Protein AF-0000000078897261 (afdb_homodimer)

Foldseek 3Di:
DDDLPADDPQLLLLVLLCCLQWVLVLQLLLLLLCVQAVVHDLLVLCVVCVVQVVVCDPPQQDPVNVCQCPPPDDDHHDSVSDTLSSSLVCCVGRSPDFAQPQVSDLQDQHDPVRLDLNNLSSNSVVVCCVPPVDHDGSGDDPVRSVVSLVSSVSNSVSSDSDDPVNSVCSVPDDPHPVVVVVVVVVVVVVVVVVVVVVVPPDPPCPDPDDCPPPCPPCVVVVVVVVVVVD/DDDLPADDPQLLLLVLLCCLQWVLVLQLLLLLLCVQAVPHDLLVLCVVCVVQVVVCEPPQQDPVNVCQCPPPDDDHHDSVSDTLSSSLVCCVGRSPDFAQPQVSDLQDQHDPVRLDLNNLSSNSVVVCCVPPVDHDGSGDDPVRSVVSLVSSVSNSVSSDSDDPVNSVCSVPDDPHPVVVVVVVVVVVVVVVVVVVVVVPPDPPCPDPDDPPPPCPPCVVVVVVVVVVVD

Secondary structure (DSSP, 8-state):
---TTS--HHHHHHHHHHIIIIIIHHHHHHHHHHGGGTTS-HHHHHHHTHHHHHHHBTTTB-HHHHHHHS-SSSSPP-GGG--HHHHHHHHHHHS-PPPPTTTT-SSSPPPTT---HHHHHHHHHHHHIIIIIT---S---HHHHHHHHHHHHHHHHHH-SS-HHHHHHHHH---SHHHHHHHHHHHHHHHHHHHHHHHHS------S---------HHHHHHHHHHHH-/---TTS--HHHHHHHHHHIIIIIIHHHHHHHHHHGGGTTS-HHHHHHHTHHHHHHHBTTTB-HHHHHHHS-SSSSPP-GGG--HHHHHHHHHHHS-PPPPTTTT-SSSPPPTT---HHHHHHHHHHHHIIIIIT---S---HHHHHHHHHHHHHHHHHH-SS-HHHHHHHHH---SHHHHHHHHHHHHHHHHHHHHHHHTS------S-S-------THHHHHHHHHHH-

Organism: Nematostella vectensis (NCBI:txid45351)

pLDDT: mean 81.05, std 24.64, range [26.47, 98.81]

Structure (mmCIF, N/CA/C/O backbone):
data_AF-0000000078897261-model_v1
#
loop_
_entity.id
_entity.type
_entity.pdbx_description
1 polymer 'DZIP3-like HEPN domain-containing protein'
#
loop_
_atom_site.group_PDB
_atom_site.id
_atom_site.type_symbol
_atom_site.label_atom_id
_atom_site.label_alt_id
_atom_site.label_comp_id
_atom_site.label_asym_id
_atom_site.label_entity_id
_atom_site.label_seq_id
_atom_site.pdbx_PDB_ins_code
_atom_site.Cartn_x
_atom_site.Cartn_y
_atom_site.Cartn_z
_atom_site.occupancy
_atom_site.B_iso_or_equiv
_atom_site.auth_seq_id
_atom_site.auth_comp_id
_atom_site.auth_asym_id
_atom_site.auth_atom_id
_atom_site.pdbx_PDB_model_num
ATOM 1 N N . MET A 1 1 ? -11.852 23.531 7.062 1 45.19 1 MET A N 1
ATOM 2 C CA . MET A 1 1 ? -11.469 22.656 5.953 1 45.19 1 MET A CA 1
ATOM 3 C C . MET A 1 1 ? -11.422 21.203 6.398 1 45.19 1 MET A C 1
ATOM 5 O O . MET A 1 1 ? -11.109 20.906 7.555 1 45.19 1 MET A O 1
ATOM 9 N N . ALA A 1 2 ? -11.977 20.344 5.75 1 60.28 2 ALA A N 1
ATOM 10 C CA . ALA A 1 2 ? -12.109 18.953 6.195 1 60.28 2 ALA A CA 1
ATOM 11 C C . ALA A 1 2 ? -10.742 18.312 6.426 1 60.28 2 ALA A C 1
ATOM 13 O O . ALA A 1 2 ? -9.789 18.594 5.691 1 60.28 2 ALA A O 1
ATOM 14 N N . SER A 1 3 ? -10.602 17.672 7.535 1 78.88 3 SER A N 1
ATOM 15 C CA . SER A 1 3 ? -9.367 17 7.91 1 78.88 3 SER A CA 1
ATOM 16 C C . SER A 1 3 ? -8.922 16.016 6.832 1 78.88 3 SER A C 1
ATOM 18 O O . SER A 1 3 ? -9.75 15.367 6.191 1 78.88 3 SER A O 1
ATOM 20 N N . ALA A 1 4 ? -7.641 16.062 6.496 1 80.44 4 ALA A N 1
ATOM 21 C CA . ALA A 1 4 ? -7.051 15.117 5.547 1 80.44 4 ALA A CA 1
ATOM 22 C C . ALA A 1 4 ? -7.34 13.672 5.945 1 80.44 4 ALA A C 1
ATOM 24 O O . ALA A 1 4 ? -7.305 12.773 5.105 1 80.44 4 ALA A O 1
ATOM 25 N N . LEU A 1 5 ? -7.723 13.555 7.203 1 89.31 5 LEU A N 1
ATOM 26 C CA . LEU A 1 5 ? -7.91 12.203 7.727 1 89.31 5 LEU A CA 1
ATOM 27 C C . LEU A 1 5 ? -9.383 11.805 7.695 1 89.31 5 LEU A C 1
ATOM 29 O O . LEU A 1 5 ? -9.727 10.641 7.926 1 89.31 5 LEU A O 1
ATOM 33 N N . SER A 1 6 ? -10.203 12.766 7.285 1 81.06 6 SER A N 1
ATOM 34 C CA . SER A 1 6 ? -11.641 12.531 7.32 1 81.06 6 SER A CA 1
ATOM 35 C C . SER A 1 6 ? -12.078 11.617 6.176 1 81.06 6 SER A C 1
ATOM 37 O O . SER A 1 6 ? -11.398 11.531 5.152 1 81.06 6 SER A O 1
ATOM 39 N N . GLY A 1 7 ? -13.227 11.055 6.406 1 81.25 7 GLY A N 1
ATOM 40 C CA . GLY A 1 7 ? -13.766 10.148 5.398 1 81.25 7 GLY A CA 1
ATOM 41 C C . GLY A 1 7 ? -14.352 10.875 4.203 1 81.25 7 GLY A C 1
ATOM 42 O O . GLY A 1 7 ? -14.82 12.008 4.324 1 81.25 7 GLY A O 1
ATOM 43 N N . SER A 1 8 ? -14.227 10.156 3.096 1 83.38 8 SER A N 1
ATOM 44 C CA . SER A 1 8 ? -14.828 10.609 1.844 1 83.38 8 SER A CA 1
ATOM 45 C C . SER A 1 8 ? -15.18 9.43 0.943 1 83.38 8 SER A C 1
ATOM 47 O O . SER A 1 8 ? -14.766 8.297 1.206 1 83.38 8 SER A O 1
ATOM 49 N N . GLU A 1 9 ? -15.984 9.758 -0.058 1 86.12 9 GLU A N 1
ATOM 50 C CA . GLU A 1 9 ? -16.297 8.727 -1.04 1 86.12 9 GLU A CA 1
ATOM 51 C C . GLU A 1 9 ? -15.039 8.195 -1.71 1 86.12 9 GLU A C 1
ATOM 53 O O . GLU A 1 9 ? -14.938 7.004 -1.998 1 86.12 9 GLU A O 1
ATOM 58 N N . LYS A 1 10 ? -14.125 9.047 -1.917 1 92.56 10 LYS A N 1
ATOM 59 C CA . LYS A 1 10 ? -12.875 8.672 -2.564 1 92.56 10 LYS A CA 1
ATOM 60 C C . LYS A 1 10 ? -12.055 7.734 -1.679 1 92.56 10 LYS A C 1
ATOM 62 O O . LYS A 1 10 ? -11.367 6.84 -2.178 1 92.56 10 LYS A O 1
ATOM 67 N N . LYS A 1 11 ? -12.141 7.906 -0.434 1 91.94 11 LYS A N 1
ATOM 68 C CA . LYS A 1 11 ? -11.445 7.035 0.505 1 91.94 11 LYS A CA 1
ATOM 69 C C . LYS A 1 11 ? -12.125 5.672 0.602 1 91.94 11 LYS A C 1
ATOM 71 O O . LYS A 1 11 ? -11.461 4.652 0.782 1 91.94 11 LYS A O 1
ATOM 76 N N . ASP A 1 12 ? -13.375 5.707 0.475 1 88.94 12 ASP A N 1
ATOM 77 C CA . ASP A 1 12 ? -14.109 4.445 0.417 1 88.94 12 ASP A CA 1
ATOM 78 C C . ASP A 1 12 ? -13.719 3.641 -0.819 1 88.94 12 ASP A C 1
ATOM 80 O O . ASP A 1 12 ? -13.617 2.414 -0.759 1 88.94 12 ASP A O 1
ATOM 84 N N . ASN A 1 13 ? -13.617 4.375 -1.891 1 93.12 13 ASN A N 1
ATOM 85 C CA . ASN A 1 13 ? -13.164 3.727 -3.115 1 93.12 13 ASN A CA 1
ATOM 86 C C . ASN A 1 13 ? -11.82 3.035 -2.92 1 93.12 13 ASN A C 1
ATOM 88 O O . ASN A 1 13 ? -11.633 1.896 -3.352 1 93.12 13 ASN A O 1
ATOM 92 N N . PHE A 1 14 ? -11.016 3.691 -2.221 1 95.56 14 PHE A N 1
ATOM 93 C CA . PHE A 1 14 ? -9.688 3.135 -1.982 1 95.56 14 PHE A CA 1
ATOM 94 C C . PHE A 1 14 ? -9.773 1.89 -1.107 1 95.56 14 PHE A C 1
ATOM 96 O O . PHE A 1 14 ? -9.102 0.89 -1.373 1 95.56 14 PHE A O 1
ATOM 103 N N . GLN A 1 15 ? -10.539 1.981 -0.177 1 92.62 15 GLN A N 1
ATOM 104 C CA . GLN A 1 15 ? -10.664 0.853 0.739 1 92.62 15 GLN A CA 1
ATOM 105 C C . GLN A 1 15 ? -11.219 -0.375 0.026 1 92.62 15 GLN A C 1
ATOM 107 O O . GLN A 1 15 ? -10.742 -1.491 0.231 1 92.62 15 GLN A O 1
ATOM 112 N N . LYS A 1 16 ? -12.141 -0.151 -0.713 1 93.25 16 LYS A N 1
ATOM 113 C CA . LYS A 1 16 ? -12.727 -1.259 -1.462 1 93.25 16 LYS A CA 1
ATOM 114 C C . LYS A 1 16 ? -11.711 -1.862 -2.432 1 93.25 16 LYS A C 1
ATOM 116 O O . LYS A 1 16 ? -11.602 -3.086 -2.537 1 93.25 16 LYS A O 1
ATOM 121 N N . LEU A 1 17 ? -11.031 -0.973 -3.061 1 96.81 17 LEU A N 1
ATOM 122 C CA . LEU A 1 17 ? -10.023 -1.45 -4.008 1 96.81 17 LEU A CA 1
ATOM 123 C C . LEU A 1 17 ? -8.914 -2.203 -3.285 1 96.81 17 LEU A C 1
ATOM 125 O O . LEU A 1 17 ? -8.375 -3.176 -3.816 1 96.81 17 LEU A O 1
ATOM 129 N N . SER A 1 18 ? -8.617 -1.719 -2.137 1 96.62 18 SER A N 1
ATOM 130 C CA . SER A 1 18 ? -7.578 -2.379 -1.356 1 96.62 18 SER A CA 1
ATOM 131 C C . SER A 1 18 ? -7.973 -3.809 -1.003 1 96.62 18 SER A C 1
ATOM 133 O O . SER A 1 18 ? -7.172 -4.734 -1.143 1 96.62 18 SER A O 1
ATOM 135 N N . ARG A 1 19 ? -9.109 -3.975 -0.617 1 95.94 19 ARG A N 1
ATOM 136 C CA . ARG A 1 19 ? -9.578 -5.312 -0.281 1 95.94 19 ARG A CA 1
ATOM 137 C C . ARG A 1 19 ? -9.664 -6.195 -1.523 1 95.94 19 ARG A C 1
ATOM 139 O O . ARG A 1 19 ? -9.281 -7.367 -1.486 1 95.94 19 ARG A O 1
ATOM 146 N N . LEU A 1 20 ? -10.156 -5.586 -2.525 1 97.81 20 LEU A N 1
ATOM 147 C CA . LEU A 1 20 ? -10.289 -6.34 -3.766 1 97.81 20 LEU A CA 1
ATOM 148 C C . LEU A 1 20 ? -8.93 -6.785 -4.285 1 97.81 20 LEU A C 1
ATOM 150 O O . LEU A 1 20 ? -8.742 -7.953 -4.625 1 97.81 20 LEU A O 1
ATOM 154 N N . LEU A 1 21 ? -8.047 -5.867 -4.309 1 98.44 21 LEU A N 1
ATOM 155 C CA . LEU A 1 21 ? -6.75 -6.113 -4.926 1 98.44 21 LEU A CA 1
ATOM 156 C C . LEU A 1 21 ? -5.859 -6.941 -4.008 1 98.44 21 LEU A C 1
ATOM 158 O O . LEU A 1 21 ? -5.309 -7.965 -4.422 1 98.44 21 LEU A O 1
ATOM 162 N N . ILE A 1 22 ? -5.738 -6.512 -2.803 1 98.19 22 ILE A N 1
ATOM 163 C CA . ILE A 1 22 ? -4.762 -7.148 -1.926 1 98.19 22 ILE A CA 1
ATOM 164 C C . ILE A 1 22 ? -5.324 -8.469 -1.406 1 98.19 22 ILE A C 1
ATOM 166 O O . ILE A 1 22 ? -4.711 -9.531 -1.589 1 98.19 22 ILE A O 1
ATOM 170 N N . ASP A 1 23 ? -6.465 -8.422 -0.798 1 97.56 23 ASP A N 1
ATOM 171 C CA . ASP A 1 23 ? -7.02 -9.664 -0.263 1 97.56 23 ASP A CA 1
ATOM 172 C C . ASP A 1 23 ? -7.488 -10.586 -1.386 1 97.56 23 ASP A C 1
ATOM 174 O O . ASP A 1 23 ? -7.156 -11.773 -1.402 1 97.56 23 ASP A O 1
ATOM 178 N N . GLY A 1 24 ? -8.266 -10.016 -2.266 1 97.88 24 GLY A N 1
ATOM 179 C CA . GLY A 1 24 ? -8.766 -10.82 -3.373 1 97.88 24 GLY A CA 1
ATOM 180 C C . GLY A 1 24 ? -7.684 -11.242 -4.344 1 97.88 24 GLY A C 1
ATOM 181 O O . GLY A 1 24 ? -7.641 -12.406 -4.762 1 97.88 24 GLY A O 1
ATOM 182 N N . GLY A 1 25 ? -6.848 -10.289 -4.695 1 98.31 25 GLY A N 1
ATOM 183 C CA . GLY A 1 25 ? -5.781 -10.578 -5.641 1 98.31 25 GLY A CA 1
ATOM 184 C C . GLY A 1 25 ? -4.816 -11.641 -5.145 1 98.31 25 GLY A C 1
ATOM 185 O O . GLY A 1 25 ? -4.434 -12.539 -5.898 1 98.31 25 GLY A O 1
ATOM 186 N N . THR A 1 26 ? -4.445 -11.539 -3.936 1 98.06 26 THR A N 1
ATOM 187 C CA . THR A 1 26 ? -3.531 -12.531 -3.367 1 98.06 26 THR A CA 1
ATOM 188 C C . THR A 1 26 ? -4.176 -13.906 -3.338 1 98.06 26 THR A C 1
ATOM 190 O O . THR A 1 26 ? -3.537 -14.906 -3.686 1 98.06 26 THR A O 1
ATOM 193 N N . LYS A 1 27 ? -5.41 -13.961 -2.92 1 97.75 27 LYS A N 1
ATOM 194 C CA . LYS A 1 27 ? -6.121 -15.234 -2.867 1 97.75 27 LYS A CA 1
ATOM 195 C C . LYS A 1 27 ? -6.246 -15.859 -4.258 1 97.75 27 LYS A C 1
ATOM 197 O O . LYS A 1 27 ? -6.039 -17.062 -4.426 1 97.75 27 LYS A O 1
ATOM 202 N N . SER A 1 28 ? -6.559 -15.047 -5.199 1 98.31 28 SER A N 1
ATOM 203 C CA . SER A 1 28 ? -6.734 -15.539 -6.562 1 98.31 28 SER A CA 1
ATOM 204 C C . SER A 1 28 ? -5.41 -16 -7.156 1 98.31 28 SER A C 1
ATOM 206 O O . SER A 1 28 ? -5.355 -17.031 -7.844 1 98.31 28 SER A O 1
ATOM 208 N N . LEU A 1 29 ? -4.395 -15.273 -6.887 1 98.62 29 LEU A N 1
ATOM 209 C CA . LEU A 1 29 ? -3.078 -15.664 -7.379 1 98.62 29 LEU A CA 1
ATOM 210 C C . LEU A 1 29 ? -2.605 -16.953 -6.711 1 98.62 29 LEU A C 1
ATOM 212 O O . LEU A 1 29 ? -1.979 -17.797 -7.352 1 98.62 29 LEU A O 1
ATOM 216 N N . ARG A 1 30 ? -2.883 -17.047 -5.453 1 98.06 30 ARG A N 1
ATOM 217 C CA . ARG A 1 30 ? -2.541 -18.281 -4.746 1 98.06 30 ARG A CA 1
ATOM 218 C C . ARG A 1 30 ? -3.279 -19.484 -5.34 1 98.06 30 ARG A C 1
ATOM 220 O O . ARG A 1 30 ? -2.701 -20.562 -5.5 1 98.06 30 ARG A O 1
ATOM 227 N N . ASN A 1 31 ? -4.539 -19.234 -5.613 1 97.12 31 ASN A N 1
ATOM 228 C CA . ASN A 1 31 ? -5.336 -20.281 -6.25 1 97.12 31 ASN A CA 1
ATOM 229 C C . ASN A 1 31 ? -4.746 -20.703 -7.594 1 97.12 31 ASN A C 1
ATOM 231 O O . ASN A 1 31 ? -4.602 -21.891 -7.871 1 97.12 31 ASN A O 1
ATOM 235 N N . TYR A 1 32 ? -4.418 -19.797 -8.375 1 98.44 32 TYR A N 1
ATOM 236 C CA . TYR A 1 32 ? -3.84 -20.078 -9.688 1 98.44 32 TYR A CA 1
ATOM 237 C C . TYR A 1 32 ? -2.492 -20.766 -9.547 1 98.44 32 TYR A C 1
ATOM 239 O O . TYR A 1 32 ? -2.207 -21.734 -10.266 1 98.44 32 TYR A O 1
ATOM 247 N N . PHE A 1 33 ? -1.709 -20.312 -8.641 1 98.56 33 PHE A N 1
ATOM 248 C CA . PHE A 1 33 ? -0.39 -20.891 -8.391 1 98.56 33 PHE A CA 1
ATOM 249 C C . PHE A 1 33 ? -0.504 -22.344 -7.945 1 98.56 33 PHE A C 1
ATOM 251 O O . PHE A 1 33 ? 0.323 -23.172 -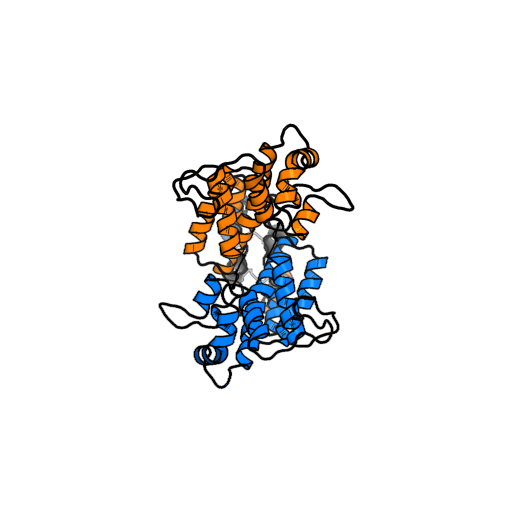8.312 1 98.56 33 PHE A O 1
ATOM 258 N N . SER A 1 34 ? -1.523 -22.609 -7.223 1 97.81 34 SER A N 1
ATOM 259 C CA . SER A 1 34 ? -1.687 -23.969 -6.68 1 97.81 34 SER A CA 1
ATOM 260 C C . SER A 1 34 ? -1.892 -24.984 -7.793 1 97.81 34 SER A C 1
ATOM 262 O O . SER A 1 34 ? -1.651 -26.172 -7.602 1 97.81 34 SER A O 1
ATOM 264 N N . LEU A 1 35 ? -2.285 -24.531 -8.945 1 97 35 LEU A N 1
ATOM 265 C CA . LEU A 1 35 ? -2.531 -25.422 -10.07 1 97 35 LEU A CA 1
ATOM 266 C C . LEU A 1 35 ? -1.227 -26.047 -10.57 1 97 35 LEU A C 1
ATOM 268 O O . LEU A 1 35 ? -1.239 -27.078 -11.242 1 97 35 LEU A O 1
ATOM 272 N N . PHE A 1 36 ? -0.189 -25.5 -10.242 1 96.75 36 PHE A N 1
ATOM 273 C CA . PHE A 1 36 ? 1.083 -25.922 -10.812 1 96.75 36 PHE A CA 1
ATOM 274 C C . PHE A 1 36 ? 1.767 -26.938 -9.922 1 96.75 36 PHE A C 1
ATOM 276 O O . PHE A 1 36 ? 2.758 -27.562 -10.312 1 96.75 36 PHE A O 1
ATOM 283 N N . TYR A 1 37 ? 1.22 -27.141 -8.734 1 95.62 37 TYR A N 1
ATOM 284 C CA . TYR A 1 37 ? 1.797 -28.156 -7.867 1 95.62 37 TYR A CA 1
ATOM 285 C C . TYR A 1 37 ? 0.708 -29.031 -7.254 1 95.62 37 TYR A C 1
ATOM 287 O O . TYR A 1 37 ? 0.799 -29.422 -6.09 1 95.62 37 TYR A O 1
ATOM 295 N N . LEU A 1 38 ? -0.251 -29.359 -8.008 1 90.81 38 LEU A N 1
ATOM 296 C CA . LEU A 1 38 ? -1.4 -30.141 -7.566 1 90.81 38 LEU A CA 1
ATOM 297 C C . LEU A 1 38 ? -0.979 -31.547 -7.18 1 90.81 38 LEU A C 1
ATOM 299 O O . LEU A 1 38 ? -1.606 -32.188 -6.32 1 90.81 38 LEU A O 1
ATOM 303 N N . SER A 1 39 ? 0.011 -32 -7.777 1 91.94 39 SER A N 1
ATOM 304 C CA . SER A 1 39 ? 0.4 -33.406 -7.605 1 91.94 39 SER A CA 1
ATOM 305 C C . SER A 1 39 ? 1.471 -33.531 -6.531 1 91.94 39 SER A C 1
ATOM 307 O O . SER A 1 39 ? 2.02 -34.625 -6.336 1 91.94 39 SER A O 1
ATOM 309 N N . THR A 1 40 ? 1.814 -32.438 -5.938 1 93.12 40 THR A N 1
ATOM 310 C CA . THR A 1 40 ? 2.859 -32.438 -4.918 1 93.12 40 THR A CA 1
ATOM 311 C C . THR A 1 40 ? 2.582 -31.406 -3.842 1 93.12 40 THR A C 1
ATOM 313 O O . THR A 1 40 ? 1.524 -30.766 -3.842 1 93.12 40 THR A O 1
ATOM 316 N N . THR A 1 41 ? 3.557 -31.359 -2.893 1 95.56 41 THR A N 1
ATOM 317 C CA . THR A 1 41 ? 3.477 -30.312 -1.883 1 95.56 41 THR A CA 1
ATOM 318 C C . THR A 1 41 ? 4.23 -29.062 -2.338 1 95.56 41 THR A C 1
ATOM 320 O O . THR A 1 41 ? 5.102 -29.141 -3.207 1 95.56 41 THR A O 1
ATOM 323 N N . LEU A 1 42 ? 3.879 -27.953 -1.764 1 97.38 42 LEU A N 1
ATOM 324 C CA . LEU A 1 42 ? 4.539 -26.703 -2.09 1 97.38 42 LEU A CA 1
ATOM 325 C C . LEU A 1 42 ? 6.043 -26.797 -1.843 1 97.38 42 LEU A C 1
ATOM 327 O O . LEU A 1 42 ? 6.84 -26.359 -2.674 1 97.38 42 LEU A O 1
ATOM 331 N N . THR A 1 43 ? 6.398 -27.391 -0.775 1 95.88 43 THR A N 1
ATOM 332 C CA . THR A 1 43 ? 7.805 -27.516 -0.415 1 95.88 43 THR A CA 1
ATOM 333 C C . THR A 1 43 ? 8.555 -28.328 -1.469 1 95.88 43 THR A C 1
ATOM 335 O O . THR A 1 43 ? 9.656 -27.953 -1.876 1 95.88 43 THR A O 1
ATOM 338 N N . THR A 1 44 ? 7.945 -29.422 -1.842 1 96.94 44 THR A N 1
ATOM 339 C CA . THR A 1 44 ? 8.562 -30.266 -2.857 1 96.94 44 THR A CA 1
ATOM 340 C C . THR A 1 44 ? 8.68 -29.531 -4.184 1 96.94 44 THR A C 1
ATOM 342 O O . THR A 1 44 ? 9.695 -29.625 -4.871 1 96.94 44 THR A O 1
ATOM 345 N N . PHE A 1 45 ? 7.637 -28.828 -4.516 1 97.88 45 PHE A N 1
ATOM 346 C CA . PHE A 1 45 ? 7.617 -28.078 -5.762 1 97.88 45 PHE A CA 1
ATOM 347 C C . PHE A 1 45 ? 8.742 -27.047 -5.781 1 97.88 45 PHE A C 1
ATOM 349 O O . PHE A 1 45 ? 9.453 -26.906 -6.777 1 97.88 45 PHE A O 1
ATOM 356 N N . LEU A 1 46 ? 8.938 -26.328 -4.691 1 97.81 46 LEU A N 1
ATOM 357 C CA . LEU A 1 46 ? 9.992 -25.328 -4.59 1 97.81 46 LEU A CA 1
ATOM 358 C C . LEU A 1 46 ? 11.367 -25.969 -4.695 1 97.81 46 LEU A C 1
ATOM 360 O O . LEU A 1 46 ? 12.258 -25.438 -5.363 1 97.81 46 LEU A O 1
ATOM 364 N N . ASN A 1 47 ? 11.461 -27.109 -4.094 1 96.81 47 ASN A N 1
ATOM 365 C CA . ASN A 1 47 ? 12.742 -27.797 -4.117 1 96.81 47 ASN A CA 1
ATOM 366 C C . ASN A 1 47 ? 13.078 -28.312 -5.516 1 96.81 47 ASN A C 1
ATOM 368 O O . ASN A 1 47 ? 14.25 -28.359 -5.902 1 96.81 47 ASN A O 1
ATOM 372 N N . LEU A 1 48 ? 12.102 -28.672 -6.215 1 97.19 48 LEU A N 1
ATOM 373 C CA . LEU A 1 48 ? 12.305 -29.109 -7.59 1 97.19 48 LEU A CA 1
ATOM 374 C C . LEU A 1 48 ? 12.883 -27.984 -8.438 1 97.19 48 LEU A C 1
ATOM 376 O O . LEU A 1 48 ? 13.539 -28.234 -9.453 1 97.19 48 LEU A O 1
ATOM 380 N N . HIS A 1 49 ? 12.641 -26.75 -8.062 1 97.75 49 HIS A N 1
ATOM 381 C CA . HIS A 1 49 ? 13.094 -25.594 -8.828 1 97.75 49 HIS A CA 1
ATOM 382 C C . HIS A 1 49 ? 14.156 -24.812 -8.055 1 97.75 49 HIS A C 1
ATOM 384 O O . HIS A 1 49 ? 14.328 -23.609 -8.281 1 97.75 49 HIS A O 1
ATOM 390 N N . ILE A 1 50 ? 14.844 -25.453 -7.176 1 97.56 50 ILE A N 1
ATOM 391 C CA . ILE A 1 50 ? 15.766 -24.797 -6.258 1 97.56 50 ILE A CA 1
ATOM 392 C C . ILE A 1 50 ? 16.906 -24.141 -7.043 1 97.56 50 ILE A C 1
ATOM 394 O O . ILE A 1 50 ? 17.391 -23.078 -6.664 1 97.56 50 ILE A O 1
ATOM 398 N N . SER A 1 51 ? 17.312 -24.766 -8.094 1 97.75 51 SER A N 1
ATOM 399 C CA . SER A 1 51 ? 18.391 -24.203 -8.891 1 97.75 51 SER A CA 1
ATOM 400 C C . SER A 1 51 ? 18 -22.875 -9.516 1 97.75 51 SER A C 1
ATOM 402 O O . SER A 1 51 ? 18.75 -21.906 -9.43 1 97.75 51 SER A O 1
ATOM 404 N N . THR A 1 52 ? 16.844 -22.844 -10.125 1 97.69 52 THR A N 1
ATOM 405 C CA . THR A 1 52 ? 16.328 -21.609 -10.711 1 97.69 52 THR A CA 1
ATOM 406 C C . THR A 1 52 ? 16.172 -20.531 -9.641 1 97.69 52 THR A C 1
ATOM 408 O O . THR A 1 52 ? 16.578 -19.391 -9.836 1 97.69 52 THR A O 1
ATOM 411 N N . LEU A 1 53 ? 15.641 -20.875 -8.539 1 97.94 53 LEU A N 1
ATOM 412 C CA . LEU A 1 53 ? 15.359 -19.938 -7.469 1 97.94 53 LEU A CA 1
ATOM 413 C C . LEU A 1 53 ? 16.656 -19.391 -6.875 1 97.94 53 LEU A C 1
ATOM 415 O O . LEU A 1 53 ? 16.734 -18.203 -6.551 1 97.94 53 LEU A O 1
ATOM 419 N N . THR A 1 54 ? 17.609 -20.234 -6.746 1 97.31 54 THR A N 1
ATOM 420 C CA . THR A 1 54 ? 18.906 -19.781 -6.25 1 97.31 54 THR A CA 1
ATOM 421 C C . THR A 1 54 ? 19.531 -18.781 -7.207 1 97.31 54 THR A C 1
ATOM 423 O O . THR A 1 54 ? 20.203 -17.844 -6.77 1 97.31 54 THR A O 1
ATOM 426 N N . GLY A 1 55 ? 19.281 -18.984 -8.445 1 96.56 55 GLY A N 1
ATOM 427 C CA . GLY A 1 55 ? 19.781 -18.047 -9.43 1 96.56 55 GLY A CA 1
ATOM 428 C C . GLY A 1 55 ? 19.141 -16.672 -9.312 1 96.56 55 GLY A C 1
ATOM 429 O O . GLY A 1 55 ? 19.734 -15.664 -9.688 1 96.56 55 GLY A O 1
ATOM 430 N N . LEU A 1 56 ? 17.953 -16.656 -8.781 1 96.69 56 LEU A N 1
ATOM 431 C CA . LEU A 1 56 ? 17.203 -15.414 -8.656 1 96.69 56 LEU A CA 1
ATOM 432 C C . LEU A 1 56 ? 17.516 -14.727 -7.332 1 96.69 56 LEU A C 1
ATOM 434 O O . LEU A 1 56 ? 17.203 -13.547 -7.152 1 96.69 56 LEU A O 1
ATOM 438 N N . LYS A 1 57 ? 18.125 -15.438 -6.453 1 94.88 57 LYS A N 1
ATOM 439 C CA . LYS A 1 57 ? 18.422 -14.93 -5.113 1 94.88 57 LYS A CA 1
ATOM 440 C C . LYS A 1 57 ? 19.344 -13.719 -5.172 1 94.88 57 LYS A C 1
ATOM 442 O O . LYS A 1 57 ? 20.406 -13.766 -5.809 1 94.88 57 LYS A O 1
ATOM 447 N N . GLY A 1 58 ? 18.938 -12.672 -4.594 1 89.44 58 GLY A N 1
ATOM 448 C CA . GLY A 1 58 ? 19.766 -11.477 -4.531 1 89.44 58 GLY A CA 1
ATOM 449 C C . GLY A 1 58 ? 19.641 -10.594 -5.754 1 89.44 58 GLY A C 1
ATOM 450 O O . GLY A 1 58 ? 20.141 -9.469 -5.773 1 89.44 58 GLY A O 1
ATOM 451 N N . LYS A 1 59 ? 18.969 -10.992 -6.746 1 87.81 59 LYS A N 1
ATOM 452 C CA . LYS A 1 59 ? 18.75 -10.219 -7.965 1 87.81 59 LYS A CA 1
ATOM 453 C C . LYS A 1 59 ? 17.281 -9.812 -8.094 1 87.81 59 LYS A C 1
ATOM 455 O O . LYS A 1 59 ? 16.969 -8.617 -8.078 1 87.81 59 LYS A O 1
ATOM 460 N N . VAL A 1 60 ? 16.469 -10.805 -8.156 1 89.69 60 VAL A N 1
ATOM 461 C CA . VAL A 1 60 ? 15.039 -10.602 -8.289 1 89.69 60 VAL A CA 1
ATOM 462 C C . VAL A 1 60 ? 14.352 -10.859 -6.945 1 89.69 60 VAL A C 1
ATOM 464 O O . VAL A 1 60 ? 13.547 -10.047 -6.484 1 89.69 60 VAL A O 1
ATOM 467 N N . LEU A 1 61 ? 14.789 -11.953 -6.312 1 93.88 61 LEU A N 1
ATOM 468 C CA . LEU A 1 61 ? 14.266 -12.305 -4.992 1 93.88 61 LEU A CA 1
ATOM 469 C C . LEU A 1 61 ? 15.062 -11.602 -3.895 1 93.88 61 LEU A C 1
ATOM 471 O O . LEU A 1 61 ? 16.25 -11.891 -3.707 1 93.88 61 LEU A O 1
ATOM 475 N N . LYS A 1 62 ? 14.445 -10.789 -3.174 1 90.31 62 LYS A N 1
ATOM 476 C CA . LYS A 1 62 ? 15.086 -10.125 -2.041 1 90.31 62 LYS A CA 1
ATOM 477 C C . LYS A 1 62 ? 15.297 -11.102 -0.883 1 90.31 62 LYS A C 1
ATOM 479 O O . LYS A 1 62 ? 14.641 -12.141 -0.816 1 90.31 62 LYS A O 1
ATOM 484 N N . PRO A 1 63 ? 16.172 -10.719 -0.023 1 90.94 63 PRO A N 1
ATOM 485 C CA . PRO A 1 63 ? 16.5 -11.625 1.078 1 90.94 63 PRO A CA 1
ATOM 486 C C . PRO A 1 63 ? 15.273 -12.008 1.906 1 90.94 63 PRO A C 1
ATOM 488 O O . PRO A 1 63 ? 15.117 -13.172 2.291 1 90.94 63 PRO A O 1
ATOM 491 N N . HIS A 1 64 ? 14.477 -11.055 2.148 1 89.75 64 HIS A N 1
ATOM 492 C CA . HIS A 1 64 ? 13.305 -11.359 2.967 1 89.75 64 HIS A CA 1
ATOM 493 C C . HIS A 1 64 ? 12.359 -12.312 2.242 1 89.75 64 HIS A C 1
ATOM 495 O O . HIS A 1 64 ? 11.719 -13.156 2.871 1 89.75 64 HIS A O 1
ATOM 501 N N . GLN A 1 65 ? 12.305 -12.289 0.98 1 94.25 65 GLN A N 1
ATOM 502 C CA . GLN A 1 65 ? 11.477 -13.188 0.189 1 94.25 65 GLN A CA 1
ATOM 503 C C . GLN A 1 65 ? 12.055 -14.602 0.186 1 94.25 65 GLN A C 1
ATOM 505 O O . GLN A 1 65 ? 11.305 -15.586 0.229 1 94.25 65 GLN A O 1
ATOM 510 N N . TRP A 1 66 ? 13.344 -14.633 0.097 1 95.75 66 TRP A N 1
ATOM 511 C CA . TRP A 1 66 ? 13.992 -15.938 0.181 1 95.75 66 TRP A CA 1
ATOM 512 C C . TRP A 1 66 ? 13.672 -16.625 1.505 1 95.75 66 TRP A C 1
ATOM 514 O O . TRP A 1 66 ? 13.383 -17.828 1.537 1 95.75 66 TRP A O 1
ATOM 524 N N . ASP A 1 67 ? 13.695 -15.859 2.543 1 95.38 67 ASP A N 1
ATOM 525 C CA . ASP A 1 67 ? 13.422 -16.391 3.871 1 95.38 67 ASP A CA 1
ATOM 526 C C . ASP A 1 67 ? 11.977 -16.875 3.98 1 95.38 67 ASP A C 1
ATOM 528 O O . ASP A 1 67 ? 11.688 -17.812 4.727 1 95.38 67 ASP A O 1
ATOM 532 N N . ILE A 1 68 ? 11.156 -16.281 3.252 1 96.12 68 ILE A N 1
ATOM 533 C CA . ILE A 1 68 ? 9.758 -16.719 3.232 1 96.12 68 ILE A CA 1
ATOM 534 C C . ILE A 1 68 ? 9.641 -18.062 2.527 1 96.12 68 ILE A C 1
ATOM 536 O O . ILE A 1 68 ? 8.93 -18.953 2.996 1 96.12 68 ILE A O 1
ATOM 540 N N . LEU A 1 69 ? 10.352 -1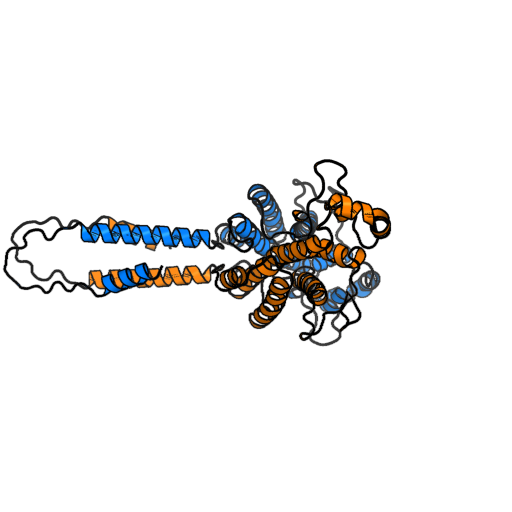8.203 1.489 1 97.06 69 LEU A N 1
ATOM 541 C CA . LEU A 1 69 ? 10.281 -19.422 0.689 1 97.06 69 LEU A CA 1
ATOM 542 C C . LEU A 1 69 ? 10.977 -20.578 1.4 1 97.06 69 LEU A C 1
ATOM 544 O O . LEU A 1 69 ? 10.516 -21.719 1.328 1 97.06 69 LEU A O 1
ATOM 548 N N . PHE A 1 70 ? 12.094 -20.203 1.999 1 96.19 70 PHE A N 1
ATOM 549 C CA . PHE A 1 70 ? 12.914 -21.203 2.654 1 96.19 70 PHE A CA 1
ATOM 550 C C . PHE A 1 70 ? 13.258 -20.781 4.078 1 96.19 70 PHE A C 1
ATOM 552 O O . PHE A 1 70 ? 14.406 -20.438 4.367 1 96.19 70 PHE A O 1
ATOM 559 N N . PRO A 1 71 ? 12.297 -21 4.922 1 94.94 71 PRO A N 1
ATOM 560 C CA . PRO A 1 71 ? 12.539 -20.594 6.309 1 94.94 71 PRO A CA 1
ATOM 561 C C . PRO A 1 71 ? 13.625 -21.422 6.988 1 94.94 71 PRO A C 1
ATOM 563 O O . PRO A 1 71 ? 13.672 -22.641 6.805 1 94.94 71 PRO A O 1
ATOM 566 N N . GLN A 1 72 ? 14.469 -20.703 7.699 1 92.06 72 GLN A N 1
ATOM 567 C CA . GLN A 1 72 ? 15.555 -21.375 8.398 1 92.06 72 GLN A CA 1
ATOM 568 C C . GLN A 1 72 ? 15.047 -22.078 9.656 1 92.06 72 GLN A C 1
ATOM 570 O O . GLN A 1 72 ? 15.594 -23.094 10.07 1 92.06 72 GLN A O 1
ATOM 575 N N . SER A 1 73 ? 14.094 -21.438 10.281 1 90.44 73 SER A N 1
ATOM 576 C CA . SER A 1 73 ? 13.477 -22 11.484 1 90.44 73 SER A CA 1
ATOM 577 C C . SER A 1 73 ? 11.961 -21.906 11.414 1 90.44 73 SER A C 1
ATOM 579 O O . SER A 1 73 ? 11.406 -21.141 10.633 1 90.44 73 SER A O 1
ATOM 581 N N . GLY A 1 74 ? 11.336 -22.891 12.086 1 88.06 74 GLY A N 1
ATOM 582 C CA . GLY A 1 74 ? 9.883 -22.844 12.117 1 88.06 74 GLY A CA 1
ATOM 583 C C . GLY A 1 74 ? 9.234 -23.734 11.078 1 88.06 74 GLY A C 1
ATOM 584 O O . GLY A 1 74 ? 9.906 -24.578 10.469 1 88.06 74 GLY A O 1
ATOM 585 N N . PRO A 1 75 ? 7.945 -23.578 10.93 1 91.56 75 PRO A N 1
ATOM 586 C CA . PRO A 1 75 ? 7.223 -24.391 9.945 1 91.56 75 PRO A CA 1
ATOM 587 C C . PRO A 1 75 ? 7.559 -24.016 8.508 1 91.56 75 PRO A C 1
ATOM 589 O O . PRO A 1 75 ? 8.016 -22.906 8.242 1 91.56 75 PRO A O 1
ATOM 592 N N . PRO A 1 76 ? 7.312 -25 7.656 1 93.44 76 PRO A N 1
ATOM 593 C CA . PRO A 1 76 ? 7.539 -24.703 6.242 1 93.44 76 PRO A CA 1
ATOM 594 C C . PRO A 1 76 ? 6.625 -23.594 5.723 1 93.44 76 PRO A C 1
ATOM 596 O O . PRO A 1 76 ? 5.586 -23.312 6.328 1 93.44 76 PRO A O 1
ATOM 599 N N . THR A 1 77 ? 7.059 -23.047 4.648 1 95.31 77 THR A N 1
ATOM 600 C CA . THR A 1 77 ? 6.324 -21.953 4.039 1 95.31 77 THR A CA 1
ATOM 601 C C . THR A 1 77 ? 4.953 -22.406 3.551 1 95.31 77 THR A C 1
ATOM 603 O O . THR A 1 77 ? 4.758 -23.594 3.287 1 95.31 77 THR A O 1
ATOM 606 N N . THR A 1 78 ? 4.012 -21.516 3.6 1 95.31 78 THR A N 1
ATOM 607 C CA . THR A 1 78 ? 2.699 -21.734 2.998 1 95.31 78 THR A CA 1
ATOM 608 C C . THR A 1 78 ? 2.363 -20.609 2.021 1 95.31 78 THR A C 1
ATOM 610 O O . THR A 1 78 ? 2.926 -19.516 2.104 1 95.31 78 THR A O 1
ATOM 613 N N . ALA A 1 79 ? 1.499 -20.938 1.101 1 95.12 79 ALA A N 1
ATOM 614 C CA . ALA A 1 79 ? 1.133 -19.938 0.092 1 95.12 79 ALA A CA 1
ATOM 615 C C . ALA A 1 79 ? 0.537 -18.688 0.74 1 95.12 79 ALA A C 1
ATOM 617 O O . ALA A 1 79 ? 0.584 -17.609 0.163 1 95.12 79 ALA A O 1
ATOM 618 N N . GLU A 1 80 ? 0.029 -18.812 1.913 1 94.12 80 GLU A N 1
ATOM 619 C CA . GLU A 1 80 ? -0.581 -17.703 2.629 1 94.12 80 GLU A CA 1
ATOM 620 C C . GLU A 1 80 ? 0.468 -16.672 3.039 1 94.12 80 GLU A C 1
ATOM 622 O O . GLU A 1 80 ? 0.13 -15.539 3.381 1 94.12 80 GLU A O 1
ATOM 627 N N . ASP A 1 81 ? 1.706 -17.031 2.92 1 94.38 81 ASP A N 1
ATOM 628 C CA . ASP A 1 81 ? 2.801 -16.125 3.285 1 94.38 81 ASP A CA 1
ATOM 629 C C . ASP A 1 81 ? 3.215 -15.258 2.102 1 94.38 81 ASP A C 1
ATOM 631 O O . ASP A 1 81 ? 4.023 -14.344 2.254 1 94.38 81 ASP A O 1
ATOM 635 N N . TYR A 1 82 ? 2.652 -15.523 0.984 1 97.56 82 TYR A N 1
ATOM 636 C CA . TYR A 1 82 ? 3.127 -14.883 -0.234 1 97.56 82 TYR A CA 1
ATOM 637 C C . TYR A 1 82 ? 2.27 -13.664 -0.577 1 97.56 82 TYR A C 1
ATOM 639 O O . TYR A 1 82 ? 1.042 -13.711 -0.46 1 97.56 82 TYR A O 1
ATOM 647 N N . ASP A 1 83 ? 2.932 -12.617 -0.951 1 97.12 83 ASP A N 1
ATOM 648 C CA . ASP A 1 83 ? 2.217 -11.453 -1.469 1 97.12 83 ASP A CA 1
ATOM 649 C C . ASP A 1 83 ? 2.143 -11.492 -2.994 1 97.12 83 ASP A C 1
ATOM 651 O O . ASP A 1 83 ? 2.619 -12.438 -3.621 1 97.12 83 ASP A O 1
ATOM 655 N N . ILE A 1 84 ? 1.555 -10.508 -3.539 1 97.94 84 ILE A N 1
ATOM 656 C CA . ILE A 1 84 ? 1.32 -10.461 -4.977 1 97.94 84 ILE A CA 1
ATOM 657 C C . ILE A 1 84 ? 2.656 -10.461 -5.719 1 97.94 84 ILE A C 1
ATOM 659 O O . ILE A 1 84 ? 2.82 -11.172 -6.711 1 97.94 84 ILE A O 1
ATOM 663 N N . THR A 1 85 ? 3.572 -9.766 -5.219 1 96.19 85 THR A N 1
ATOM 664 C CA . THR A 1 85 ? 4.863 -9.641 -5.887 1 96.19 85 THR A CA 1
ATOM 665 C C . THR A 1 85 ? 5.598 -10.977 -5.895 1 96.19 85 THR A C 1
ATOM 667 O O . THR A 1 85 ? 6.121 -11.398 -6.926 1 96.19 85 THR A O 1
ATOM 670 N N . LEU A 1 86 ? 5.621 -11.625 -4.797 1 97.56 86 LEU A N 1
ATOM 671 C CA . LEU A 1 86 ? 6.285 -12.922 -4.703 1 97.56 86 LEU A CA 1
ATOM 672 C C . LEU A 1 86 ? 5.57 -13.961 -5.559 1 97.56 86 LEU A C 1
ATOM 674 O O . LEU A 1 86 ? 6.215 -14.742 -6.262 1 97.56 86 LEU A O 1
ATOM 678 N N . LEU A 1 87 ? 4.27 -13.953 -5.512 1 98.44 87 LEU A N 1
ATOM 679 C CA . LEU A 1 87 ? 3.486 -14.906 -6.293 1 98.44 87 LEU A CA 1
ATOM 680 C C . LEU A 1 87 ? 3.734 -14.719 -7.785 1 98.44 87 LEU A C 1
ATOM 682 O O . LEU A 1 87 ? 3.924 -15.688 -8.516 1 98.44 87 LEU A O 1
ATOM 686 N N . THR A 1 88 ? 3.758 -13.5 -8.227 1 97.94 88 THR A N 1
ATOM 687 C CA . THR A 1 88 ? 3.984 -13.227 -9.641 1 97.94 88 THR A CA 1
ATOM 688 C C . THR A 1 88 ? 5.406 -13.617 -10.047 1 97.94 88 THR A C 1
ATOM 690 O O . THR A 1 88 ? 5.633 -14.086 -11.156 1 97.94 88 THR A O 1
ATOM 693 N N . CYS A 1 89 ? 6.289 -13.445 -9.188 1 97.5 89 CYS A N 1
ATOM 694 C CA . CYS A 1 89 ? 7.664 -13.852 -9.43 1 97.5 89 CYS A CA 1
ATOM 695 C C . CYS A 1 89 ? 7.762 -15.359 -9.625 1 97.5 89 CYS A C 1
ATOM 697 O O . CYS A 1 89 ? 8.422 -15.836 -10.547 1 97.5 89 CYS A O 1
ATOM 699 N N . LEU A 1 90 ? 7.117 -16.078 -8.789 1 98.31 90 LEU A N 1
ATOM 700 C CA . LEU A 1 90 ? 7.148 -17.547 -8.875 1 98.31 90 LEU A CA 1
ATOM 701 C C . LEU A 1 90 ? 6.449 -18.031 -10.141 1 98.31 90 LEU A C 1
ATOM 703 O O . LEU A 1 90 ? 6.969 -18.891 -10.852 1 98.31 90 LEU A O 1
ATOM 707 N N . LEU A 1 91 ? 5.352 -17.453 -10.461 1 98.56 91 LEU A N 1
ATOM 708 C CA . LEU A 1 91 ? 4.617 -17.828 -11.664 1 98.56 91 LEU A CA 1
ATOM 709 C C . LEU A 1 91 ? 5.453 -17.547 -12.914 1 98.56 91 LEU A C 1
ATOM 711 O O . LEU A 1 91 ? 5.48 -18.359 -13.836 1 98.56 91 LEU A O 1
ATOM 715 N N . ARG A 1 92 ? 6.117 -16.484 -12.883 1 97.88 92 ARG A N 1
ATOM 716 C CA . ARG A 1 92 ? 6.941 -16.062 -14.008 1 97.88 92 ARG A CA 1
ATOM 717 C C . ARG A 1 92 ? 8.141 -16.984 -14.188 1 97.88 92 ARG A C 1
ATOM 719 O O . ARG A 1 92 ? 8.555 -17.266 -15.312 1 97.88 92 ARG A O 1
ATOM 726 N N . ASN A 1 93 ? 8.633 -17.547 -13.109 1 98 93 ASN A N 1
ATOM 727 C CA . ASN A 1 93 ? 9.984 -18.078 -13.219 1 98 93 ASN A CA 1
ATOM 728 C C . ASN A 1 93 ? 10 -19.594 -13.055 1 98 93 ASN A C 1
ATOM 730 O O . ASN A 1 93 ? 10.945 -20.266 -13.492 1 98 93 ASN A O 1
ATOM 734 N N . ILE A 1 94 ? 8.984 -20.125 -12.461 1 97.88 94 ILE A N 1
ATOM 735 C CA . ILE A 1 94 ? 9.164 -21.547 -12.18 1 97.88 94 ILE A CA 1
ATOM 736 C C . ILE A 1 94 ? 7.922 -22.328 -12.617 1 97.88 94 ILE A C 1
ATOM 738 O O . ILE A 1 94 ? 7.863 -23.547 -12.484 1 97.88 94 ILE A O 1
ATOM 742 N N . CYS A 1 95 ? 6.945 -21.672 -13.203 1 97.94 95 CYS A N 1
ATOM 743 C CA . CYS A 1 95 ? 5.707 -22.359 -13.555 1 97.94 95 CYS A CA 1
ATOM 744 C C . CYS A 1 95 ? 5.633 -22.609 -15.062 1 97.94 95 CYS A C 1
ATOM 746 O O . CYS A 1 95 ? 4.594 -23.016 -15.578 1 97.94 95 CYS A O 1
ATOM 748 N N . GLY A 1 96 ? 6.664 -22.266 -15.766 1 96.62 96 GLY A N 1
ATOM 749 C CA . GLY A 1 96 ? 6.742 -22.578 -17.188 1 96.62 96 GLY A CA 1
ATOM 750 C C . GLY A 1 96 ? 5.82 -21.719 -18.031 1 96.62 96 GLY A C 1
ATOM 751 O O . GLY A 1 96 ? 5.414 -22.125 -19.125 1 96.62 96 GLY A O 1
ATOM 752 N N . LEU A 1 97 ? 5.492 -20.594 -17.5 1 97.75 97 LEU A N 1
ATOM 753 C CA . LEU A 1 97 ? 4.586 -19.688 -18.219 1 97.75 97 LEU A CA 1
ATOM 754 C C . LEU A 1 97 ? 5.359 -18.75 -19.125 1 97.75 97 LEU A C 1
ATOM 756 O O . LEU A 1 97 ? 6.434 -18.266 -18.75 1 97.75 97 LEU A O 1
ATOM 760 N N . ALA A 1 98 ? 4.781 -18.547 -20.297 1 97.75 98 ALA A N 1
ATOM 761 C CA . ALA A 1 98 ? 5.277 -17.5 -21.188 1 97.75 98 ALA A CA 1
ATOM 762 C C . ALA A 1 98 ? 4.582 -16.156 -20.906 1 97.75 98 ALA A C 1
ATOM 764 O O . ALA A 1 98 ? 3.463 -16.141 -20.391 1 97.75 98 ALA A O 1
ATOM 765 N N . PRO A 1 99 ? 5.258 -15.078 -21.234 1 97.94 99 PRO A N 1
ATOM 766 C CA . PRO A 1 99 ? 4.57 -13.797 -21.094 1 97.94 99 PRO A CA 1
ATOM 767 C C . PRO A 1 99 ? 3.34 -13.688 -21.984 1 97.94 99 PRO A C 1
ATOM 769 O O . PRO A 1 99 ? 3.186 -14.469 -22.938 1 97.94 99 PRO A O 1
ATOM 772 N N . PRO A 1 100 ? 2.518 -12.75 -21.625 1 97.75 100 PRO A N 1
ATOM 773 C CA . PRO A 1 100 ? 1.366 -12.547 -22.516 1 97.75 100 PRO A CA 1
ATOM 774 C C . PRO A 1 100 ? 1.771 -12.344 -23.969 1 97.75 100 PRO A C 1
ATOM 776 O O . PRO A 1 100 ? 2.635 -11.508 -24.266 1 97.75 100 PRO A O 1
ATOM 779 N N . ALA A 1 101 ? 1.092 -13 -24.812 1 96.88 101 ALA A N 1
ATOM 780 C CA . ALA A 1 101 ? 1.411 -12.93 -26.234 1 96.88 101 ALA A CA 1
ATOM 781 C C . ALA A 1 101 ? 1.171 -11.523 -26.781 1 96.88 101 ALA A C 1
ATOM 783 O O . ALA A 1 101 ? 1.882 -11.07 -27.672 1 96.88 101 ALA A O 1
ATOM 784 N N . SER A 1 102 ? 0.251 -10.828 -26.203 1 97.25 102 SER A N 1
ATOM 785 C CA . SER A 1 102 ? -0.147 -9.516 -26.688 1 97.25 102 SER A CA 1
ATOM 786 C C . SER A 1 102 ? 0.967 -8.492 -26.5 1 97.25 102 SER A C 1
ATOM 788 O O . SER A 1 102 ? 1.068 -7.52 -27.25 1 97.25 102 SER A O 1
ATOM 790 N N . THR A 1 103 ? 1.809 -8.688 -25.516 1 97.62 103 THR A N 1
ATOM 791 C CA . THR A 1 103 ? 2.848 -7.711 -25.219 1 97.62 103 THR A CA 1
ATOM 792 C C . THR A 1 103 ? 4.234 -8.336 -25.328 1 97.62 103 THR A C 1
ATOM 794 O O . THR A 1 103 ? 5.238 -7.629 -25.406 1 97.62 103 THR A O 1
ATOM 797 N N . ALA A 1 104 ? 4.305 -9.586 -25.359 1 97.44 104 ALA A N 1
ATOM 798 C CA . ALA A 1 104 ? 5.555 -10.344 -25.375 1 97.44 104 ALA A CA 1
ATOM 799 C C . ALA A 1 104 ? 6.457 -9.938 -24.219 1 97.44 104 ALA A C 1
ATOM 801 O O . ALA A 1 104 ? 7.684 -9.906 -24.359 1 97.44 104 ALA A O 1
ATOM 802 N N . SER A 1 105 ? 5.785 -9.492 -23.141 1 97.69 105 SER A N 1
ATOM 803 C CA . SER A 1 105 ? 6.551 -9 -22 1 97.69 105 SER A CA 1
ATOM 804 C C . SER A 1 105 ? 5.789 -9.188 -20.703 1 97.69 105 SER A C 1
ATOM 806 O O . SER A 1 105 ? 4.566 -9.023 -20.656 1 97.69 105 SER A O 1
ATOM 808 N N . TRP A 1 106 ? 6.543 -9.516 -19.594 1 96.75 106 TRP A N 1
ATOM 809 C CA . TRP A 1 106 ? 5.973 -9.586 -18.266 1 96.75 106 TRP A CA 1
ATOM 810 C C . TRP A 1 106 ? 5.863 -8.203 -17.641 1 96.75 106 TRP A C 1
ATOM 812 O O . TRP A 1 106 ? 5.258 -8.031 -16.578 1 96.75 106 TRP A O 1
ATOM 822 N N . ASP A 1 107 ? 6.379 -7.16 -18.297 1 94.44 107 ASP A N 1
ATOM 823 C CA . ASP A 1 107 ? 6.547 -5.859 -17.641 1 94.44 107 ASP A CA 1
ATOM 824 C C . ASP A 1 107 ? 5.664 -4.801 -18.312 1 94.44 107 ASP A C 1
ATOM 826 O O . ASP A 1 107 ? 5.707 -3.629 -17.938 1 94.44 107 ASP A O 1
ATOM 830 N N . LYS A 1 108 ? 4.863 -5.281 -19.266 1 96 108 LYS A N 1
ATOM 831 C CA . LYS A 1 108 ? 3.953 -4.375 -19.953 1 96 108 LYS A CA 1
ATOM 832 C C . LYS A 1 108 ? 2.498 -4.727 -19.656 1 96 108 LYS A C 1
ATOM 834 O O . LYS A 1 108 ? 2.129 -5.902 -19.641 1 96 108 LYS A O 1
ATOM 839 N N . LEU A 1 109 ? 1.757 -3.693 -19.391 1 96.56 109 LEU A N 1
ATOM 840 C CA . LEU A 1 109 ? 0.334 -3.9 -19.141 1 96.56 109 LEU A CA 1
ATOM 841 C C . LEU A 1 109 ? -0.357 -4.441 -20.391 1 96.56 109 LEU A C 1
ATOM 843 O O . LEU A 1 109 ? -0.322 -3.811 -21.453 1 96.56 109 LEU A O 1
ATOM 847 N N . PRO A 1 110 ? -0.998 -5.602 -20.234 1 97.5 110 PRO A N 1
ATOM 848 C CA . PRO A 1 110 ? -1.702 -6.156 -21.391 1 97.5 110 PRO A CA 1
ATOM 849 C C . PRO A 1 110 ? -2.932 -5.34 -21.781 1 97.5 110 PRO A C 1
ATOM 851 O O . PRO A 1 110 ? -3.566 -4.723 -20.922 1 97.5 110 PRO A O 1
ATOM 854 N N . PRO A 1 111 ? -3.16 -5.359 -23.078 1 96.88 111 PRO A N 1
ATOM 855 C CA . PRO A 1 111 ? -4.379 -4.672 -23.516 1 96.88 111 PRO A CA 1
ATOM 856 C C . PRO A 1 111 ? -5.648 -5.324 -22.969 1 96.88 111 PRO A C 1
ATOM 858 O O . PRO A 1 111 ? -5.617 -6.48 -22.547 1 96.88 111 PRO A O 1
ATOM 861 N N . ALA A 1 112 ? -6.738 -4.566 -23.125 1 93.5 112 ALA A N 1
ATOM 862 C CA . ALA A 1 112 ? -8 -4.977 -22.516 1 93.5 112 ALA A CA 1
ATOM 863 C C . ALA A 1 112 ? -8.531 -6.258 -23.156 1 93.5 112 ALA A C 1
ATOM 865 O O . ALA A 1 112 ? -9.195 -7.059 -22.484 1 93.5 112 ALA A O 1
ATOM 866 N N . TYR A 1 113 ? -8.18 -6.496 -24.312 1 95.38 113 TYR A N 1
ATOM 867 C CA . TYR A 1 113 ? -8.75 -7.637 -25.016 1 95.38 113 TYR A CA 1
ATOM 868 C C . TYR A 1 113 ? -8.047 -8.93 -24.625 1 95.38 113 TYR A C 1
ATOM 870 O O . TYR A 1 113 ? -8.57 -10.023 -24.875 1 95.38 113 TYR A O 1
ATOM 878 N N . ASP A 1 114 ? -6.875 -8.906 -24.172 1 97.5 114 ASP A N 1
ATOM 879 C CA . ASP A 1 114 ? -6.16 -10.094 -23.719 1 97.5 114 ASP A CA 1
ATOM 880 C C . ASP A 1 114 ? -6.66 -10.547 -22.344 1 97.5 114 ASP A C 1
ATOM 882 O O . ASP A 1 114 ? -6.258 -10 -21.312 1 97.5 114 ASP A O 1
ATOM 886 N N . GLN A 1 115 ? -7.406 -11.641 -22.359 1 95.94 115 GLN A N 1
ATOM 887 C CA . GLN A 1 115 ? -8.039 -12.094 -21.125 1 95.94 115 GLN A CA 1
ATOM 888 C C . GLN A 1 115 ? -7.469 -13.438 -20.672 1 95.94 115 GLN A C 1
ATOM 890 O O . GLN A 1 115 ? -8.117 -14.172 -19.922 1 95.94 115 GLN A O 1
ATOM 895 N N . THR A 1 116 ? -6.285 -13.68 -21.125 1 97.38 116 THR A N 1
ATOM 896 C CA . THR A 1 116 ? -5.629 -14.914 -20.703 1 97.38 116 THR A CA 1
ATOM 897 C C . THR A 1 116 ? -5.234 -14.836 -19.234 1 97.38 116 THR A C 1
ATOM 899 O O . THR A 1 116 ? -5.125 -13.75 -18.672 1 97.38 116 THR A O 1
ATOM 902 N N . GLU A 1 117 ? -5.008 -15.969 -18.641 1 97.88 117 GLU A N 1
ATOM 903 C CA . GLU A 1 117 ? -4.645 -16.016 -17.219 1 97.88 117 GLU A CA 1
ATOM 904 C C . GLU A 1 117 ? -3.318 -15.305 -16.969 1 97.88 117 GLU A C 1
ATOM 906 O O . GLU A 1 117 ? -3.164 -14.602 -15.969 1 97.88 117 GLU A O 1
ATOM 911 N N . VAL A 1 118 ? -2.441 -15.516 -17.906 1 98.38 118 VAL A N 1
ATOM 912 C CA . VAL A 1 118 ? -1.135 -14.883 -17.734 1 98.38 118 VAL A CA 1
ATOM 913 C C . VAL A 1 118 ? -1.278 -13.367 -17.828 1 98.38 118 VAL A C 1
ATOM 915 O O . VAL A 1 118 ? -0.622 -12.633 -17.078 1 98.38 118 VAL A O 1
ATOM 918 N N . ALA A 1 119 ? -2.088 -12.914 -18.703 1 98.62 119 ALA A N 1
ATOM 919 C CA . ALA A 1 119 ? -2.357 -11.484 -18.781 1 98.62 119 ALA A CA 1
ATOM 920 C C . ALA A 1 119 ? -2.934 -10.953 -17.469 1 98.62 119 ALA A C 1
ATOM 922 O O . ALA A 1 119 ? -2.607 -9.844 -17.047 1 98.62 119 ALA A O 1
ATOM 923 N N . GLN A 1 120 ? -3.771 -11.75 -16.844 1 98.75 120 GLN A N 1
ATOM 924 C CA . GLN A 1 120 ? -4.379 -11.344 -15.578 1 98.75 120 GLN A CA 1
ATOM 925 C C . GLN A 1 120 ? -3.334 -11.273 -14.469 1 98.75 120 GLN A C 1
ATOM 927 O O . GLN A 1 120 ? -3.385 -10.375 -13.617 1 98.75 120 GLN A O 1
ATOM 932 N N . VAL A 1 121 ? -2.42 -12.164 -14.461 1 98.81 121 VAL A N 1
ATOM 933 C CA . VAL A 1 121 ? -1.328 -12.148 -13.492 1 98.81 121 VAL A CA 1
ATOM 934 C C . VAL A 1 121 ? -0.546 -10.844 -13.617 1 98.81 121 VAL A C 1
ATOM 936 O O . VAL A 1 121 ? -0.273 -10.18 -12.617 1 98.81 121 VAL A O 1
ATOM 939 N N . VAL A 1 122 ? -0.28 -10.469 -14.852 1 98.56 122 VAL A N 1
ATOM 940 C CA . VAL A 1 122 ? 0.478 -9.25 -15.109 1 98.56 122 VAL A CA 1
ATOM 941 C C . VAL A 1 122 ? -0.341 -8.031 -14.688 1 98.56 122 VAL A C 1
ATOM 943 O O . VAL A 1 122 ? 0.198 -7.082 -14.109 1 98.56 122 VAL A O 1
ATOM 946 N N . ARG A 1 123 ? -1.586 -8.062 -14.898 1 98.19 123 ARG A N 1
ATOM 947 C CA . ARG A 1 123 ? -2.463 -6.953 -14.539 1 98.19 123 ARG A CA 1
ATOM 948 C C . ARG A 1 123 ? -2.49 -6.742 -13.031 1 98.19 123 ARG A C 1
ATOM 950 O O . ARG A 1 123 ? -2.418 -5.605 -12.555 1 98.19 123 ARG A O 1
ATOM 957 N N . LEU A 1 124 ? -2.578 -7.816 -12.328 1 98.38 124 LEU A N 1
ATOM 958 C CA . LEU A 1 124 ? -2.645 -7.703 -10.875 1 98.38 124 LEU A CA 1
ATOM 959 C C . LEU A 1 124 ? -1.355 -7.109 -10.32 1 98.38 124 LEU A C 1
ATOM 961 O O . LEU A 1 124 ? -1.393 -6.281 -9.406 1 98.38 124 LEU A O 1
ATOM 965 N N . ARG A 1 125 ? -0.302 -7.543 -10.812 1 97.44 125 ARG A N 1
ATOM 966 C CA . ARG A 1 125 ? 0.973 -6.973 -10.391 1 97.44 125 ARG A CA 1
ATOM 967 C C . ARG A 1 125 ? 1.055 -5.492 -10.734 1 97.44 125 ARG A C 1
ATOM 969 O O . ARG A 1 125 ? 1.525 -4.684 -9.93 1 97.44 125 ARG A O 1
ATOM 976 N N . HIS A 1 126 ? 0.622 -5.191 -11.945 1 96.62 126 HIS A N 1
ATOM 977 C CA . HIS A 1 126 ? 0.635 -3.807 -12.398 1 96.62 126 HIS A CA 1
ATOM 978 C C . HIS A 1 126 ? -0.212 -2.92 -11.492 1 96.62 126 HIS A C 1
ATOM 980 O O . HIS A 1 126 ? 0.234 -1.851 -11.07 1 96.62 126 HIS A O 1
ATOM 986 N N . TYR A 1 127 ? -1.338 -3.348 -11.172 1 97 127 TYR A N 1
ATOM 987 C CA . TYR A 1 127 ? -2.246 -2.535 -10.375 1 97 127 TYR A CA 1
ATOM 988 C C . TYR A 1 127 ? -1.768 -2.443 -8.93 1 97 127 TYR A C 1
ATOM 990 O O . TYR A 1 127 ? -1.956 -1.418 -8.266 1 97 127 TYR A O 1
ATOM 998 N N . ARG A 1 128 ? -1.208 -3.498 -8.43 1 97 128 ARG A N 1
ATOM 999 C CA . ARG A 1 128 ? -0.58 -3.424 -7.113 1 97 128 ARG A CA 1
ATOM 1000 C C . ARG A 1 128 ? 0.488 -2.336 -7.078 1 97 128 ARG A C 1
ATOM 1002 O O . ARG A 1 128 ? 0.538 -1.539 -6.141 1 97 128 ARG A O 1
ATOM 1009 N N . ASN A 1 129 ? 1.285 -2.287 -8.117 1 93.06 129 ASN A N 1
ATOM 1010 C CA . ASN A 1 129 ? 2.336 -1.277 -8.18 1 93.06 129 ASN A CA 1
ATOM 1011 C C . ASN A 1 129 ? 1.756 0.126 -8.328 1 93.06 129 ASN A C 1
ATOM 1013 O O . ASN A 1 129 ? 2.213 1.065 -7.672 1 93.06 129 ASN A O 1
ATOM 1017 N N . ASP A 1 130 ? 0.816 0.221 -9.117 1 92.94 130 ASP A N 1
ATOM 1018 C CA . ASP A 1 130 ? 0.206 1.517 -9.398 1 92.94 130 ASP A CA 1
ATOM 1019 C C . ASP A 1 130 ? -0.459 2.092 -8.148 1 92.94 130 ASP A C 1
ATOM 1021 O O . ASP A 1 130 ? -0.398 3.299 -7.91 1 92.94 130 ASP A O 1
ATOM 1025 N N . LEU A 1 131 ? -1.043 1.259 -7.406 1 94.19 131 LEU A N 1
ATOM 1026 C CA . LEU A 1 131 ? -1.869 1.722 -6.297 1 94.19 131 LEU A CA 1
ATOM 1027 C C . LEU A 1 131 ? -1.059 1.789 -5.008 1 94.19 131 LEU A C 1
ATOM 1029 O O . LEU A 1 131 ? -1.397 2.547 -4.098 1 94.19 131 LEU A O 1
ATOM 1033 N N . TYR A 1 132 ? 0.093 1.007 -4.945 1 94.56 132 TYR A N 1
ATOM 1034 C CA . TYR A 1 132 ? 0.683 0.853 -3.621 1 94.56 132 TYR A CA 1
ATOM 1035 C C . TYR A 1 132 ? 2.141 1.297 -3.619 1 94.56 132 TYR A C 1
ATOM 1037 O O . TYR A 1 132 ? 2.688 1.651 -2.57 1 94.56 132 TYR A O 1
ATOM 1045 N N . ALA A 1 133 ? 2.814 1.259 -4.68 1 88.62 133 ALA A N 1
ATOM 1046 C CA . ALA A 1 133 ? 4.262 1.463 -4.668 1 88.62 133 ALA A CA 1
ATOM 1047 C C . ALA A 1 133 ? 4.609 2.908 -4.324 1 88.62 133 ALA A C 1
ATOM 1049 O O . ALA A 1 133 ? 5.547 3.164 -3.566 1 88.62 133 ALA A O 1
ATOM 1050 N N . HIS A 1 134 ? 3.844 3.871 -4.914 1 87.75 134 HIS A N 1
ATOM 1051 C CA . HIS A 1 134 ? 4.117 5.289 -4.703 1 87.75 134 HIS A CA 1
ATOM 1052 C C . HIS A 1 134 ? 2.861 6.035 -4.27 1 87.75 134 HIS A C 1
ATOM 1054 O O . HIS A 1 134 ? 2.545 7.094 -4.816 1 87.75 134 HIS A O 1
ATOM 1060 N N . ILE A 1 135 ? 2.332 5.492 -3.277 1 92.38 135 ILE A N 1
ATOM 1061 C CA . ILE A 1 135 ? 1.034 5.996 -2.84 1 92.38 135 ILE A CA 1
ATOM 1062 C C . ILE A 1 135 ? 1.222 7.297 -2.062 1 92.38 135 ILE A C 1
ATOM 1064 O O . ILE A 1 135 ? 2.084 7.387 -1.187 1 92.38 135 ILE A O 1
ATOM 1068 N N . LYS A 1 136 ? 0.367 8.281 -2.396 1 93.62 136 LYS A N 1
ATOM 1069 C CA . LYS A 1 136 ? 0.479 9.562 -1.71 1 93.62 136 LYS A CA 1
ATOM 1070 C C . LYS A 1 136 ? -0.815 9.914 -0.981 1 93.62 136 LYS A C 1
ATOM 1072 O O . LYS A 1 136 ? -0.85 10.852 -0.179 1 93.62 136 LYS A O 1
ATOM 1077 N N . THR A 1 137 ? -1.818 9.258 -1.299 1 95.56 137 THR A N 1
ATOM 1078 C CA . THR A 1 137 ? -3.111 9.477 -0.656 1 95.56 137 THR A CA 1
ATOM 1079 C C . THR A 1 137 ? -3.939 8.195 -0.667 1 95.56 137 THR A C 1
ATOM 1081 O O . THR A 1 137 ? -3.756 7.336 -1.533 1 95.56 137 THR A O 1
ATOM 1084 N N . THR A 1 138 ? -4.781 8.102 0.284 1 95.75 138 THR A N 1
ATOM 1085 C CA . THR A 1 138 ? -5.691 6.961 0.314 1 95.75 138 THR A CA 1
ATOM 1086 C C . THR A 1 138 ? -7.004 7.301 -0.385 1 95.75 138 THR A C 1
ATOM 1088 O O . THR A 1 138 ? -8.078 6.914 0.08 1 95.75 138 THR A O 1
ATOM 1091 N N . GLU A 1 139 ? -6.953 8.062 -1.385 1 94.81 139 GLU A N 1
ATOM 1092 C CA . GLU A 1 139 ? -8.125 8.453 -2.154 1 94.81 139 GLU A CA 1
ATOM 1093 C C . GLU A 1 139 ? -8.016 7.988 -3.605 1 94.81 139 GLU A C 1
ATOM 1095 O O . GLU A 1 139 ? -6.93 8.008 -4.188 1 94.81 139 GLU A O 1
ATOM 1100 N N . VAL A 1 140 ? -9.148 7.531 -4.055 1 95.69 140 VAL A N 1
ATOM 1101 C CA . VAL A 1 140 ? -9.242 7.18 -5.465 1 95.69 140 VAL A CA 1
ATOM 1102 C C . VAL A 1 140 ? -10.469 7.848 -6.082 1 95.69 140 VAL A C 1
ATOM 1104 O O . VAL A 1 140 ? -11.586 7.695 -5.582 1 95.69 140 VAL A O 1
ATOM 1107 N N . GLU A 1 141 ? -10.172 8.594 -7.172 1 95.12 141 GLU A N 1
ATOM 1108 C CA . GLU A 1 141 ? -11.273 9.234 -7.895 1 95.12 141 GLU A CA 1
ATOM 1109 C C . GLU A 1 141 ? -12.234 8.195 -8.461 1 95.12 141 GLU A C 1
ATOM 1111 O O . GLU A 1 141 ? -11.812 7.121 -8.891 1 95.12 141 GLU A O 1
ATOM 1116 N N . THR A 1 142 ? -13.508 8.547 -8.578 1 92.62 142 THR A N 1
ATOM 1117 C CA . THR A 1 142 ? -14.562 7.621 -8.977 1 92.62 142 THR A CA 1
ATOM 1118 C C . THR A 1 142 ? -14.305 7.074 -10.375 1 92.62 142 THR A C 1
ATOM 1120 O O . THR A 1 142 ? -14.547 5.895 -10.641 1 92.62 142 THR A O 1
ATOM 1123 N N . ALA A 1 143 ? -13.859 7.883 -11.219 1 93.44 143 ALA A N 1
ATOM 1124 C CA . ALA A 1 143 ? -13.578 7.418 -12.578 1 93.44 143 ALA A CA 1
ATOM 1125 C C . ALA A 1 143 ? -12.492 6.348 -12.578 1 93.44 143 ALA A C 1
ATOM 1127 O O . ALA A 1 143 ? -12.633 5.309 -13.227 1 93.44 143 ALA A O 1
ATOM 1128 N N . ASP A 1 144 ? -11.43 6.613 -11.883 1 96.38 144 ASP A N 1
ATOM 1129 C CA . ASP A 1 144 ? -10.344 5.648 -11.766 1 96.38 144 ASP A CA 1
ATOM 1130 C C . ASP A 1 144 ? -10.812 4.379 -11.055 1 96.38 144 ASP A C 1
ATOM 1132 O O . ASP A 1 144 ? -10.438 3.271 -11.438 1 96.38 144 ASP A O 1
ATOM 1136 N N . PHE A 1 145 ? -11.656 4.594 -10.07 1 97.12 145 PHE A N 1
ATOM 1137 C CA . PHE A 1 145 ? -12.188 3.482 -9.289 1 97.12 145 PHE A CA 1
ATOM 1138 C C . PHE A 1 145 ? -12.922 2.492 -10.18 1 97.12 145 PHE A C 1
ATOM 1140 O O . PHE A 1 145 ? -12.711 1.282 -10.086 1 97.12 145 PHE A O 1
ATOM 1147 N N . ASN A 1 146 ? -13.664 2.992 -11.016 1 95.56 146 ASN A N 1
ATOM 1148 C CA . ASN A 1 146 ? -14.461 2.133 -11.883 1 95.56 146 ASN A CA 1
ATOM 1149 C C . ASN A 1 146 ? -13.586 1.33 -12.836 1 95.56 146 ASN A C 1
ATOM 1151 O O . ASN A 1 146 ? -13.852 0.154 -13.094 1 95.56 146 ASN A O 1
ATOM 1155 N N . GLN A 1 147 ? -12.625 1.97 -13.289 1 95.06 147 GLN A N 1
ATOM 1156 C CA . GLN A 1 147 ? -11.711 1.278 -14.188 1 95.06 147 GLN A CA 1
ATOM 1157 C C . GLN A 1 147 ? -10.914 0.204 -13.453 1 95.06 147 GLN A C 1
ATOM 1159 O O . GLN A 1 147 ? -10.836 -0.939 -13.906 1 95.06 147 GLN A O 1
ATOM 1164 N N . TYR A 1 148 ? -10.391 0.558 -12.336 1 97.38 148 TYR A N 1
ATOM 1165 C CA . TYR A 1 148 ? -9.656 -0.407 -11.523 1 97.38 148 TYR A CA 1
ATOM 1166 C C . TYR A 1 148 ? -10.547 -1.581 -11.133 1 97.38 148 TYR A C 1
ATOM 1168 O O . TYR A 1 148 ? -10.141 -2.74 -11.234 1 97.38 148 TYR A O 1
ATOM 1176 N N . TRP A 1 149 ? -11.742 -1.203 -10.742 1 97.31 149 TRP A N 1
ATOM 1177 C CA . TRP A 1 149 ? -12.656 -2.23 -10.258 1 97.31 149 TRP A CA 1
ATOM 1178 C C . TRP A 1 149 ? -12.945 -3.256 -11.352 1 97.31 149 TRP A C 1
ATOM 1180 O O . TRP A 1 149 ? -12.898 -4.465 -11.109 1 97.31 149 TRP A O 1
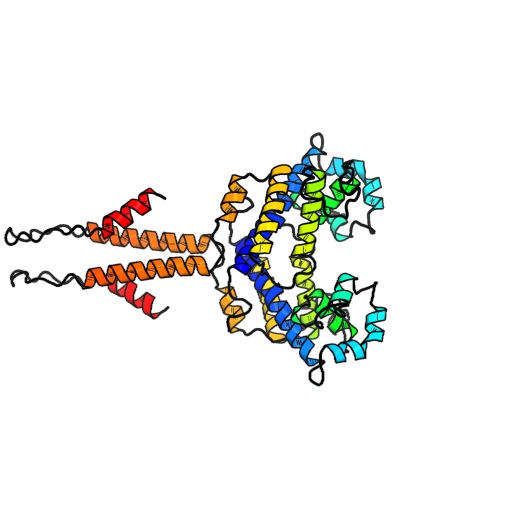ATOM 1190 N N . ALA A 1 150 ? -13.227 -2.77 -12.492 1 95.94 150 ALA A N 1
ATOM 1191 C CA . ALA A 1 150 ? -13.562 -3.652 -13.609 1 95.94 150 ALA A CA 1
ATOM 1192 C C . ALA A 1 150 ? -12.383 -4.562 -13.961 1 95.94 150 ALA A C 1
ATOM 1194 O O . ALA A 1 150 ? -12.555 -5.777 -14.094 1 95.94 150 ALA A O 1
ATOM 1195 N N . ASP A 1 151 ? -11.25 -4.027 -14.055 1 97.25 151 ASP A N 1
ATOM 1196 C CA . ASP A 1 151 ? -10.07 -4.777 -14.469 1 97.25 151 ASP A CA 1
ATOM 1197 C C . ASP A 1 151 ? -9.656 -5.793 -13.406 1 97.25 151 ASP A C 1
ATOM 1199 O O . ASP A 1 151 ? -9.367 -6.949 -13.719 1 97.25 151 ASP A O 1
ATOM 1203 N N . ILE A 1 152 ? -9.664 -5.371 -12.188 1 98.19 152 ILE A N 1
ATOM 1204 C CA . ILE A 1 152 ? -9.211 -6.234 -11.102 1 98.19 152 ILE A CA 1
ATOM 1205 C C . ILE A 1 152 ? -10.234 -7.348 -10.867 1 98.19 152 ILE A C 1
ATOM 1207 O O . ILE A 1 152 ? -9.867 -8.508 -10.688 1 98.19 152 ILE A O 1
ATOM 1211 N N . SER A 1 153 ? -11.484 -6.969 -10.898 1 97.56 153 SER A N 1
ATOM 1212 C CA . SER A 1 153 ? -12.516 -7.988 -10.711 1 97.56 153 SER A CA 1
ATOM 1213 C C . SER A 1 153 ? -12.438 -9.055 -11.797 1 97.56 153 SER A C 1
ATOM 1215 O O . SER A 1 153 ? -12.555 -10.25 -11.516 1 97.56 153 SER A O 1
ATOM 1217 N N . ALA A 1 154 ? -12.242 -8.609 -12.977 1 97.25 154 ALA A N 1
ATOM 1218 C CA . ALA A 1 154 ? -12.133 -9.562 -14.086 1 97.25 154 ALA A CA 1
ATOM 1219 C C . ALA A 1 154 ? -10.945 -10.5 -13.875 1 97.25 154 ALA A C 1
ATOM 1221 O O . ALA A 1 154 ? -11.039 -11.703 -14.148 1 97.25 154 ALA A O 1
ATOM 1222 N N . ALA A 1 155 ? -9.859 -9.969 -13.461 1 98.38 155 ALA A N 1
ATOM 1223 C CA . ALA A 1 155 ? -8.664 -10.766 -13.211 1 98.38 155 ALA A CA 1
ATOM 1224 C C . ALA A 1 155 ? -8.906 -11.797 -12.117 1 98.38 155 ALA A C 1
ATOM 1226 O O . ALA A 1 155 ? -8.523 -12.961 -12.258 1 98.38 155 ALA A O 1
ATOM 1227 N N . LEU A 1 156 ? -9.594 -11.398 -11.07 1 98.38 156 LEU A N 1
ATOM 1228 C CA . LEU A 1 156 ? -9.859 -12.289 -9.945 1 98.38 156 LEU A CA 1
ATOM 1229 C C . LEU A 1 156 ? -10.766 -13.445 -10.367 1 98.38 156 LEU A C 1
ATOM 1231 O O . LEU A 1 156 ? -10.508 -14.602 -10.023 1 98.38 156 LEU A O 1
ATOM 1235 N N . LEU A 1 157 ? -11.734 -13.109 -11.094 1 97.38 157 LEU A N 1
ATOM 1236 C CA . LEU A 1 157 ? -12.695 -14.125 -11.516 1 97.38 157 LEU A CA 1
ATOM 1237 C C . LEU A 1 157 ? -12.047 -15.109 -12.484 1 97.38 157 LEU A C 1
ATOM 1239 O O . LEU A 1 157 ? -12.336 -16.312 -12.445 1 97.38 157 LEU A O 1
ATOM 1243 N N . SER A 1 158 ? -11.18 -14.609 -13.266 1 97.88 158 SER A N 1
ATOM 1244 C CA . SER A 1 158 ? -10.492 -15.445 -14.242 1 97.88 158 SER A CA 1
ATOM 1245 C C . SER A 1 158 ? -9.547 -16.438 -13.562 1 97.88 158 SER A C 1
ATOM 1247 O O . SER A 1 158 ? -9.477 -17.594 -13.945 1 97.88 158 SER A O 1
ATOM 1249 N N . LEU A 1 159 ? -8.828 -16 -12.578 1 98.12 159 LEU A N 1
ATOM 1250 C CA . LEU A 1 159 ? -7.812 -16.812 -11.914 1 98.12 159 LEU A CA 1
ATOM 1251 C C . LEU A 1 159 ? -8.445 -17.734 -10.875 1 98.12 159 LEU A C 1
ATOM 1253 O O . LEU A 1 159 ? -7.832 -18.719 -10.461 1 98.12 159 LEU A O 1
ATOM 1257 N N . GLY A 1 160 ? -9.602 -17.312 -10.398 1 95.88 160 GLY A N 1
ATOM 1258 C CA . GLY A 1 160 ? -10.328 -18.156 -9.461 1 95.88 160 GLY A CA 1
ATOM 1259 C C . GLY A 1 160 ? -10.016 -17.844 -8.008 1 95.88 160 GLY A C 1
ATOM 1260 O O . GLY A 1 160 ? -9.188 -16.969 -7.719 1 95.88 160 GLY A O 1
ATOM 1261 N N . GLY A 1 161 ? -10.797 -18.422 -7.094 1 93.75 161 GLY A N 1
ATOM 1262 C CA . GLY A 1 161 ? -10.625 -18.219 -5.668 1 93.75 161 GLY A CA 1
ATOM 1263 C C . GLY A 1 161 ? -11.594 -17.219 -5.082 1 93.75 161 GLY A C 1
ATOM 1264 O O . GLY A 1 161 ? -11.859 -17.219 -3.879 1 93.75 161 GLY A O 1
ATOM 1265 N N . ILE A 1 162 ? -12.016 -16.359 -5.953 1 96.88 162 ILE A N 1
ATOM 1266 C CA . ILE A 1 162 ? -13 -15.352 -5.562 1 96.88 162 ILE A CA 1
ATOM 1267 C C . ILE A 1 162 ? -14.242 -15.469 -6.445 1 96.88 162 ILE A C 1
ATOM 1269 O O . ILE A 1 162 ? -14.133 -15.57 -7.668 1 96.88 162 ILE A O 1
ATOM 1273 N N . SER A 1 163 ? -15.367 -15.5 -5.781 1 95.94 163 SER A N 1
ATOM 1274 C CA . SER A 1 163 ? -16.609 -15.633 -6.539 1 95.94 163 SER A CA 1
ATOM 1275 C C . SER A 1 163 ? -17.172 -14.266 -6.906 1 95.94 163 SER A C 1
ATOM 1277 O O . SER A 1 163 ? -16.828 -13.258 -6.289 1 95.94 163 SER A O 1
ATOM 1279 N N . GLN A 1 164 ? -18.047 -14.312 -7.926 1 94.94 164 GLN A N 1
ATOM 1280 C CA . GLN A 1 164 ? -18.75 -13.094 -8.312 1 94.94 164 GLN A CA 1
ATOM 1281 C C . GLN A 1 164 ? -19.562 -12.523 -7.152 1 94.94 164 GLN A C 1
ATOM 1283 O O . GLN A 1 164 ? -19.641 -11.305 -6.984 1 94.94 164 GLN A O 1
ATOM 1288 N N . VAL A 1 165 ? -20.078 -13.375 -6.371 1 91.88 165 VAL A N 1
ATOM 1289 C CA . VAL A 1 165 ? -20.891 -12.961 -5.238 1 91.88 165 VAL A CA 1
ATOM 1290 C C . VAL A 1 165 ? -20.047 -12.172 -4.246 1 91.88 165 VAL A C 1
ATOM 1292 O O . VAL A 1 165 ? -20.484 -11.133 -3.738 1 91.88 165 VAL A O 1
ATOM 1295 N N . GLU A 1 166 ? -18.859 -12.641 -4.004 1 93.81 166 GLU A N 1
ATOM 1296 C CA . GLU A 1 166 ? -17.953 -11.945 -3.094 1 93.81 166 GLU A CA 1
ATOM 1297 C C . GLU A 1 166 ? -17.578 -10.562 -3.623 1 93.81 166 GLU A C 1
ATOM 1299 O O . GLU A 1 166 ? -17.5 -9.602 -2.855 1 93.81 166 GLU A O 1
ATOM 1304 N N . VAL A 1 167 ? -17.359 -10.492 -4.91 1 95.31 167 VAL A N 1
ATOM 1305 C CA . VAL A 1 167 ? -17.016 -9.227 -5.547 1 95.31 167 VAL A CA 1
ATOM 1306 C C . VAL A 1 167 ? -18.188 -8.25 -5.445 1 95.31 167 VAL A C 1
ATOM 1308 O O . VAL A 1 167 ? -18 -7.086 -5.078 1 95.31 167 VAL A O 1
ATOM 1311 N N . ASP A 1 168 ? -19.375 -8.75 -5.727 1 89.69 168 ASP A N 1
ATOM 1312 C CA . ASP A 1 168 ? -20.562 -7.914 -5.684 1 89.69 168 ASP A CA 1
ATOM 1313 C C . ASP A 1 168 ? -20.844 -7.426 -4.266 1 89.69 168 ASP A C 1
ATOM 1315 O O . ASP A 1 168 ? -21.234 -6.273 -4.066 1 89.69 168 ASP A O 1
ATOM 1319 N N . ASP A 1 169 ? -20.672 -8.25 -3.355 1 87.25 169 ASP A N 1
ATOM 1320 C CA . ASP A 1 169 ? -20.906 -7.895 -1.959 1 87.25 169 ASP A CA 1
ATOM 1321 C C . ASP A 1 169 ? -19.969 -6.773 -1.514 1 87.25 169 ASP A C 1
ATOM 1323 O O . ASP A 1 169 ? -20.375 -5.863 -0.793 1 87.25 169 ASP A O 1
ATOM 1327 N N . LEU A 1 170 ? -18.781 -6.855 -1.916 1 92 170 LEU A N 1
ATOM 1328 C CA . LEU A 1 170 ? -17.812 -5.82 -1.559 1 92 170 LEU A CA 1
ATOM 1329 C C . LEU A 1 170 ? -18.156 -4.504 -2.25 1 92 170 LEU A C 1
ATOM 1331 O O . LEU A 1 170 ? -18 -3.43 -1.66 1 92 170 LEU A O 1
ATOM 1335 N N . TYR A 1 171 ? -18.578 -4.633 -3.445 1 89.38 171 TYR A N 1
ATOM 1336 C CA . TYR A 1 171 ? -18.891 -3.436 -4.223 1 89.38 171 TYR A CA 1
ATOM 1337 C C . TYR A 1 171 ? -19.969 -2.607 -3.535 1 89.38 171 TYR A C 1
ATOM 1339 O O . TYR A 1 171 ? -19.891 -1.377 -3.5 1 89.38 171 TYR A O 1
ATOM 1347 N N . VAL A 1 172 ? -20.891 -3.223 -2.904 1 81.81 172 VAL A N 1
ATOM 1348 C CA . VAL A 1 172 ? -22.031 -2.512 -2.35 1 81.81 172 VAL A CA 1
ATOM 1349 C C . VAL A 1 172 ? -21.844 -2.309 -0.85 1 81.81 172 VAL A C 1
ATOM 1351 O O . VAL A 1 172 ? -22.688 -1.7 -0.186 1 81.81 172 VAL A O 1
ATOM 1354 N N . ALA A 1 173 ? -20.766 -2.842 -0.365 1 79.25 173 ALA A N 1
ATOM 1355 C CA . ALA A 1 173 ? -20.516 -2.719 1.069 1 79.25 173 ALA A CA 1
ATOM 1356 C C . ALA A 1 173 ? -20.375 -1.255 1.478 1 79.25 173 ALA A C 1
ATOM 1358 O O . ALA A 1 173 ? -19.781 -0.458 0.75 1 79.25 173 ALA A O 1
ATOM 1359 N N . ASP A 1 174 ? -20.938 -0.935 2.533 1 69.44 174 ASP A N 1
ATOM 1360 C CA . ASP A 1 174 ? -20.797 0.417 3.064 1 69.44 174 ASP A CA 1
ATOM 1361 C C . ASP A 1 174 ? -19.578 0.521 3.986 1 69.44 174 ASP A C 1
ATOM 1363 O O . ASP A 1 174 ? -19.625 0.069 5.133 1 69.44 174 ASP A O 1
ATOM 1367 N N . LEU A 1 175 ? -18.531 1.024 3.477 1 67.69 175 LEU A N 1
ATOM 1368 C CA . LEU A 1 175 ? -17.297 1.09 4.242 1 67.69 175 LEU A CA 1
ATOM 1369 C C . LEU A 1 175 ? -17.062 2.492 4.801 1 67.69 175 LEU A C 1
ATOM 1371 O O . LEU A 1 175 ? -16.016 2.777 5.375 1 67.69 175 LEU A O 1
ATOM 1375 N N . GLY A 1 176 ? -17.922 3.436 4.52 1 59.72 176 GLY A N 1
ATOM 1376 C CA . GLY A 1 176 ? -17.672 4.82 4.879 1 59.72 176 GLY A CA 1
ATOM 1377 C C . GLY A 1 176 ? -18.578 5.332 5.98 1 59.72 176 GLY A C 1
ATOM 1378 O O . GLY A 1 176 ? -19.578 4.688 6.32 1 59.72 176 GLY A O 1
ATOM 1379 N N . GLU A 1 177 ? -17.969 6.316 6.668 1 54.66 177 GLU A N 1
ATOM 1380 C CA . GLU A 1 177 ? -18.641 7.137 7.668 1 54.66 177 GLU A CA 1
ATOM 1381 C C . GLU A 1 177 ? -19.922 7.762 7.105 1 54.66 177 GLU A C 1
ATOM 1383 O O . GLU A 1 177 ? -20.922 7.863 7.805 1 54.66 177 GLU A O 1
ATOM 1388 N N . ILE A 1 178 ? -19.75 8.188 5.855 1 48.59 178 ILE A N 1
ATOM 1389 C CA . ILE A 1 178 ? -20.828 9.031 5.352 1 48.59 178 ILE A CA 1
ATOM 1390 C C . ILE A 1 178 ? -22.109 8.203 5.184 1 48.59 178 ILE A C 1
ATOM 1392 O O . ILE A 1 178 ? -23.203 8.664 5.508 1 48.59 178 ILE A O 1
ATOM 1396 N N . SER A 1 179 ? -21.766 7.074 4.684 1 46.84 179 SER A N 1
ATOM 1397 C CA . SER A 1 179 ? -23 6.363 4.367 1 46.84 179 SER A CA 1
ATOM 1398 C C . SER A 1 179 ? -23.781 6.047 5.629 1 46.84 179 SER A C 1
ATOM 1400 O O . SER A 1 179 ? -25 6.23 5.664 1 46.84 179 SER A O 1
ATOM 1402 N N . TYR A 1 180 ? -23.094 5.688 6.512 1 48 180 TYR A N 1
ATOM 1403 C CA . TYR A 1 180 ? -23.844 5.309 7.707 1 48 180 TYR A CA 1
ATOM 1404 C C . TYR A 1 180 ? -24.422 6.539 8.406 1 48 180 TYR A C 1
ATOM 1406 O O . TYR A 1 180 ? -25.531 6.5 8.93 1 48 180 TYR A O 1
ATOM 1414 N N . GLY A 1 181 ? -23.625 7.562 8.258 1 46.28 181 GLY A N 1
ATOM 1415 C CA . GLY A 1 181 ? -24.188 8.797 8.781 1 46.28 181 GLY A CA 1
ATOM 1416 C C . GLY A 1 181 ? -25.469 9.211 8.094 1 46.28 181 GLY A C 1
ATOM 1417 O O . GLY A 1 181 ? -26.438 9.609 8.758 1 46.28 181 GLY A O 1
ATOM 1418 N N . LYS A 1 182 ? -25.391 9.008 6.867 1 47.66 182 LYS A N 1
ATOM 1419 C CA . LYS A 1 182 ? -26.609 9.336 6.129 1 47.66 182 LYS A CA 1
ATOM 1420 C C . LYS A 1 182 ? -27.766 8.422 6.531 1 47.66 182 LYS A C 1
ATOM 1422 O O . LYS A 1 182 ? -28.891 8.875 6.691 1 47.66 182 LYS A O 1
ATOM 1427 N N . LEU A 1 183 ? -27.344 7.242 6.598 1 49.03 183 LEU A N 1
ATOM 1428 C CA . LEU A 1 183 ? -28.375 6.293 6.98 1 49.03 183 LEU A CA 1
ATOM 1429 C C . LEU A 1 183 ? -28.922 6.609 8.375 1 49.03 183 LEU A C 1
ATOM 1431 O O . LEU A 1 183 ? -30.125 6.57 8.602 1 49.03 183 LEU A O 1
ATOM 1435 N N . LEU A 1 184 ? -28 6.941 9.164 1 48.84 184 LEU A N 1
ATOM 1436 C CA . LEU A 1 184 ? -28.406 7.297 10.523 1 48.84 184 LEU A CA 1
ATOM 1437 C C . LEU A 1 184 ? -29.172 8.609 10.531 1 48.84 184 LEU A C 1
ATOM 1439 O O . LEU A 1 184 ? -30.172 8.742 11.258 1 48.84 184 LEU A O 1
ATOM 1443 N N . LYS A 1 185 ? -28.734 9.484 9.727 1 48.97 185 LYS A N 1
ATOM 1444 C CA . LYS A 1 185 ? -29.484 10.734 9.609 1 48.97 185 LYS A CA 1
ATOM 1445 C C . LYS A 1 185 ? -30.859 10.492 9.016 1 48.97 185 LYS A C 1
ATOM 1447 O O . LYS A 1 185 ? -31.859 11.07 9.484 1 48.97 185 LYS A O 1
ATOM 1452 N N . GLU A 1 186 ? -30.828 9.742 7.996 1 51.38 186 GLU A N 1
ATOM 1453 C CA . GLU A 1 186 ? -32.125 9.398 7.387 1 51.38 186 GLU A CA 1
ATOM 1454 C C . GLU A 1 186 ? -33 8.656 8.375 1 51.38 186 GLU A C 1
ATOM 1456 O O . GLU A 1 186 ? -34.219 8.906 8.43 1 51.38 186 GLU A O 1
ATOM 1461 N N . TRP A 1 187 ? -32.344 7.867 9.016 1 50.81 187 TRP A N 1
ATOM 1462 C CA . TRP A 1 187 ? -33.062 7.133 10.047 1 50.81 187 TRP A CA 1
ATOM 1463 C C . TRP A 1 187 ? -33.531 8.07 11.156 1 50.81 187 TRP A C 1
ATOM 1465 O O . TRP A 1 187 ? -34.688 7.961 11.641 1 50.81 187 TRP A O 1
ATOM 1475 N N . TRP A 1 188 ? -32.688 8.914 11.453 1 50.09 188 TRP A N 1
ATOM 1476 C CA . TRP A 1 188 ? -33.031 9.945 12.438 1 50.09 188 TRP A CA 1
ATOM 1477 C C . TRP A 1 188 ? -34.156 10.812 11.945 1 50.09 188 TRP A C 1
ATOM 1479 O O . TRP A 1 188 ? -35.125 11.086 12.688 1 50.09 188 TRP A O 1
ATOM 1489 N N . LYS A 1 189 ? -34.062 11.227 10.805 1 51.81 189 LYS A N 1
ATOM 1490 C CA . LYS A 1 189 ? -35.125 12.016 10.219 1 51.81 189 LYS A CA 1
ATOM 1491 C C . LYS A 1 189 ? -36.438 11.234 10.203 1 51.81 189 LYS A C 1
ATOM 1493 O O . LYS A 1 189 ? -37.5 11.797 10.477 1 51.81 189 LYS A O 1
ATOM 1498 N N . GLN A 1 190 ? -36.25 10.086 9.875 1 51.66 190 GLN A N 1
ATOM 1499 C CA . GLN A 1 190 ? -37.438 9.242 9.875 1 51.66 190 GLN A CA 1
ATOM 1500 C C . GLN A 1 190 ? -38.031 9.102 11.281 1 51.66 190 GLN A C 1
ATOM 1502 O O . GLN A 1 190 ? -39.25 9.117 11.469 1 51.66 190 GLN A O 1
ATOM 1507 N N . ASP A 1 191 ? -37.125 9.055 12.148 1 48.62 191 ASP A N 1
ATOM 1508 C CA . ASP A 1 191 ? -37.562 8.969 13.539 1 48.62 191 ASP A CA 1
ATOM 1509 C C . ASP A 1 191 ? -38.25 10.266 13.984 1 48.62 191 ASP A C 1
ATOM 1511 O O . ASP A 1 191 ? -39.25 10.234 14.688 1 48.62 191 ASP A O 1
ATOM 1515 N N . ILE A 1 192 ? -37.625 11.258 13.57 1 52.56 192 ILE A N 1
ATOM 1516 C CA . ILE A 1 192 ? -38.219 12.555 13.875 1 52.56 192 ILE A CA 1
ATOM 1517 C C . ILE A 1 192 ? -39.594 12.672 13.188 1 52.56 192 ILE A C 1
ATOM 1519 O O . ILE A 1 192 ? -40.562 13.148 13.781 1 52.56 192 ILE A O 1
ATOM 1523 N N . ASP A 1 193 ? -39.594 12.281 12.062 1 52.5 193 ASP A N 1
ATOM 1524 C CA . ASP A 1 193 ? -40.844 12.336 11.312 1 52.5 193 ASP A CA 1
ATOM 1525 C C . ASP A 1 193 ? -41.938 11.477 11.969 1 52.5 193 ASP A C 1
ATOM 1527 O O . ASP A 1 193 ? -43.094 11.875 12.047 1 52.5 193 ASP A O 1
ATOM 1531 N N . ILE A 1 194 ? -41.531 10.438 12.461 1 49.62 194 ILE A N 1
ATOM 1532 C CA . ILE A 1 194 ? -42.438 9.547 13.164 1 49.62 194 ILE A CA 1
ATOM 1533 C C . ILE A 1 194 ? -42.844 10.18 14.492 1 49.62 194 ILE A C 1
ATOM 1535 O O . ILE A 1 194 ? -44.031 10.141 14.875 1 49.62 194 ILE A O 1
ATOM 1539 N N . ALA A 1 195 ? -41.875 10.719 15.055 1 45.72 195 ALA A N 1
ATOM 1540 C CA . ALA A 1 195 ? -42.156 11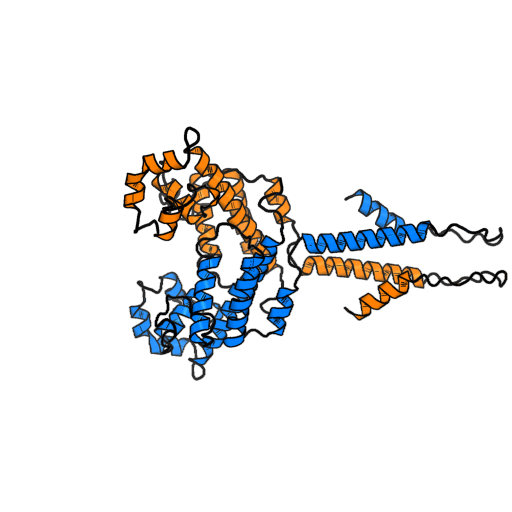.391 16.312 1 45.72 195 ALA A CA 1
ATOM 1541 C C . ALA A 1 195 ? -43.094 12.578 16.109 1 45.72 195 ALA A C 1
ATOM 1543 O O . ALA A 1 195 ? -44.031 12.781 16.891 1 45.72 195 ALA A O 1
ATOM 1544 N N . GLU A 1 196 ? -42.875 13.312 15.148 1 48.84 196 GLU A N 1
ATOM 1545 C CA . GLU A 1 196 ? -43.719 14.453 14.836 1 48.84 196 GLU A CA 1
ATOM 1546 C C . GLU A 1 196 ? -45.125 14.008 14.461 1 48.84 196 GLU A C 1
ATOM 1548 O O . GLU A 1 196 ? -46.125 14.656 14.82 1 48.84 196 GLU A O 1
ATOM 1553 N N . LYS A 1 197 ? -45.156 13 13.852 1 46.16 197 LYS A N 1
ATOM 1554 C CA . LYS A 1 197 ? -46.469 12.445 13.484 1 46.16 197 LYS A CA 1
ATOM 1555 C C . LYS A 1 197 ? -47.188 11.906 14.711 1 46.16 197 LYS A C 1
ATOM 1557 O O . LYS A 1 197 ? -48.438 11.992 14.797 1 46.16 197 LYS A O 1
ATOM 1562 N N . ILE A 1 198 ? -46.438 11.43 15.547 1 43.09 198 ILE A N 1
ATOM 1563 C CA . ILE A 1 198 ? -47.031 10.984 16.812 1 43.09 198 ILE A CA 1
ATOM 1564 C C . ILE A 1 198 ? -47.438 12.195 17.641 1 43.09 198 ILE A C 1
ATOM 1566 O O . ILE A 1 198 ? -48.5 12.172 18.281 1 43.09 198 ILE A O 1
ATOM 1570 N N . GLU A 1 199 ? -46.75 13.242 17.594 1 43.75 199 GLU A N 1
ATOM 1571 C CA . GLU A 1 199 ? -47.125 14.438 18.328 1 43.75 199 GLU A CA 1
ATOM 1572 C C . GLU A 1 199 ? -48.344 15.109 17.703 1 43.75 199 GLU A C 1
ATOM 1574 O O . GLU A 1 199 ? -49.188 15.688 18.406 1 43.75 199 GLU A O 1
ATOM 1579 N N . VAL A 1 200 ? -48.531 15.141 16.406 1 39.09 200 VAL A N 1
ATOM 1580 C CA . VAL A 1 200 ? -49.625 15.867 15.797 1 39.09 200 VAL A CA 1
ATOM 1581 C C . VAL A 1 200 ? -50.938 15.102 16.031 1 39.09 200 VAL A C 1
ATOM 1583 O O . VAL A 1 200 ? -52 15.578 15.664 1 39.09 200 VAL A O 1
ATOM 1586 N N . ARG A 1 201 ? -50.969 13.898 16.344 1 33.69 201 ARG A N 1
ATOM 1587 C CA . ARG A 1 201 ? -52.312 13.414 16.625 1 33.69 201 ARG A CA 1
ATOM 1588 C C . ARG A 1 201 ? -52.812 13.984 17.953 1 33.69 201 ARG A C 1
ATOM 1590 O O . ARG A 1 201 ? -52.344 13.617 19.016 1 33.69 201 ARG A O 1
ATOM 1597 N N . PRO A 1 202 ? -53.344 15.266 17.906 1 31.94 202 PRO A N 1
ATOM 1598 C CA . PRO A 1 202 ? -54.062 15.867 19.031 1 31.94 202 PRO A CA 1
ATOM 1599 C C . PRO A 1 202 ? -54.906 14.852 19.797 1 31.94 202 PRO A C 1
ATOM 1601 O O . PRO A 1 202 ? -55.312 13.836 19.234 1 31.94 202 PRO A O 1
ATOM 1604 N N . ILE A 1 203 ? -55.094 15.016 21.156 1 33.25 203 ILE A N 1
ATOM 1605 C CA . ILE A 1 203 ? -56.062 14.562 22.125 1 33.25 203 ILE A CA 1
ATOM 1606 C C . ILE A 1 203 ? -57.469 14.781 21.594 1 33.25 203 ILE A C 1
ATOM 1608 O O . ILE A 1 203 ? -57.938 15.922 21.469 1 33.25 203 ILE A O 1
ATOM 1612 N N . LEU A 1 204 ? -57.969 14.578 20.516 1 31.12 204 LEU A N 1
ATOM 1613 C CA . LEU A 1 204 ? -59.438 14.648 20.422 1 31.12 204 LEU A CA 1
ATOM 1614 C C . LEU A 1 204 ? -60.094 14.234 21.734 1 31.12 204 LEU A C 1
ATOM 1616 O O . LEU A 1 204 ? -59.531 13.43 22.484 1 31.12 204 LEU A O 1
ATOM 1620 N N . GLU A 1 205 ? -61.219 14.992 22.203 1 32.84 205 GLU A N 1
ATOM 1621 C CA . GLU A 1 205 ? -62.188 15.078 23.281 1 32.84 205 GLU A CA 1
ATOM 1622 C C . GLU A 1 205 ? -62.625 13.695 23.75 1 32.84 205 GLU A C 1
ATOM 1624 O O . GLU A 1 205 ? -63.531 13.086 23.172 1 32.84 205 GLU A O 1
ATOM 1629 N N . LEU A 1 206 ? -61.812 12.719 23.984 1 29.86 206 LEU A N 1
ATOM 1630 C CA . LEU A 1 206 ? -62.406 11.641 24.75 1 29.86 206 LEU A CA 1
ATOM 1631 C C . LEU A 1 206 ? -63.125 12.18 25.984 1 29.86 206 LEU A C 1
ATOM 1633 O O . LEU A 1 206 ? -62.625 13.078 26.656 1 29.86 206 LEU A O 1
ATOM 1637 N N . GLN A 1 207 ? -64.438 12.312 25.969 1 30.66 207 GLN A N 1
ATOM 1638 C CA . GLN A 1 207 ? -65.25 12.648 27.109 1 30.66 207 GLN A CA 1
ATOM 1639 C C . GLN A 1 207 ? -64.625 12.203 28.422 1 30.66 207 GLN A C 1
ATOM 1641 O O . GLN A 1 207 ? -63.812 11.281 28.422 1 30.66 207 GLN A O 1
ATOM 1646 N N . PRO A 1 208 ? -64.812 12.898 29.672 1 30.2 208 PRO A N 1
ATOM 1647 C CA . PRO A 1 208 ? -64.438 12.836 31.078 1 30.2 208 PRO A CA 1
ATOM 1648 C C . PRO A 1 208 ? -64.312 11.398 31.609 1 30.2 208 PRO A C 1
ATOM 1650 O O . PRO A 1 208 ? -64.062 11.188 32.781 1 30.2 208 PRO A O 1
ATOM 1653 N N . SER A 1 209 ? -64.875 10.352 31.016 1 28.67 209 SER A N 1
ATOM 1654 C CA . SER A 1 209 ? -65 9.352 32.062 1 28.67 209 SER A CA 1
ATOM 1655 C C . SER A 1 209 ? -63.625 8.914 32.594 1 28.67 209 SER A C 1
ATOM 1657 O O . SER A 1 209 ? -63.375 8.906 33.781 1 28.67 209 SER A O 1
ATOM 1659 N N . TRP A 1 210 ? -63.031 7.625 32.25 1 27.95 210 TRP A N 1
ATOM 1660 C CA . TRP A 1 210 ? -62.094 6.918 33.125 1 27.95 210 TRP A CA 1
ATOM 1661 C C . TRP A 1 210 ? -60.688 7.473 33 1 27.95 210 TRP A C 1
ATOM 1663 O O . TRP A 1 210 ? -60.312 7.961 31.922 1 27.95 210 TRP A O 1
ATOM 1673 N N . THR A 1 211 ? -59.906 7.98 34 1 27 211 THR A N 1
ATOM 1674 C CA . THR A 1 211 ? -58.594 8.492 34.406 1 27 211 THR A CA 1
ATOM 1675 C C . THR A 1 211 ? -57.469 7.734 33.719 1 27 211 THR A C 1
ATOM 1677 O O . THR A 1 211 ? -56.969 6.73 34.219 1 27 211 THR A O 1
ATOM 1680 N N . LEU A 1 212 ? -57.688 7.238 32.562 1 27.17 212 LEU A N 1
ATOM 1681 C CA . LEU A 1 212 ? -56.562 6.438 32.031 1 27.17 212 LEU A CA 1
ATOM 1682 C C . LEU A 1 212 ? -55.281 7.238 32.031 1 27.17 212 LEU A C 1
ATOM 1684 O O . LEU A 1 212 ? -55.219 8.352 31.516 1 27.17 212 LEU A O 1
ATOM 1688 N N . GLY A 1 213 ? -54.375 7.094 33.031 1 26.47 213 GLY A N 1
ATOM 1689 C CA . GLY A 1 213 ? -53 7.57 33.25 1 26.47 213 GLY A CA 1
ATOM 1690 C C . GLY A 1 213 ? -52.188 7.617 31.969 1 26.47 213 GLY A C 1
ATOM 1691 O O . GLY A 1 213 ? -52.188 6.66 31.188 1 26.47 213 GLY A O 1
ATOM 1692 N N . LEU A 1 214 ? -52.031 8.656 31.281 1 29.84 214 LEU A N 1
ATOM 1693 C CA . LEU A 1 214 ? -51.125 9.133 30.25 1 29.84 214 LEU A CA 1
ATOM 1694 C C . LEU A 1 214 ? -49.719 8.586 30.469 1 29.84 214 LEU A C 1
ATOM 1696 O O . LEU A 1 214 ? -49.031 9.016 31.375 1 29.84 214 LEU A O 1
ATOM 1700 N N . CYS A 1 215 ? -49.562 7.242 30.578 1 27.5 215 CYS A N 1
ATOM 1701 C CA . CYS A 1 215 ? -48.219 6.727 30.688 1 27.5 215 CYS A CA 1
ATOM 1702 C C . CYS A 1 215 ? -47.312 7.27 29.562 1 27.5 215 CYS A C 1
ATOM 1704 O O . CYS A 1 215 ? -47.531 6.953 28.391 1 27.5 215 CYS A O 1
ATOM 1706 N N . TYR A 1 216 ? -46.938 8.562 29.562 1 29.94 216 TYR A N 1
ATOM 1707 C CA . TYR A 1 216 ? -45.781 9.117 28.891 1 29.94 216 TYR A CA 1
ATOM 1708 C C . TYR A 1 216 ? -44.625 8.109 28.875 1 29.94 216 TYR A C 1
ATOM 1710 O O . TYR A 1 216 ? -44.156 7.699 29.922 1 29.94 216 TYR A O 1
ATOM 1718 N N . SER A 1 217 ? -44.75 7.102 28.047 1 32.16 217 SER A N 1
ATOM 1719 C CA . SER A 1 217 ? -43.75 6.062 28.031 1 32.16 217 SER A CA 1
ATOM 1720 C C . SER A 1 217 ? -42.344 6.668 28.047 1 32.16 217 SER A C 1
ATOM 1722 O O . SER A 1 217 ? -42.094 7.723 27.438 1 32.16 217 SER A O 1
ATOM 1724 N N . PRO A 1 218 ? -41.5 6.387 29.156 1 33.47 218 PRO A N 1
ATOM 1725 C CA . PRO A 1 218 ? -40.062 6.676 29.281 1 33.47 218 PRO A CA 1
ATOM 1726 C C . PRO A 1 218 ? -39.312 6.531 27.969 1 33.47 218 PRO A C 1
ATOM 1728 O O . PRO A 1 218 ? -38.188 6.996 27.844 1 33.47 218 PRO A O 1
ATOM 1731 N N . VAL A 1 219 ? -39.875 5.902 27.062 1 34.09 219 VAL A N 1
ATOM 1732 C CA . VAL A 1 219 ? -39.188 5.703 25.797 1 34.09 219 VAL A CA 1
ATOM 1733 C C . VAL A 1 219 ? -38.969 7.047 25.094 1 34.09 219 VAL A C 1
ATOM 1735 O O . VAL A 1 219 ? -37.938 7.285 24.469 1 34.09 219 VAL A O 1
ATOM 1738 N N . TYR A 1 220 ? -39.875 7.965 25.203 1 32.78 220 TYR A N 1
ATOM 1739 C CA . TYR A 1 220 ? -39.719 9.273 24.578 1 32.78 220 TYR A CA 1
ATOM 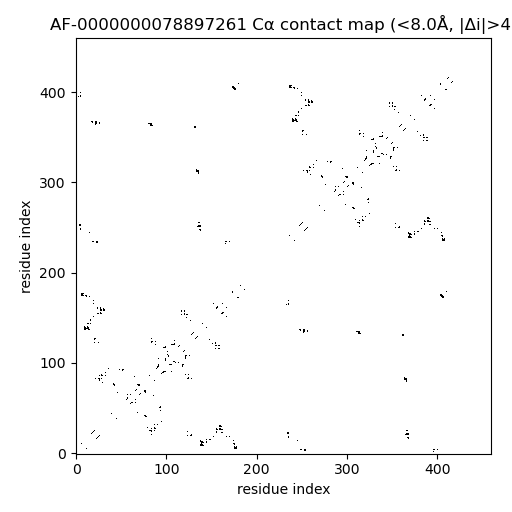1740 C C . TYR A 1 220 ? -38.594 10.062 25.25 1 32.78 220 TYR A C 1
ATOM 1742 O O . TYR A 1 220 ? -37.875 10.812 24.578 1 32.78 220 TYR A O 1
ATOM 1750 N N . ARG A 1 221 ? -38.531 10 26.531 1 32.22 221 ARG A N 1
ATOM 1751 C CA . ARG A 1 221 ? -37.469 10.75 27.203 1 32.22 221 ARG A CA 1
ATOM 1752 C C . ARG A 1 221 ? -36.094 10.242 26.781 1 32.22 221 ARG A C 1
ATOM 1754 O O . ARG A 1 221 ? -35.156 11.031 26.609 1 32.22 221 ARG A O 1
ATOM 1761 N N . LYS A 1 222 ? -35.938 8.977 26.688 1 33.72 222 LYS A N 1
ATOM 1762 C CA . LYS A 1 222 ? -34.594 8.5 26.328 1 33.72 222 LYS A CA 1
ATOM 1763 C C . LYS A 1 222 ? -34.281 8.836 24.875 1 33.72 222 LYS A C 1
ATOM 1765 O O . LYS A 1 222 ? -33.125 9.133 24.547 1 33.72 222 LYS A O 1
ATOM 1770 N N . MET A 1 223 ? -35.125 8.867 24.031 1 32.91 223 MET A N 1
ATOM 1771 C CA . MET A 1 223 ? -34.844 9.352 22.688 1 32.91 223 MET A CA 1
ATOM 1772 C C . MET A 1 223 ? -34.594 10.852 22.688 1 32.91 223 MET A C 1
ATOM 1774 O O . MET A 1 223 ? -33.719 11.336 21.969 1 32.91 223 MET A O 1
ATOM 1778 N N . ALA A 1 224 ? -35.25 11.656 23.469 1 34.56 224 ALA A N 1
ATOM 1779 C CA . ALA A 1 224 ? -35 13.094 23.609 1 34.56 224 ALA A CA 1
ATOM 1780 C C . ALA A 1 224 ? -33.625 13.344 24.234 1 34.56 224 ALA A C 1
ATOM 1782 O O . ALA A 1 224 ? -32.906 14.281 23.844 1 34.56 224 ALA A O 1
ATOM 1783 N N . LEU A 1 225 ? -33.188 12.703 25.281 1 32.59 225 LEU A N 1
ATOM 1784 C CA . LEU A 1 225 ? -31.891 12.938 25.906 1 32.59 225 LEU A CA 1
ATOM 1785 C C . LEU A 1 225 ? -30.75 12.57 24.953 1 32.59 225 LEU A C 1
ATOM 1787 O O . LEU A 1 225 ? -29.719 13.25 24.922 1 32.59 225 LEU A O 1
ATOM 1791 N N . ARG A 1 226 ? -30.812 11.562 24.172 1 33.56 226 ARG A N 1
ATOM 1792 C CA . ARG A 1 226 ? -29.734 11.281 23.234 1 33.56 226 ARG A CA 1
ATOM 1793 C C . ARG A 1 226 ? -29.719 12.297 22.109 1 33.56 226 ARG A C 1
ATOM 1795 O O . ARG A 1 226 ? -28.672 12.539 21.5 1 33.56 226 ARG A O 1
ATOM 1802 N N . LEU A 1 227 ? -30.703 12.93 21.797 1 33.16 227 LEU A N 1
ATOM 1803 C CA . LEU A 1 227 ? -30.703 14.062 20.875 1 33.16 227 LEU A CA 1
ATOM 1804 C C . LEU A 1 227 ? -29.953 15.25 21.484 1 33.16 227 LEU A C 1
ATOM 1806 O O . LEU A 1 227 ? -29.344 16.047 20.766 1 33.16 227 LEU A O 1
ATOM 1810 N N . SER A 1 228 ? -30.078 15.5 22.75 1 31.28 228 SER A N 1
ATOM 1811 C CA . SER A 1 228 ? -29.359 16.625 23.328 1 31.28 228 SER A CA 1
ATOM 1812 C C . SER A 1 228 ? -27.859 16.344 23.375 1 31.28 228 SER A C 1
ATOM 1814 O O . SER A 1 228 ? -27.062 17.25 23.656 1 31.28 228 SER A O 1
ATOM 1816 N N . LEU A 1 229 ? -27.484 15.109 23.438 1 31.23 229 LEU A N 1
ATOM 1817 C CA . LEU A 1 229 ? -26.031 14.938 23.484 1 31.23 229 LEU A CA 1
ATOM 1818 C C . LEU A 1 229 ? -25.422 14.992 22.094 1 31.23 229 LEU A C 1
ATOM 1820 O O . LEU A 1 229 ? -24.188 14.992 21.953 1 31.23 229 LEU A O 1
ATOM 1824 N N . ALA A 1 230 ? -26.094 14.867 20.984 1 30.7 230 ALA A N 1
ATOM 1825 C CA . ALA A 1 230 ? -25.406 15.258 19.75 1 30.7 230 ALA A CA 1
ATOM 1826 C C . ALA A 1 230 ? -25.469 16.766 19.547 1 30.7 230 ALA A C 1
ATOM 1828 O O . ALA A 1 230 ? -26.469 17.406 19.875 1 30.7 230 ALA A O 1
ATOM 1829 N N . MET B 1 1 ? -18.031 -19.859 5.59 1 46.22 1 MET B N 1
ATOM 1830 C CA . MET B 1 1 ? -16.828 -19.156 6.02 1 46.22 1 MET B CA 1
ATOM 1831 C C . MET B 1 1 ? -16.812 -17.734 5.492 1 46.22 1 MET B C 1
ATOM 1833 O O . MET B 1 1 ? -17.328 -17.469 4.41 1 46.22 1 MET B O 1
ATOM 1837 N N . ALA B 1 2 ? -16.5 -16.938 6.332 1 57.78 2 ALA B N 1
ATOM 1838 C CA . ALA B 1 2 ? -16.625 -15.531 5.973 1 57.78 2 ALA B CA 1
ATOM 1839 C C . ALA B 1 2 ? -15.711 -15.18 4.797 1 57.78 2 ALA B C 1
ATOM 1841 O O . ALA B 1 2 ? -14.594 -15.695 4.695 1 57.78 2 ALA B O 1
ATOM 1842 N N . SER B 1 3 ? -16.219 -14.508 3.793 1 78.06 3 SER B N 1
ATOM 1843 C CA . SER B 1 3 ? -15.484 -14.086 2.6 1 78.06 3 SER B CA 1
ATOM 1844 C C . SER B 1 3 ? -14.227 -13.312 2.965 1 78.06 3 SER B C 1
ATOM 1846 O O . SER B 1 3 ? -14.211 -12.57 3.945 1 78.06 3 SER B O 1
ATOM 1848 N N . ALA B 1 4 ? -13.117 -13.664 2.285 1 80.38 4 ALA B N 1
ATOM 1849 C CA . ALA B 1 4 ? -11.852 -12.953 2.463 1 80.38 4 ALA B CA 1
ATOM 1850 C C . ALA B 1 4 ? -12.039 -11.445 2.266 1 80.38 4 ALA B C 1
ATOM 1852 O O . ALA B 1 4 ? -11.242 -10.648 2.756 1 80.38 4 ALA B O 1
ATOM 1853 N N . LEU B 1 5 ? -13.133 -11.141 1.639 1 89.5 5 LEU B N 1
ATOM 1854 C CA . LEU B 1 5 ? -13.352 -9.742 1.286 1 89.5 5 LEU B CA 1
ATOM 1855 C C . LEU B 1 5 ? -14.258 -9.062 2.311 1 89.5 5 LEU B C 1
ATOM 1857 O O . LEU B 1 5 ? -14.414 -7.836 2.285 1 89.5 5 LEU B O 1
ATOM 1861 N N . SER B 1 6 ? -14.703 -9.852 3.27 1 81.12 6 SER B N 1
ATOM 1862 C CA . SER B 1 6 ? -15.656 -9.312 4.238 1 81.12 6 SER B CA 1
ATOM 1863 C C . SER B 1 6 ? -14.961 -8.438 5.273 1 81.12 6 SER B C 1
ATOM 1865 O O . SER B 1 6 ? -13.758 -8.578 5.508 1 81.12 6 SER B O 1
ATOM 1867 N N . GLY B 1 7 ? -15.781 -7.633 5.883 1 81.25 7 GLY B N 1
ATOM 1868 C CA . GLY B 1 7 ? -15.258 -6.73 6.891 1 81.25 7 GLY B CA 1
ATOM 1869 C C . GLY B 1 7 ? -14.953 -7.418 8.211 1 81.25 7 GLY B C 1
ATOM 1870 O O . GLY B 1 7 ? -15.586 -8.422 8.547 1 81.25 7 GLY B O 1
ATOM 1871 N N . SER B 1 8 ? -13.93 -6.84 8.812 1 83.5 8 SER B N 1
ATOM 1872 C CA . SER B 1 8 ? -13.547 -7.266 10.148 1 83.5 8 SER B CA 1
ATOM 1873 C C . SER B 1 8 ? -12.906 -6.125 10.938 1 83.5 8 SER B C 1
ATOM 1875 O O . SER B 1 8 ? -12.578 -5.082 10.367 1 83.5 8 SER B O 1
ATOM 1877 N N . GLU B 1 9 ? -12.812 -6.371 12.25 1 86.19 9 GLU B N 1
ATOM 1878 C CA . GLU B 1 9 ? -12.125 -5.391 13.078 1 86.19 9 GLU B CA 1
ATOM 1879 C C . GLU B 1 9 ? -10.68 -5.188 12.617 1 86.19 9 GLU B C 1
ATOM 1881 O O . GLU B 1 9 ? -10.164 -4.07 12.648 1 86.19 9 GLU B O 1
ATOM 1886 N N . LYS B 1 10 ? -10.086 -6.223 12.188 1 92.75 10 LYS B N 1
ATOM 1887 C CA . LYS B 1 10 ? -8.703 -6.164 11.734 1 92.75 10 LYS B CA 1
ATOM 1888 C C . LYS B 1 10 ? -8.578 -5.344 10.453 1 92.75 10 LYS B C 1
ATOM 1890 O O . LYS B 1 10 ? -7.578 -4.656 10.242 1 92.75 10 LYS B O 1
ATOM 1895 N N . LYS B 1 11 ? -9.547 -5.41 9.641 1 92 11 LYS B N 1
ATOM 1896 C CA . LYS B 1 11 ? -9.555 -4.625 8.414 1 92 11 LYS B CA 1
ATOM 1897 C C . LYS B 1 11 ? -9.812 -3.148 8.703 1 92 11 LYS B C 1
ATOM 1899 O O . LYS B 1 11 ? -9.273 -2.275 8.016 1 92 11 LYS B O 1
ATOM 1904 N N . ASP B 1 12 ? -10.578 -2.922 9.68 1 89 12 ASP B N 1
ATOM 1905 C CA . ASP B 1 12 ? -10.773 -1.546 10.125 1 89 12 ASP B CA 1
ATOM 1906 C C . ASP B 1 12 ? -9.469 -0.945 10.648 1 89 12 ASP B C 1
ATOM 1908 O O . ASP B 1 12 ? -9.188 0.235 10.422 1 89 12 ASP B O 1
ATOM 1912 N N . ASN B 1 13 ? -8.805 -1.773 11.391 1 93.12 13 ASN B N 1
ATOM 1913 C CA . ASN B 1 13 ? -7.496 -1.342 11.875 1 93.12 13 ASN B CA 1
ATOM 1914 C C . ASN B 1 13 ? -6.578 -0.927 10.734 1 93.12 13 ASN B C 1
ATOM 1916 O O . ASN B 1 13 ? -5.91 0.107 10.812 1 93.12 13 ASN B O 1
ATOM 1920 N N . PHE B 1 14 ? -6.645 -1.681 9.727 1 95.75 14 PHE B N 1
ATOM 1921 C CA . PHE B 1 14 ? -5.797 -1.39 8.578 1 95.75 14 PHE B CA 1
ATOM 1922 C C . PHE B 1 14 ? -6.211 -0.082 7.918 1 95.75 14 PHE B C 1
ATOM 1924 O O . PHE B 1 14 ? -5.363 0.729 7.547 1 95.75 14 PHE B O 1
ATOM 1931 N N . GLN B 1 15 ? -7.406 0.059 7.809 1 92.62 15 GLN B N 1
ATOM 1932 C CA . GLN B 1 15 ? -7.902 1.265 7.152 1 92.62 15 GLN B CA 1
ATOM 1933 C C . GLN B 1 15 ? -7.527 2.514 7.945 1 92.62 15 GLN B C 1
ATOM 1935 O O . GLN B 1 15 ? -7.113 3.521 7.367 1 92.62 15 GLN B O 1
ATOM 1940 N N . LYS B 1 16 ? -7.676 2.439 9.133 1 93.38 16 LYS B N 1
ATOM 1941 C CA . LYS B 1 16 ? -7.316 3.574 9.977 1 93.38 16 LYS B CA 1
ATOM 1942 C C . LYS B 1 16 ? -5.82 3.869 9.898 1 93.38 16 LYS B C 1
ATOM 1944 O O . LYS B 1 16 ? -5.418 5.027 9.789 1 93.38 16 LYS B O 1
ATOM 1949 N N . LEU B 1 17 ? -5.102 2.799 9.93 1 96.81 17 LEU B N 1
ATOM 1950 C CA . LEU B 1 17 ? -3.656 2.975 9.844 1 96.81 17 LEU B CA 1
ATOM 1951 C C . LEU B 1 17 ? -3.254 3.541 8.484 1 96.81 17 LEU B C 1
ATOM 1953 O O . LEU B 1 17 ? -2.316 4.336 8.398 1 96.81 17 LEU B O 1
ATOM 1957 N N . SER B 1 18 ? -3.957 3.094 7.52 1 96.62 18 SER B N 1
ATOM 1958 C CA . SER B 1 18 ? -3.666 3.588 6.176 1 96.62 18 SER B CA 1
ATOM 1959 C C . SER B 1 18 ? -3.893 5.094 6.082 1 96.62 18 SER B C 1
ATOM 1961 O O . SER B 1 18 ? -3.061 5.816 5.531 1 96.62 18 SER B O 1
ATOM 1963 N N . ARG B 1 19 ? -4.887 5.535 6.602 1 95.94 19 ARG B N 1
ATOM 1964 C CA . ARG B 1 19 ? -5.168 6.965 6.586 1 95.94 19 ARG B CA 1
ATOM 1965 C C . ARG B 1 19 ? -4.164 7.73 7.438 1 95.94 19 ARG B C 1
ATOM 1967 O O . ARG B 1 19 ? -3.686 8.797 7.039 1 95.94 19 ARG B O 1
ATOM 1974 N N . LEU B 1 20 ? -3.908 7.16 8.547 1 97.81 20 LEU B N 1
ATOM 1975 C CA . LEU B 1 20 ? -2.971 7.816 9.453 1 97.81 20 LEU B CA 1
ATOM 1976 C C . LEU B 1 20 ? -1.587 7.922 8.82 1 97.81 20 LEU B C 1
ATOM 1978 O O . LEU B 1 20 ? -0.979 8.992 8.82 1 97.81 20 LEU B O 1
ATOM 1982 N N . LEU B 1 21 ? -1.17 6.84 8.289 1 98.38 21 LEU B N 1
ATOM 1983 C CA . LEU B 1 21 ? 0.199 6.758 7.789 1 98.38 21 LEU B CA 1
ATOM 1984 C C . LEU B 1 21 ? 0.325 7.457 6.438 1 98.38 21 LEU B C 1
ATOM 1986 O O . LEU B 1 21 ? 1.203 8.305 6.25 1 98.38 21 LEU B O 1
ATOM 1990 N N . ILE B 1 22 ? -0.535 7.102 5.539 1 98.12 22 ILE B N 1
ATOM 1991 C CA . ILE B 1 22 ? -0.361 7.598 4.18 1 98.12 22 ILE B CA 1
ATOM 1992 C C . ILE B 1 22 ? -0.839 9.047 4.094 1 98.12 22 ILE B C 1
ATOM 1994 O O . ILE B 1 22 ? -0.078 9.938 3.705 1 98.12 22 ILE B O 1
ATOM 1998 N N . ASP B 1 23 ? -2.047 9.305 4.48 1 97.5 23 ASP B N 1
ATOM 1999 C CA . ASP B 1 23 ? -2.545 10.672 4.391 1 97.5 23 ASP B CA 1
ATOM 2000 C C . ASP B 1 23 ? -1.879 11.57 5.43 1 97.5 23 ASP B C 1
ATOM 2002 O O . ASP B 1 23 ? -1.389 12.648 5.105 1 97.5 23 ASP B O 1
ATOM 2006 N N . GLY B 1 24 ? -1.891 11.109 6.641 1 97.88 24 GLY B N 1
ATOM 2007 C CA . GLY B 1 24 ? -1.288 11.891 7.707 1 97.88 24 GLY B CA 1
ATOM 2008 C C . GLY B 1 24 ? 0.22 12 7.59 1 97.88 24 GLY B C 1
ATOM 2009 O O . GLY B 1 24 ? 0.786 13.086 7.746 1 97.88 24 GLY B O 1
ATOM 2010 N N . GLY B 1 25 ? 0.835 10.859 7.328 1 98.31 25 GLY B N 1
ATOM 2011 C CA . GLY B 1 25 ? 2.285 10.836 7.215 1 98.31 25 GLY B CA 1
ATOM 2012 C C . GLY B 1 25 ? 2.811 11.719 6.094 1 98.31 25 GLY B C 1
ATOM 2013 O O . GLY B 1 25 ? 3.783 12.445 6.273 1 98.31 25 GLY B O 1
ATOM 2014 N N . THR B 1 26 ? 2.184 11.641 4.992 1 98.06 26 THR B N 1
ATOM 2015 C CA . THR B 1 26 ? 2.609 12.461 3.863 1 98.06 26 THR B CA 1
ATOM 2016 C C . THR B 1 26 ? 2.436 13.945 4.172 1 98.06 26 THR B C 1
ATOM 2018 O O . THR B 1 26 ? 3.32 14.75 3.883 1 98.06 26 THR B O 1
ATOM 2021 N N . LYS B 1 27 ? 1.333 14.297 4.746 1 97.75 27 LYS B N 1
ATOM 2022 C CA . LYS B 1 27 ? 1.079 15.688 5.098 1 97.75 27 LYS B CA 1
ATOM 2023 C C . LYS B 1 27 ? 2.104 16.203 6.109 1 97.75 27 LYS B C 1
ATOM 2025 O O . LYS B 1 27 ? 2.611 17.312 5.977 1 97.75 27 LYS B O 1
ATOM 2030 N N . SER B 1 28 ? 2.387 15.398 7.059 1 98.31 28 SER B N 1
ATOM 2031 C CA . SER B 1 28 ? 3.328 15.797 8.102 1 98.31 28 SER B CA 1
ATOM 2032 C C . SER B 1 28 ? 4.742 15.93 7.543 1 98.31 28 SER B C 1
ATOM 2034 O O . SER B 1 28 ? 5.477 16.844 7.898 1 98.31 28 SER B O 1
ATOM 2036 N N . LEU B 1 29 ? 5.094 15.031 6.711 1 98.62 29 LEU B N 1
ATOM 2037 C CA . LEU B 1 29 ? 6.414 15.094 6.094 1 98.62 29 LEU B CA 1
ATOM 2038 C C . LEU B 1 29 ? 6.527 16.297 5.176 1 98.62 29 LEU B C 1
ATOM 2040 O O . LEU B 1 29 ? 7.582 16.938 5.105 1 98.62 29 LEU B O 1
ATOM 2044 N N . ARG B 1 30 ? 5.469 16.562 4.48 1 98.06 30 ARG B N 1
ATOM 2045 C CA . ARG B 1 30 ? 5.453 17.75 3.631 1 98.06 30 ARG B CA 1
ATOM 2046 C C . ARG B 1 30 ? 5.617 19.016 4.461 1 98.06 30 ARG B C 1
ATOM 2048 O O . ARG B 1 30 ? 6.34 19.938 4.07 1 98.06 30 ARG B O 1
ATOM 2055 N N . ASN B 1 31 ? 4.922 19.031 5.559 1 97.12 31 ASN B N 1
ATOM 2056 C CA . ASN B 1 31 ? 5.051 20.156 6.473 1 97.12 31 ASN B CA 1
ATOM 2057 C C . ASN B 1 31 ? 6.484 20.312 6.969 1 97.12 31 ASN B C 1
ATOM 2059 O O . ASN B 1 31 ? 7.027 21.422 6.957 1 97.12 31 ASN B O 1
ATOM 2063 N N . TYR B 1 32 ? 7.078 19.297 7.359 1 98.44 32 TYR B N 1
ATOM 2064 C CA . TYR B 1 32 ? 8.453 19.328 7.848 1 98.44 32 TYR B CA 1
ATOM 2065 C C . TYR B 1 32 ? 9.422 19.734 6.742 1 98.44 32 TYR B C 1
ATOM 2067 O O . TYR B 1 32 ? 10.32 20.531 6.965 1 98.44 32 TYR B O 1
ATOM 2075 N N . PHE B 1 33 ? 9.227 19.203 5.605 1 98.5 33 PHE B N 1
ATOM 2076 C CA . PHE B 1 33 ? 10.062 19.5 4.449 1 98.5 33 PHE B CA 1
ATOM 2077 C C . PHE B 1 33 ? 9.977 20.984 4.09 1 98.5 33 PHE B C 1
ATOM 2079 O O . PHE B 1 33 ? 10.969 21.594 3.693 1 98.5 33 PHE B O 1
ATOM 2086 N N . SER B 1 34 ? 8.812 21.547 4.277 1 97.88 34 SER B N 1
ATOM 2087 C CA . SER B 1 34 ? 8.602 22.938 3.896 1 97.88 34 SER B CA 1
ATOM 2088 C C . SER B 1 34 ? 9.461 23.875 4.73 1 97.88 34 SER B C 1
ATOM 2090 O O . SER B 1 34 ? 9.742 25 4.32 1 97.88 34 SER B O 1
ATOM 2092 N N . LEU B 1 35 ? 9.906 23.438 5.848 1 97 35 LEU B N 1
ATOM 2093 C CA . LEU B 1 35 ? 10.719 24.25 6.734 1 97 35 LEU B CA 1
ATOM 2094 C C . LEU B 1 35 ? 12.078 24.531 6.117 1 97 35 LEU B C 1
ATOM 2096 O O . LEU B 1 35 ? 12.758 25.484 6.508 1 97 35 LEU B O 1
ATOM 2100 N N . PHE B 1 36 ? 12.438 23.797 5.207 1 96.75 36 PHE B N 1
ATOM 2101 C CA . PHE B 1 36 ? 13.797 23.906 4.68 1 96.75 36 PHE B CA 1
ATOM 2102 C C . PHE B 1 36 ? 13.844 24.844 3.479 1 96.75 36 PHE B C 1
ATOM 2104 O O . PHE B 1 36 ? 14.922 25.203 3.014 1 96.75 36 PHE B O 1
ATOM 2111 N N . TYR B 1 37 ? 12.688 25.234 3.008 1 95.56 37 TYR B N 1
ATOM 2112 C CA . TYR B 1 37 ? 12.68 26.188 1.902 1 95.56 37 TYR B CA 1
ATOM 2113 C C . TYR B 1 37 ? 11.695 27.312 2.16 1 95.56 37 TYR B C 1
ATOM 2115 O O . TYR B 1 37 ? 11.008 27.781 1.241 1 95.56 37 TYR B O 1
ATOM 2123 N N . LEU B 1 38 ? 11.641 27.766 3.33 1 90.81 38 LEU B N 1
ATOM 2124 C CA . LEU B 1 38 ? 10.711 28.812 3.764 1 90.81 38 LEU B CA 1
ATOM 2125 C C . LEU B 1 38 ? 11.008 30.125 3.068 1 90.81 38 LEU B C 1
ATOM 2127 O O . LEU B 1 38 ? 10.109 30.953 2.857 1 90.81 38 LEU B O 1
ATOM 2131 N N . SER B 1 39 ? 12.211 30.328 2.746 1 92 39 SER B N 1
ATOM 2132 C CA . SER B 1 39 ? 12.633 31.625 2.23 1 92 39 SER B CA 1
ATOM 2133 C C . SER B 1 39 ? 12.641 31.641 0.706 1 92 39 SER B C 1
ATOM 2135 O O . SER B 1 39 ? 13.102 32.594 0.09 1 92 39 SER B O 1
ATOM 2137 N N . THR B 1 40 ? 12.211 30.547 0.145 1 93.25 40 THR B N 1
ATOM 2138 C CA . THR B 1 40 ? 12.211 30.438 -1.31 1 93.25 40 THR B CA 1
ATOM 2139 C C . THR B 1 40 ? 11.047 29.562 -1.783 1 93.25 40 THR B C 1
ATOM 2141 O O . THR B 1 40 ? 10.203 29.156 -0.983 1 93.25 40 THR B O 1
ATOM 2144 N N . THR B 1 41 ? 11.031 29.406 -3.127 1 95.56 41 THR B N 1
ATOM 2145 C CA . THR B 1 41 ? 10.047 28.484 -3.688 1 95.56 41 THR B CA 1
ATOM 2146 C C . THR B 1 41 ? 10.625 27.062 -3.791 1 95.56 41 THR B C 1
ATOM 2148 O O . THR B 1 41 ? 11.844 26.891 -3.793 1 95.56 41 THR B O 1
ATOM 2151 N N . LEU B 1 42 ? 9.75 26.094 -3.844 1 97.44 42 LEU B N 1
ATOM 2152 C CA . LEU B 1 42 ? 10.172 24.703 -3.971 1 97.44 42 LEU B CA 1
ATOM 2153 C C . LEU B 1 42 ? 11.031 24.516 -5.215 1 97.44 42 LEU B C 1
ATOM 2155 O O . LEU B 1 42 ? 12.07 23.844 -5.156 1 97.44 42 LEU B O 1
ATOM 2159 N N . THR B 1 43 ? 10.625 25.109 -6.27 1 95.81 43 THR B N 1
ATOM 2160 C CA . THR B 1 43 ? 11.352 24.969 -7.527 1 95.81 43 THR B CA 1
ATOM 2161 C C . THR B 1 43 ? 12.773 25.516 -7.387 1 95.81 43 THR B C 1
ATOM 2163 O O . THR B 1 43 ? 13.727 24.875 -7.848 1 95.81 43 THR B O 1
ATOM 2166 N N . THR B 1 44 ? 12.836 26.672 -6.809 1 96.94 44 THR B N 1
ATOM 2167 C CA . THR B 1 44 ? 14.148 27.281 -6.605 1 96.94 44 THR B CA 1
ATOM 2168 C C . THR B 1 44 ? 15.008 26.406 -5.688 1 96.94 44 THR B C 1
ATOM 2170 O O . THR B 1 44 ? 16.203 26.234 -5.934 1 96.94 44 THR B O 1
ATOM 2173 N N . PHE B 1 45 ? 14.406 25.922 -4.656 1 97.94 45 PHE B N 1
ATOM 2174 C CA . PHE B 1 45 ? 15.117 25.078 -3.705 1 97.94 45 PHE B CA 1
ATOM 2175 C C . PHE B 1 45 ? 15.68 23.844 -4.395 1 97.94 45 PHE B C 1
ATOM 2177 O O . PHE B 1 45 ? 16.844 23.469 -4.184 1 97.94 45 PHE B O 1
ATOM 2184 N N . LEU B 1 46 ? 14.898 23.188 -5.234 1 97.88 46 LEU B N 1
ATOM 2185 C CA . LEU B 1 46 ? 15.336 22 -5.961 1 97.88 46 LEU B CA 1
ATOM 2186 C C . LEU B 1 46 ? 16.484 22.328 -6.914 1 97.88 46 LEU B C 1
ATOM 2188 O O . LEU B 1 46 ? 17.438 21.578 -7.027 1 97.88 46 LEU B O 1
ATOM 2192 N N . ASN B 1 47 ? 16.344 23.484 -7.508 1 96.88 47 ASN B N 1
ATOM 2193 C CA . ASN B 1 47 ? 17.375 23.891 -8.453 1 96.88 47 ASN B CA 1
ATOM 2194 C C . ASN B 1 47 ? 18.703 24.203 -7.754 1 96.88 47 ASN B C 1
ATOM 2196 O O . ASN B 1 47 ? 19.766 23.969 -8.312 1 96.88 47 ASN B O 1
ATOM 2200 N N . LEU B 1 48 ? 18.609 24.688 -6.598 1 97.19 48 LEU B N 1
ATOM 2201 C CA . LEU B 1 48 ? 19.812 24.953 -5.812 1 97.19 48 LEU B CA 1
ATOM 2202 C C . LEU B 1 48 ? 20.562 23.656 -5.527 1 97.19 48 LEU B C 1
ATOM 2204 O O . LEU B 1 48 ? 21.781 23.688 -5.312 1 97.19 48 LEU B O 1
ATOM 2208 N N . HIS B 1 49 ? 19.875 22.547 -5.516 1 97.75 49 HIS B N 1
ATOM 2209 C CA . HIS B 1 49 ? 20.484 21.25 -5.199 1 97.75 49 HIS B CA 1
ATOM 2210 C C . HIS B 1 49 ? 20.484 20.344 -6.418 1 97.75 49 HIS B C 1
ATOM 2212 O O . HIS B 1 49 ? 20.516 19.109 -6.273 1 97.75 49 HIS B O 1
ATOM 2218 N N . ILE B 1 50 ? 20.469 20.875 -7.586 1 97.56 50 ILE B N 1
ATOM 2219 C CA . ILE B 1 50 ? 20.312 20.125 -8.82 1 97.56 50 ILE B CA 1
ATOM 2220 C C . ILE B 1 50 ? 21.5 19.172 -9.016 1 97.56 50 ILE B C 1
ATOM 2222 O O . ILE B 1 50 ? 21.344 18.078 -9.539 1 97.56 50 ILE B O 1
ATOM 2226 N N . SER B 1 51 ? 22.641 19.609 -8.617 1 97.69 51 SER B N 1
ATOM 2227 C CA . SER B 1 51 ? 23.828 18.781 -8.773 1 97.69 51 SER B CA 1
ATOM 2228 C C . SER B 1 51 ? 23.719 17.516 -7.938 1 97.69 51 SER B C 1
ATOM 2230 O O . SER B 1 51 ? 23.984 16.406 -8.438 1 97.69 51 SER B O 1
ATOM 2232 N N . THR B 1 52 ? 23.359 17.656 -6.699 1 97.75 52 THR B N 1
ATOM 2233 C CA . THR B 1 52 ? 23.172 16.516 -5.816 1 97.75 52 THR B CA 1
ATOM 2234 C C . THR B 1 52 ? 22.078 15.594 -6.355 1 97.75 52 THR B C 1
ATOM 2236 O O . THR B 1 52 ? 22.266 14.375 -6.402 1 97.75 52 THR B O 1
ATOM 2239 N N . LEU B 1 53 ? 21.016 16.141 -6.781 1 97.94 53 LEU B N 1
ATOM 2240 C CA . LEU B 1 53 ? 19.875 15.367 -7.254 1 97.94 53 LEU B CA 1
ATOM 2241 C C . LEU B 1 53 ? 20.219 14.617 -8.539 1 97.94 53 LEU B C 1
ATOM 2243 O O . LEU B 1 53 ? 19.797 13.469 -8.719 1 97.94 53 LEU B O 1
ATOM 2247 N N . THR B 1 54 ? 20.953 15.234 -9.383 1 97.31 54 THR B N 1
ATOM 2248 C CA . THR B 1 54 ? 21.391 14.578 -10.609 1 97.31 54 THR B CA 1
ATOM 2249 C C . THR B 1 54 ? 22.281 13.383 -10.289 1 97.31 54 THR B C 1
ATOM 2251 O O . THR B 1 54 ? 22.234 12.359 -10.984 1 97.31 54 THR B O 1
ATOM 2254 N N . GLY B 1 55 ? 23.016 13.531 -9.258 1 96.62 55 GLY B N 1
ATOM 2255 C CA . GLY B 1 55 ? 23.859 12.422 -8.828 1 96.62 55 GLY B CA 1
ATOM 2256 C C . GLY B 1 55 ? 23.047 11.234 -8.344 1 96.62 55 GLY B C 1
ATOM 2257 O O . GLY B 1 55 ? 23.516 10.094 -8.422 1 96.62 55 GLY B O 1
ATOM 2258 N N . LEU B 1 56 ? 21.875 11.508 -7.879 1 96.75 56 LEU B N 1
ATOM 2259 C CA . LEU B 1 56 ? 21.016 10.461 -7.332 1 96.75 56 LEU B CA 1
ATOM 2260 C C . LEU B 1 56 ? 20.156 9.836 -8.43 1 96.75 56 LEU B C 1
ATOM 2262 O O . LEU B 1 56 ? 19.562 8.773 -8.234 1 96.75 56 LEU B O 1
ATOM 2266 N N . LYS B 1 57 ? 20.078 10.484 -9.531 1 94.88 57 LYS B N 1
ATOM 2267 C CA . LYS B 1 57 ? 19.234 10.047 -10.633 1 94.88 57 LYS B CA 1
ATOM 2268 C C . LYS B 1 57 ? 19.641 8.664 -11.141 1 94.88 57 LYS B C 1
ATOM 2270 O O . LYS B 1 57 ? 20.812 8.445 -11.445 1 94.88 57 LYS B O 1
ATOM 2275 N N . GLY B 1 58 ? 18.734 7.785 -11.172 1 89.69 58 GLY B N 1
ATOM 2276 C CA . GLY B 1 58 ? 19.016 6.457 -11.695 1 89.69 58 GLY B CA 1
ATOM 2277 C C . GLY B 1 58 ? 19.594 5.516 -10.656 1 89.69 58 GLY B C 1
ATOM 2278 O O . GLY B 1 58 ? 19.703 4.312 -10.898 1 89.69 58 GLY B O 1
ATOM 2279 N N . LYS B 1 59 ? 19.953 5.961 -9.539 1 88.12 59 LYS B N 1
ATOM 2280 C CA . LYS B 1 59 ? 20.5 5.152 -8.445 1 88.12 59 LYS B CA 1
ATOM 2281 C C . LYS B 1 59 ? 19.5 5.047 -7.293 1 88.12 59 LYS B C 1
ATOM 2283 O O . LYS B 1 59 ? 19.047 3.951 -6.961 1 88.12 59 LYS B O 1
ATOM 2288 N N . VAL B 1 60 ? 19.203 6.18 -6.773 1 90.06 60 VAL B N 1
ATOM 2289 C CA . VAL B 1 60 ? 18.266 6.273 -5.652 1 90.06 60 VAL B CA 1
ATOM 2290 C C . VAL B 1 60 ? 16.922 6.785 -6.141 1 90.06 60 VAL B C 1
ATOM 2292 O O . VAL B 1 60 ? 15.875 6.203 -5.824 1 90.06 60 VAL B O 1
ATOM 2295 N N . LEU B 1 61 ? 16.984 7.812 -6.98 1 94 61 LEU B N 1
ATOM 2296 C CA . LEU B 1 61 ? 15.773 8.375 -7.57 1 94 61 LEU B CA 1
ATOM 2297 C C . LEU B 1 61 ? 15.391 7.633 -8.844 1 94 61 LEU B C 1
ATOM 2299 O O . LEU B 1 61 ? 16.125 7.676 -9.836 1 94 61 LEU B O 1
ATOM 2303 N N . LYS B 1 62 ? 14.289 7.035 -8.844 1 90.81 62 LYS B N 1
ATOM 2304 C CA . LYS B 1 62 ? 13.781 6.363 -10.039 1 90.81 62 LYS B CA 1
ATOM 2305 C C . LYS B 1 62 ? 13.312 7.375 -11.078 1 90.81 62 LYS B C 1
ATOM 2307 O O . LYS B 1 62 ? 13.047 8.531 -10.758 1 90.81 62 LYS B O 1
ATOM 2312 N N . PRO B 1 63 ? 13.227 6.898 -12.273 1 91.19 63 PRO B N 1
ATOM 2313 C CA . PRO B 1 63 ? 12.867 7.82 -13.359 1 91.19 63 PRO B CA 1
ATOM 2314 C C . PRO B 1 63 ? 11.531 8.516 -13.109 1 91.19 63 PRO B C 1
ATOM 2316 O O . PRO B 1 63 ? 11.398 9.719 -13.367 1 91.19 63 PRO B O 1
ATOM 2319 N N . HIS B 1 64 ? 10.617 7.77 -12.633 1 90 64 HIS B N 1
ATOM 2320 C CA . HIS B 1 64 ? 9.312 8.391 -12.414 1 90 64 HIS B CA 1
ATOM 2321 C C . HIS B 1 64 ? 9.383 9.453 -11.32 1 90 64 HIS B C 1
ATOM 2323 O O . HIS B 1 64 ? 8.68 10.461 -11.383 1 90 64 HIS B O 1
ATOM 2329 N N . GLN B 1 65 ? 10.227 9.312 -10.375 1 94.38 65 GLN B N 1
ATOM 2330 C CA . GLN B 1 65 ? 10.414 10.297 -9.312 1 94.38 65 GLN B CA 1
ATOM 2331 C C . GLN B 1 65 ? 11.102 11.555 -9.844 1 94.38 65 GLN B C 1
ATOM 2333 O O . GLN B 1 65 ? 10.773 12.664 -9.422 1 94.38 65 GLN B O 1
ATOM 2338 N N . TRP B 1 66 ? 12.039 11.305 -10.703 1 95.81 66 TRP B N 1
ATOM 2339 C CA . TRP B 1 66 ? 12.695 12.445 -11.328 1 95.81 66 TRP B CA 1
ATOM 2340 C C . TRP B 1 66 ? 11.688 13.305 -12.094 1 95.81 66 TRP B C 1
ATOM 2342 O O . TRP B 1 66 ? 11.727 14.531 -12.023 1 95.81 66 TRP B O 1
ATOM 2352 N N . ASP B 1 67 ? 10.812 12.648 -12.766 1 95.44 67 ASP B N 1
ATOM 2353 C CA . ASP B 1 67 ? 9.805 13.344 -13.555 1 95.44 67 ASP B CA 1
ATOM 2354 C C . ASP B 1 67 ? 8.852 14.125 -12.648 1 95.44 67 ASP B C 1
ATOM 2356 O O . ASP B 1 67 ? 8.32 15.164 -13.047 1 95.44 67 ASP B O 1
ATOM 2360 N N . ILE B 1 68 ? 8.68 13.656 -11.508 1 96.12 68 ILE B N 1
ATOM 2361 C CA . ILE B 1 68 ? 7.836 14.359 -10.539 1 96.12 68 ILE B CA 1
ATOM 2362 C C . ILE B 1 68 ? 8.539 15.633 -10.078 1 96.12 68 ILE B C 1
ATOM 2364 O O . ILE B 1 68 ? 7.914 16.688 -9.984 1 96.12 68 ILE B O 1
ATOM 2368 N N . LEU B 1 69 ? 9.797 15.531 -9.852 1 97.12 69 LEU B N 1
ATOM 2369 C CA . LEU B 1 69 ? 10.57 16.656 -9.344 1 97.12 69 LEU B CA 1
ATOM 2370 C C . LEU B 1 69 ? 10.781 17.703 -10.43 1 97.12 69 LEU B C 1
ATOM 2372 O O . LEU B 1 69 ? 10.766 18.906 -10.156 1 97.12 69 LEU B O 1
ATOM 2376 N N . PHE B 1 70 ? 11.039 17.156 -11.609 1 96.25 70 PHE B N 1
ATOM 2377 C CA . PHE B 1 70 ? 11.344 18.031 -12.742 1 96.25 70 PHE B CA 1
ATOM 2378 C C . PHE B 1 70 ? 10.484 17.672 -13.945 1 96.25 70 PHE B C 1
ATOM 2380 O O . PHE B 1 70 ? 10.984 17.125 -14.93 1 96.25 70 PHE B O 1
ATOM 2387 N N . PRO B 1 71 ? 9.297 18.172 -13.891 1 95 71 PRO B N 1
ATOM 2388 C CA . PRO B 1 71 ? 8.391 17.844 -15 1 95 71 PRO B CA 1
ATOM 2389 C C . PRO B 1 71 ? 8.82 18.484 -16.312 1 95 71 PRO B C 1
ATOM 2391 O O . PRO B 1 71 ? 9.242 19.641 -16.328 1 95 71 PRO B O 1
ATOM 2394 N N . GLN B 1 72 ? 8.727 17.672 -17.344 1 92.12 72 GLN B N 1
ATOM 2395 C CA . GLN B 1 72 ? 9.109 18.156 -18.672 1 92.12 72 GLN B CA 1
ATOM 2396 C C . GLN B 1 72 ? 8.023 19.062 -19.25 1 92.12 72 GLN B C 1
ATOM 2398 O O . GLN B 1 72 ? 8.32 19.984 -20.016 1 92.12 72 GLN B O 1
ATOM 2403 N N . SER B 1 73 ? 6.809 18.719 -18.969 1 90.38 73 SER B N 1
ATOM 2404 C CA . SER B 1 73 ? 5.664 19.484 -19.438 1 90.38 73 SER B CA 1
ATOM 2405 C C . SER B 1 73 ? 4.66 19.719 -18.312 1 90.38 73 SER B C 1
ATOM 2407 O O . SER B 1 73 ? 4.68 19.016 -17.297 1 90.38 73 SER B O 1
ATOM 2409 N N . GLY B 1 74 ? 3.977 20.859 -18.438 1 87.94 74 GLY B N 1
ATOM 2410 C CA . GLY B 1 74 ? 2.959 21.125 -17.422 1 87.94 74 GLY B CA 1
ATOM 2411 C C . GLY B 1 74 ? 3.438 22.047 -16.328 1 87.94 74 GLY B C 1
ATOM 2412 O O . GLY B 1 74 ? 4.5 22.656 -16.438 1 87.94 74 GLY B O 1
ATOM 2413 N N . PRO B 1 75 ? 2.646 22.125 -15.273 1 91.56 75 PRO B N 1
ATOM 2414 C CA . PRO B 1 75 ? 3.01 22.984 -14.148 1 91.56 75 PRO B CA 1
ATOM 2415 C C . PRO B 1 75 ? 4.176 22.422 -13.328 1 91.56 75 PRO B C 1
ATOM 2417 O O . PRO B 1 75 ? 4.441 21.219 -13.367 1 91.56 75 PRO B O 1
ATOM 2420 N N . PRO B 1 76 ? 4.824 23.359 -12.641 1 93.25 76 PRO B N 1
ATOM 2421 C CA . PRO B 1 76 ? 5.906 22.891 -11.773 1 93.25 76 PRO B CA 1
ATOM 2422 C C . PRO B 1 76 ? 5.422 21.953 -10.664 1 93.25 76 PRO B C 1
ATOM 2424 O O . PRO B 1 76 ? 4.234 21.953 -10.328 1 93.25 76 PRO B O 1
ATOM 2427 N N . THR B 1 77 ? 6.367 21.234 -10.172 1 95.38 77 THR B N 1
ATOM 2428 C CA . THR B 1 77 ? 6.07 20.266 -9.125 1 95.38 77 THR B CA 1
ATOM 2429 C C . THR B 1 77 ? 5.582 20.969 -7.859 1 95.38 77 THR B C 1
ATOM 2431 O O . THR B 1 77 ? 5.879 22.141 -7.637 1 95.38 77 THR B O 1
ATOM 2434 N N . THR B 1 78 ? 4.711 20.297 -7.156 1 95.31 78 THR B N 1
ATOM 2435 C CA . THR B 1 78 ? 4.289 20.719 -5.824 1 95.31 78 THR B CA 1
ATOM 2436 C C . THR B 1 78 ? 4.512 19.609 -4.805 1 95.31 78 THR B C 1
ATOM 2438 O O . THR B 1 78 ? 4.605 18.438 -5.168 1 95.31 78 THR B O 1
ATOM 2441 N N . ALA B 1 79 ? 4.637 20 -3.564 1 95.12 79 ALA B N 1
ATOM 2442 C CA . ALA B 1 79 ? 4.887 19.016 -2.516 1 95.12 79 ALA B CA 1
ATOM 2443 C C . ALA B 1 79 ? 3.764 17.984 -2.445 1 95.12 79 ALA B C 1
ATOM 2445 O O . ALA B 1 79 ? 3.971 16.859 -1.978 1 95.12 79 ALA B O 1
ATOM 2446 N N . GLU B 1 80 ? 2.623 18.328 -2.93 1 94.19 80 GLU B N 1
ATOM 2447 C CA . GLU B 1 80 ? 1.471 17.438 -2.908 1 94.19 80 GLU B CA 1
ATOM 2448 C C . GLU B 1 80 ? 1.676 16.25 -3.848 1 94.19 80 GLU B C 1
ATOM 2450 O O . GLU B 1 80 ? 0.961 15.25 -3.758 1 94.19 80 GLU B O 1
ATOM 2455 N N . ASP B 1 81 ? 2.674 16.328 -4.672 1 94.38 81 ASP B N 1
ATOM 2456 C CA . ASP B 1 81 ? 2.969 15.258 -5.621 1 94.38 81 ASP B CA 1
ATOM 2457 C C . ASP B 1 81 ? 3.904 14.219 -5.008 1 94.38 81 ASP B C 1
ATOM 2459 O O . ASP B 1 81 ? 4.156 13.172 -5.605 1 94.38 81 ASP B O 1
ATOM 2463 N N . TYR B 1 82 ? 4.367 14.484 -3.84 1 97.56 82 TYR B N 1
ATOM 2464 C CA . TYR B 1 82 ? 5.41 13.648 -3.26 1 97.56 82 TYR B CA 1
ATOM 2465 C C . TYR B 1 82 ? 4.816 12.617 -2.309 1 97.56 82 TYR B C 1
ATOM 2467 O O . TYR B 1 82 ? 3.904 12.93 -1.539 1 97.56 82 TYR B O 1
ATOM 2475 N N . ASP B 1 83 ? 5.324 11.43 -2.42 1 97.12 83 ASP B N 1
ATOM 2476 C CA . ASP B 1 83 ? 4.969 10.398 -1.449 1 97.12 83 ASP B CA 1
ATOM 2477 C C . ASP B 1 83 ? 6 10.32 -0.328 1 97.12 83 ASP B C 1
ATOM 2479 O O . ASP B 1 83 ? 6.965 11.086 -0.306 1 97.12 83 ASP B O 1
ATOM 2483 N N . ILE B 1 84 ? 5.777 9.422 0.563 1 97.94 84 ILE B N 1
ATOM 2484 C CA . ILE B 1 84 ? 6.621 9.297 1.746 1 97.94 84 ILE B CA 1
ATOM 2485 C C . ILE B 1 84 ? 8.047 8.953 1.327 1 97.94 84 ILE B C 1
ATOM 2487 O O . ILE B 1 84 ? 9.008 9.523 1.847 1 97.94 84 ILE B O 1
ATOM 2491 N N . THR B 1 85 ? 8.18 8.133 0.387 1 96.25 85 THR B N 1
ATOM 2492 C CA . THR B 1 85 ? 9.5 7.684 -0.044 1 96.25 85 THR B CA 1
ATOM 2493 C C . THR B 1 85 ? 10.281 8.836 -0.674 1 96.25 85 THR B C 1
ATOM 2495 O O . THR B 1 85 ? 11.453 9.047 -0.349 1 96.25 85 THR B O 1
ATOM 2498 N N . LEU B 1 86 ? 9.648 9.57 -1.522 1 97.56 86 LEU B N 1
ATOM 2499 C CA . LEU B 1 86 ? 10.312 10.695 -2.17 1 97.56 86 LEU B CA 1
ATOM 2500 C C . LEU B 1 86 ? 10.641 11.789 -1.157 1 97.56 86 LEU B C 1
ATOM 2502 O O . LEU B 1 86 ? 11.734 12.352 -1.186 1 97.56 86 LEU B O 1
ATOM 2506 N N . LEU B 1 87 ? 9.727 12.055 -0.268 1 98.44 87 LEU B N 1
ATOM 2507 C CA . LEU B 1 87 ? 9.953 13.078 0.75 1 98.44 87 LEU B CA 1
ATOM 2508 C C . LEU B 1 87 ? 11.133 12.703 1.642 1 98.44 87 LEU B C 1
ATOM 2510 O O . LEU B 1 87 ? 11.977 13.547 1.939 1 98.44 87 LEU B O 1
ATOM 2514 N N . THR B 1 88 ? 11.211 11.461 2.041 1 98 88 THR B N 1
ATOM 2515 C CA . THR B 1 88 ? 12.305 11.031 2.902 1 98 88 THR B CA 1
ATOM 2516 C C . THR B 1 88 ? 13.633 11.062 2.15 1 98 88 THR B C 1
ATOM 2518 O O . THR B 1 88 ? 14.672 11.383 2.732 1 98 88 THR B O 1
ATOM 2521 N N . CYS B 1 89 ? 13.578 10.797 0.939 1 97.5 89 CYS B N 1
ATOM 2522 C CA . CYS B 1 89 ? 14.773 10.891 0.104 1 97.5 89 CYS B CA 1
ATOM 2523 C C . CYS B 1 89 ? 15.289 12.32 0.042 1 97.5 89 CYS B C 1
ATOM 2525 O O . CYS B 1 89 ? 16.484 12.555 0.19 1 97.5 89 CYS B O 1
ATOM 2527 N N . LEU B 1 90 ? 14.414 13.242 -0.151 1 98.38 90 LEU B N 1
ATOM 2528 C CA . LEU B 1 90 ? 14.797 14.641 -0.241 1 98.38 90 LEU B CA 1
ATOM 2529 C C . LEU B 1 90 ? 15.312 15.148 1.101 1 98.38 90 LEU B C 1
ATOM 2531 O O . LEU B 1 90 ? 16.344 15.828 1.159 1 98.38 90 LEU B O 1
ATOM 2535 N N . LEU B 1 91 ? 14.68 14.789 2.148 1 98.56 91 LEU B N 1
ATOM 2536 C CA . LEU B 1 91 ? 15.117 15.195 3.482 1 98.56 91 LEU B CA 1
ATOM 2537 C C . LEU B 1 91 ? 16.5 14.656 3.793 1 98.56 91 LEU B C 1
ATOM 2539 O O . LEU B 1 91 ? 17.344 15.367 4.34 1 98.56 91 LEU B O 1
ATOM 2543 N N . ARG B 1 92 ? 16.719 13.469 3.389 1 97.94 92 ARG B N 1
ATOM 2544 C CA . ARG B 1 92 ? 17.984 12.789 3.639 1 97.94 92 ARG B CA 1
ATOM 2545 C C . ARG B 1 92 ? 19.109 13.422 2.83 1 97.94 92 ARG B C 1
ATOM 2547 O O . ARG B 1 92 ? 20.25 13.508 3.303 1 97.94 92 ARG B O 1
ATOM 2554 N N . ASN B 1 93 ? 18.812 13.945 1.68 1 98 93 ASN B N 1
ATOM 2555 C CA . ASN B 1 93 ? 19.906 14.172 0.754 1 98 93 ASN B CA 1
ATOM 2556 C C . ASN B 1 93 ? 20.125 15.664 0.493 1 98 93 ASN B C 1
ATOM 2558 O O . ASN B 1 93 ? 21.203 16.078 0.072 1 98 93 ASN B O 1
ATOM 2562 N N . ILE B 1 94 ? 19.125 16.469 0.741 1 97.88 94 ILE B N 1
ATOM 2563 C CA . ILE B 1 94 ? 19.344 17.844 0.293 1 97.88 94 ILE B CA 1
ATOM 2564 C C . ILE B 1 94 ? 18.969 18.812 1.411 1 97.88 94 ILE B C 1
ATOM 2566 O O . ILE B 1 94 ? 19.094 20.031 1.251 1 97.88 94 ILE B O 1
ATOM 2570 N N . CYS B 1 95 ? 18.578 18.328 2.568 1 97.94 95 CYS B N 1
ATOM 2571 C CA . CYS B 1 95 ? 18.141 19.234 3.631 1 97.94 95 CYS B CA 1
ATOM 2572 C C . CYS B 1 95 ? 19.203 19.344 4.719 1 97.94 95 CYS B C 1
ATOM 2574 O O . CYS B 1 95 ? 18.938 19.922 5.781 1 97.94 95 CYS B O 1
ATOM 2576 N N . GLY B 1 96 ? 20.344 18.75 4.535 1 96.44 96 GLY B N 1
ATOM 2577 C CA . GLY B 1 96 ? 21.453 18.906 5.457 1 96.44 96 GLY B CA 1
ATOM 2578 C C . GLY B 1 96 ? 21.25 18.188 6.773 1 96.44 96 GLY B C 1
ATOM 2579 O O . GLY B 1 96 ? 21.812 18.562 7.797 1 96.44 96 GLY B O 1
ATOM 2580 N N . LEU B 1 97 ? 20.406 17.188 6.711 1 97.75 97 LEU B N 1
ATOM 2581 C CA . LEU B 1 97 ? 20.109 16.438 7.93 1 97.75 97 LEU B CA 1
ATOM 2582 C C . LEU B 1 97 ? 21.078 15.273 8.109 1 97.75 97 LEU B C 1
ATOM 2584 O O . LEU B 1 97 ? 21.438 14.617 7.133 1 97.75 97 LEU B O 1
ATOM 2588 N N . ALA B 1 98 ? 21.453 15.102 9.367 1 97.75 98 ALA B N 1
ATOM 2589 C CA . ALA B 1 98 ? 22.203 13.898 9.734 1 97.75 98 ALA B CA 1
ATOM 2590 C C . ALA B 1 98 ? 21.266 12.773 10.148 1 97.75 98 ALA B C 1
ATOM 2592 O O . ALA B 1 98 ? 20.125 13.023 10.57 1 97.75 98 ALA B O 1
ATOM 2593 N N . PRO B 1 99 ? 21.719 11.547 9.992 1 98 99 PRO B N 1
ATOM 2594 C CA . PRO B 1 99 ? 20.891 10.445 10.5 1 98 99 PRO B CA 1
ATOM 2595 C C . PRO B 1 99 ? 20.672 10.523 12.008 1 98 99 PRO B C 1
ATOM 2597 O O . PRO B 1 99 ? 21.391 11.234 12.703 1 98 99 PRO B O 1
ATOM 2600 N N . PRO B 1 100 ? 19.656 9.82 12.406 1 97.75 100 PRO B N 1
ATOM 2601 C CA . PRO B 1 100 ? 19.453 9.789 13.852 1 97.75 100 PRO B CA 1
ATOM 2602 C C . PRO B 1 100 ? 20.719 9.375 14.609 1 97.75 100 PRO B C 1
ATOM 2604 O O . PRO B 1 100 ? 21.328 8.359 14.281 1 97.75 100 PRO B O 1
ATOM 2607 N N . ALA B 1 101 ? 20.984 10.086 15.625 1 96.81 101 ALA B N 1
ATOM 2608 C CA . ALA B 1 101 ? 22.188 9.82 16.406 1 96.81 101 ALA B CA 1
ATOM 2609 C C . ALA B 1 101 ? 22.109 8.445 17.078 1 96.81 101 ALA B C 1
ATOM 2611 O O . ALA B 1 101 ? 23.141 7.777 17.25 1 96.81 101 ALA B O 1
ATOM 2612 N N . SER B 1 102 ? 20.953 8 17.375 1 97.31 102 SER B N 1
ATOM 2613 C CA . SER B 1 102 ? 20.75 6.762 18.109 1 97.31 102 SER B CA 1
ATOM 2614 C C . SER B 1 102 ? 21.141 5.547 17.281 1 97.31 102 SER B C 1
ATOM 2616 O O . SER B 1 102 ? 21.531 4.512 17.812 1 97.31 102 SER B O 1
ATOM 2618 N N . THR B 1 103 ? 21.078 5.656 15.977 1 97.69 103 THR B N 1
ATOM 2619 C CA . THR B 1 103 ? 21.359 4.512 15.109 1 97.69 103 THR B CA 1
ATOM 2620 C C . THR B 1 103 ? 22.516 4.824 14.156 1 97.69 103 THR B C 1
ATOM 2622 O O . THR B 1 103 ? 23.078 3.916 13.555 1 97.69 103 THR B O 1
ATOM 2625 N N . ALA B 1 104 ? 22.844 6.016 14.008 1 97.44 104 ALA B N 1
ATOM 2626 C CA . ALA B 1 104 ? 23.859 6.492 13.07 1 97.44 104 ALA B CA 1
ATOM 2627 C C . ALA B 1 104 ? 23.562 6.008 11.656 1 97.44 104 ALA B C 1
ATOM 2629 O O . ALA B 1 104 ? 24.484 5.723 10.891 1 97.44 104 ALA B O 1
ATOM 2630 N N . SER B 1 105 ? 22.25 5.828 11.422 1 97.75 105 SER B N 1
ATOM 2631 C CA . SER B 1 105 ? 21.859 5.285 10.125 1 97.75 105 SER B CA 1
ATOM 2632 C C . SER B 1 105 ? 20.469 5.746 9.727 1 97.75 105 SER B C 1
ATOM 2634 O O . SER B 1 105 ? 19.578 5.84 10.578 1 97.75 105 SER B O 1
ATOM 2636 N N . TRP B 1 106 ? 20.266 6.008 8.398 1 96.75 106 TRP B N 1
ATOM 2637 C CA . TRP B 1 106 ? 18.953 6.32 7.855 1 96.75 106 TRP B CA 1
ATOM 2638 C C . TRP B 1 106 ? 18.156 5.047 7.617 1 96.75 106 TRP B C 1
ATOM 2640 O O . TRP B 1 106 ? 16.953 5.105 7.309 1 96.75 106 TRP B O 1
ATOM 2650 N N . ASP B 1 107 ? 18.75 3.869 7.805 1 94.38 107 ASP B N 1
ATOM 2651 C CA . ASP B 1 107 ? 18.141 2.627 7.352 1 94.38 107 ASP B CA 1
ATOM 2652 C C . ASP B 1 107 ? 17.781 1.725 8.531 1 94.38 107 ASP B C 1
ATOM 2654 O O . ASP B 1 107 ? 17.281 0.613 8.336 1 94.38 107 ASP B O 1
ATOM 2658 N N . LYS B 1 108 ? 18.016 2.271 9.719 1 96.12 108 LYS B N 1
ATOM 2659 C CA . LYS B 1 108 ? 17.688 1.514 10.93 1 96.12 108 LYS B CA 1
ATOM 2660 C C . LYS B 1 108 ? 16.578 2.184 11.719 1 96.12 108 LYS B C 1
ATOM 2662 O O . LYS B 1 108 ? 16.562 3.406 11.875 1 96.12 108 LYS B O 1
ATOM 2667 N N . LEU B 1 109 ? 15.656 1.355 12.164 1 96.44 109 LEU B N 1
ATOM 2668 C CA . LEU B 1 109 ? 14.562 1.874 12.977 1 96.44 109 LEU B CA 1
ATOM 2669 C C . LEU B 1 109 ? 15.086 2.438 14.297 1 96.44 109 LEU B C 1
ATOM 2671 O O . LEU B 1 109 ? 15.727 1.722 15.07 1 96.44 109 LEU B O 1
ATOM 2675 N N . PRO B 1 110 ? 14.797 3.73 14.531 1 97.5 110 PRO B N 1
ATOM 2676 C CA . PRO B 1 110 ? 15.25 4.316 15.797 1 97.5 110 PRO B CA 1
ATOM 2677 C C . PRO B 1 110 ? 14.523 3.742 17.016 1 97.5 110 PRO B C 1
ATOM 2679 O O . PRO B 1 110 ? 13.359 3.352 16.906 1 97.5 110 PRO B O 1
ATOM 2682 N N . PRO B 1 111 ? 15.297 3.68 18.078 1 96.81 111 PRO B N 1
ATOM 2683 C CA . PRO B 1 111 ? 14.625 3.223 19.297 1 96.81 111 PRO B CA 1
ATOM 2684 C C . PRO B 1 111 ? 13.523 4.172 19.75 1 96.81 111 PRO B C 1
ATOM 2686 O O . PRO B 1 111 ? 13.484 5.328 19.328 1 96.81 111 PRO B O 1
ATOM 2689 N N . ALA B 1 112 ? 12.734 3.639 20.688 1 93.38 112 ALA B N 1
ATOM 2690 C CA . ALA B 1 112 ? 11.531 4.355 21.109 1 93.38 112 ALA B CA 1
ATOM 2691 C C . ALA B 1 112 ? 11.891 5.656 21.828 1 93.38 112 ALA B C 1
ATOM 2693 O O . ALA B 1 112 ? 11.148 6.633 21.766 1 93.38 112 ALA B O 1
ATOM 2694 N N . TYR B 1 113 ? 12.992 5.727 22.375 1 95.31 113 TYR B N 1
ATOM 2695 C CA . TYR B 1 113 ? 13.344 6.891 23.188 1 95.31 113 TYR B CA 1
ATOM 2696 C C . TYR B 1 113 ? 13.812 8.047 22.312 1 95.31 113 TYR B C 1
ATOM 2698 O O . TYR B 1 113 ? 13.859 9.195 22.75 1 95.31 113 TYR B O 1
ATOM 2706 N N . ASP B 1 114 ? 14.289 7.816 21.156 1 97.5 114 ASP B N 1
ATOM 2707 C CA . ASP B 1 114 ? 14.703 8.867 20.234 1 97.5 114 ASP B CA 1
ATOM 2708 C C . ASP B 1 114 ? 13.492 9.539 19.578 1 97.5 114 ASP B C 1
ATOM 2710 O O . ASP B 1 114 ? 12.922 9.008 18.625 1 97.5 114 ASP B O 1
ATOM 2714 N N . GLN B 1 115 ? 13.219 10.75 20.031 1 95.94 115 GLN B N 1
ATOM 2715 C CA . GLN B 1 115 ? 12.016 11.43 19.578 1 95.94 115 GLN B CA 1
ATOM 2716 C C . GLN B 1 115 ? 12.359 12.656 18.719 1 95.94 115 GLN B C 1
ATOM 2718 O O . GLN B 1 115 ? 11.555 13.57 18.594 1 95.94 115 GLN B O 1
ATOM 2723 N N . THR B 1 116 ? 13.539 12.617 18.188 1 97.31 116 THR B N 1
ATOM 2724 C CA . THR B 1 116 ? 13.945 13.719 17.312 1 97.31 116 THR B CA 1
ATOM 2725 C C . THR B 1 116 ? 13.148 13.695 16.016 1 97.31 116 THR B C 1
ATOM 2727 O O . THR B 1 116 ? 12.594 12.664 15.633 1 97.31 116 THR B O 1
ATOM 2730 N N . GLU B 1 117 ? 13.125 14.797 15.336 1 97.81 117 GLU B N 1
ATOM 2731 C CA . GLU B 1 117 ? 12.383 14.891 14.078 1 97.81 117 GLU B CA 1
ATOM 2732 C C . GLU B 1 117 ? 12.953 13.945 13.031 1 97.81 117 GLU B C 1
ATOM 2734 O O . GLU B 1 117 ? 12.203 13.312 12.281 1 97.81 117 GLU B O 1
ATOM 2739 N N . VAL B 1 118 ? 14.242 13.875 13.055 1 98.38 118 VAL B N 1
ATOM 2740 C CA . VAL B 1 118 ? 14.883 13 12.07 1 98.38 118 VAL B CA 1
ATOM 2741 C C . VAL B 1 118 ? 14.531 11.547 12.367 1 98.38 118 VAL B C 1
ATOM 2743 O O . VAL B 1 118 ? 14.297 10.758 11.445 1 98.38 118 VAL B O 1
ATOM 2746 N N . ALA B 1 119 ? 14.492 11.203 13.586 1 98.62 119 ALA B N 1
ATOM 2747 C CA . ALA B 1 119 ? 14.078 9.859 13.961 1 98.62 119 ALA B CA 1
ATOM 2748 C C . ALA B 1 119 ? 12.648 9.57 13.492 1 98.62 119 ALA B C 1
ATOM 2750 O O . ALA B 1 119 ? 12.344 8.461 13.062 1 98.62 119 ALA B O 1
ATOM 2751 N N . GLN B 1 120 ? 11.797 10.578 13.57 1 98.75 120 GLN B N 1
ATOM 2752 C CA . GLN B 1 120 ? 10.406 10.414 13.148 1 98.75 120 GLN B CA 1
ATOM 2753 C C . GLN B 1 120 ? 10.32 10.227 11.641 1 98.75 120 GLN B C 1
ATOM 2755 O O . GLN B 1 120 ? 9.5 9.438 11.156 1 98.75 120 GLN B O 1
ATOM 2760 N N . VAL B 1 121 ? 11.117 10.922 10.906 1 98.81 121 VAL B N 1
ATOM 2761 C CA . VAL B 1 121 ? 11.172 10.766 9.453 1 98.81 121 VAL B CA 1
ATOM 2762 C C . VAL B 1 121 ? 11.516 9.32 9.109 1 98.81 121 VAL B C 1
ATOM 2764 O O . VAL B 1 121 ? 10.859 8.703 8.266 1 98.81 121 VAL B O 1
ATOM 2767 N N . VAL B 1 122 ? 12.5 8.773 9.82 1 98.56 122 VAL B N 1
ATOM 2768 C CA . VAL B 1 122 ? 12.938 7.41 9.57 1 98.56 122 VAL B CA 1
ATOM 2769 C C . VAL B 1 122 ? 11.836 6.43 9.961 1 98.56 122 VAL B C 1
ATOM 2771 O O . VAL B 1 122 ? 11.594 5.445 9.258 1 98.56 122 VAL B O 1
ATOM 2774 N N . ARG B 1 123 ? 11.148 6.699 10.984 1 98.19 123 ARG B N 1
ATOM 2775 C CA . ARG B 1 123 ? 10.07 5.836 11.453 1 98.19 123 ARG B CA 1
ATOM 2776 C C . ARG B 1 123 ? 8.945 5.766 10.422 1 98.19 123 ARG B C 1
ATOM 2778 O O . ARG B 1 123 ? 8.422 4.688 10.141 1 98.19 123 ARG B O 1
ATOM 2785 N N . LEU B 1 124 ? 8.602 6.891 9.914 1 98.31 124 LEU B N 1
ATOM 2786 C CA . LEU B 1 124 ? 7.504 6.918 8.945 1 98.31 124 LEU B CA 1
ATOM 2787 C C . LEU B 1 124 ? 7.863 6.121 7.695 1 98.31 124 LEU B C 1
ATOM 2789 O O . LEU B 1 124 ? 7.023 5.402 7.152 1 98.31 124 LEU B O 1
ATOM 2793 N N . ARG B 1 125 ? 9.023 6.289 7.258 1 97.44 125 ARG B N 1
ATOM 2794 C CA . ARG B 1 125 ? 9.469 5.508 6.109 1 97.44 125 ARG B CA 1
ATOM 2795 C C . ARG B 1 125 ? 9.461 4.016 6.426 1 97.44 125 ARG B C 1
ATOM 2797 O O . ARG B 1 125 ? 9.047 3.203 5.598 1 97.44 125 ARG B O 1
ATOM 2804 N N . HIS B 1 126 ? 9.953 3.701 7.594 1 96.69 126 HIS B N 1
ATOM 2805 C CA . HIS B 1 126 ? 9.992 2.309 8.023 1 96.69 126 HIS B CA 1
ATOM 2806 C C . HIS B 1 126 ? 8.594 1.701 8.062 1 96.69 126 HIS B C 1
ATOM 2808 O O . HIS B 1 126 ? 8.375 0.604 7.543 1 96.69 126 HIS B O 1
ATOM 2814 N N . TYR B 1 127 ? 7.707 2.371 8.602 1 97 127 TYR B N 1
ATOM 2815 C CA . TYR B 1 127 ? 6.355 1.841 8.75 1 97 127 TYR B CA 1
ATOM 2816 C C . TYR B 1 127 ? 5.645 1.778 7.402 1 97 127 TYR B C 1
ATOM 2818 O O . TYR B 1 127 ? 4.84 0.875 7.16 1 97 127 TYR B O 1
ATOM 2826 N N . ARG B 1 128 ? 5.871 2.742 6.566 1 96.94 128 ARG B N 1
ATOM 2827 C CA . ARG B 1 128 ? 5.355 2.65 5.203 1 96.94 128 ARG B CA 1
ATOM 2828 C C . ARG B 1 128 ? 5.832 1.373 4.523 1 96.94 128 ARG B C 1
ATOM 2830 O O . ARG B 1 128 ? 5.039 0.663 3.9 1 96.94 128 ARG B O 1
ATOM 2837 N N . ASN B 1 129 ? 7.098 1.06 4.691 1 93 129 ASN B N 1
ATOM 2838 C CA . ASN B 1 129 ? 7.648 -0.147 4.082 1 93 129 ASN B CA 1
ATOM 2839 C C . ASN B 1 129 ? 7.07 -1.409 4.715 1 93 129 ASN B C 1
ATOM 2841 O O . ASN B 1 129 ? 6.727 -2.359 4.012 1 93 129 ASN B O 1
ATOM 2845 N N . ASP B 1 130 ? 6.965 -1.363 5.949 1 92.88 130 ASP B N 1
ATOM 2846 C CA . ASP B 1 130 ? 6.48 -2.527 6.688 1 92.88 130 ASP B CA 1
ATOM 2847 C C . ASP B 1 130 ? 5.027 -2.84 6.32 1 92.88 130 ASP B C 1
ATOM 2849 O O . ASP B 1 130 ? 4.652 -4.008 6.207 1 92.88 130 ASP B O 1
ATOM 2853 N N . LEU B 1 131 ? 4.285 -1.854 6.141 1 94.25 131 LEU B N 1
ATOM 2854 C CA . LEU B 1 131 ? 2.846 -2.037 5.98 1 94.25 131 LEU B CA 1
ATOM 2855 C C . LEU B 1 131 ? 2.473 -2.152 4.508 1 94.25 131 LEU B C 1
ATOM 2857 O O . LEU B 1 131 ? 1.439 -2.734 4.168 1 94.25 131 LEU B O 1
ATOM 2861 N N . TYR B 1 132 ? 3.357 -1.609 3.582 1 94.62 132 TYR B N 1
ATOM 2862 C CA . TYR B 1 132 ? 2.855 -1.465 2.219 1 94.62 132 TYR B CA 1
ATOM 2863 C C . TYR B 1 132 ? 3.75 -2.197 1.228 1 94.62 132 TYR B C 1
ATOM 2865 O O . TYR B 1 132 ? 3.309 -2.566 0.137 1 94.62 132 TYR B O 1
ATOM 2873 N N . ALA B 1 133 ? 4.953 -2.395 1.499 1 88.62 133 ALA B N 1
ATOM 2874 C CA . ALA B 1 133 ? 5.891 -2.887 0.491 1 88.62 133 ALA B CA 1
ATOM 2875 C C . ALA B 1 133 ? 5.59 -4.34 0.126 1 88.62 133 ALA B C 1
ATOM 2877 O O . ALA B 1 133 ? 5.645 -4.715 -1.048 1 88.62 133 ALA B O 1
ATOM 2878 N N . HIS B 1 134 ? 5.27 -5.172 1.16 1 88.12 134 HIS B N 1
ATOM 2879 C CA . HIS B 1 134 ? 5.012 -6.59 0.938 1 88.12 134 HIS B CA 1
ATOM 2880 C C . HIS B 1 134 ? 3.699 -7.016 1.587 1 88.12 134 HIS B C 1
ATOM 2882 O O . HIS B 1 134 ? 3.648 -8.031 2.285 1 88.12 134 HIS B O 1
ATOM 2888 N N . ILE B 1 135 ? 2.76 -6.301 1.225 1 92.62 135 ILE B N 1
ATOM 2889 C CA . ILE B 1 135 ? 1.468 -6.484 1.878 1 92.62 135 ILE B CA 1
ATOM 2890 C C . ILE B 1 135 ? 0.776 -7.723 1.314 1 92.62 135 ILE B C 1
ATOM 2892 O O . ILE B 1 135 ? 0.726 -7.914 0.097 1 92.62 135 ILE B O 1
ATOM 2896 N N . LYS B 1 136 ? 0.237 -8.516 2.244 1 94.06 136 LYS B N 1
ATOM 2897 C CA . LYS B 1 136 ? -0.433 -9.734 1.798 1 94.06 136 LYS B CA 1
ATOM 2898 C C . LYS B 1 136 ? -1.897 -9.742 2.227 1 94.06 136 LYS B C 1
ATOM 2900 O O . LYS B 1 136 ? -2.676 -10.586 1.774 1 94.06 136 LYS B O 1
ATOM 2905 N N . THR B 1 137 ? -2.219 -8.922 3.092 1 95.75 137 THR B N 1
ATOM 2906 C CA . THR B 1 137 ? -3.592 -8.812 3.568 1 95.75 137 THR B CA 1
ATOM 2907 C C . THR B 1 137 ? -3.883 -7.395 4.051 1 95.75 137 THR B C 1
ATOM 2909 O O . THR B 1 137 ? -2.971 -6.672 4.461 1 95.75 137 THR B O 1
ATOM 2912 N N . THR B 1 138 ? -5.102 -7.035 3.971 1 95.75 138 THR B N 1
ATOM 2913 C CA . THR B 1 138 ? -5.504 -5.734 4.496 1 95.75 138 THR B CA 1
ATOM 2914 C C . THR B 1 138 ? -5.973 -5.859 5.941 1 95.75 138 THR B C 1
ATOM 2916 O O . THR B 1 138 ? -6.949 -5.215 6.34 1 95.75 138 THR B O 1
ATOM 2919 N N . GLU B 1 139 ? -5.391 -6.711 6.66 1 94.75 139 GLU B N 1
ATOM 2920 C CA . GLU B 1 139 ? -5.723 -6.918 8.062 1 94.75 139 GLU B CA 1
ATOM 2921 C C . GLU B 1 139 ? -4.531 -6.613 8.969 1 94.75 139 GLU B C 1
ATOM 2923 O O . GLU B 1 139 ? -3.387 -6.902 8.609 1 94.75 139 GLU B O 1
ATOM 2928 N N . VAL B 1 140 ? -4.887 -5.961 10.062 1 95.75 140 VAL B N 1
ATOM 2929 C CA . VAL B 1 140 ? -3.883 -5.723 11.086 1 95.75 140 VAL B CA 1
ATOM 2930 C C . VAL B 1 140 ? -4.418 -6.172 12.445 1 95.75 140 VAL B C 1
ATOM 2932 O O . VAL B 1 140 ? -5.496 -5.742 12.867 1 95.75 140 VAL B O 1
ATOM 2935 N N . GLU B 1 141 ? -3.594 -7.059 13.055 1 95.25 141 GLU B N 1
ATOM 2936 C CA . GLU B 1 141 ? -3.965 -7.516 14.391 1 95.25 141 GLU B CA 1
ATOM 2937 C C . GLU B 1 141 ? -4.004 -6.355 15.383 1 95.25 141 GLU B C 1
ATOM 2939 O O . GLU B 1 141 ? -3.193 -5.434 15.297 1 95.25 141 GLU B O 1
ATOM 2944 N N . THR B 1 142 ? -4.863 -6.449 16.406 1 92.75 142 THR B N 1
ATOM 2945 C CA . THR B 1 142 ? -5.109 -5.355 17.328 1 92.75 142 THR B CA 1
ATOM 2946 C C . THR B 1 142 ? -3.834 -5 18.094 1 92.75 142 THR B C 1
ATOM 2948 O O . THR B 1 142 ? -3.564 -3.824 18.344 1 92.75 142 THR B O 1
ATOM 2951 N N . ALA B 1 143 ? -3.102 -5.953 18.438 1 93.56 143 ALA B N 1
ATOM 2952 C CA . ALA B 1 143 ? -1.861 -5.672 19.156 1 93.56 143 ALA B CA 1
ATOM 2953 C C . ALA B 1 143 ? -0.901 -4.855 18.297 1 93.56 143 ALA B C 1
ATOM 2955 O O . ALA B 1 143 ? -0.316 -3.877 18.766 1 93.56 143 ALA B O 1
ATOM 2956 N N . ASP B 1 144 ? -0.722 -5.281 17.094 1 96.38 144 ASP B N 1
ATOM 2957 C CA . ASP B 1 144 ? 0.136 -4.555 16.156 1 96.38 144 ASP B CA 1
ATOM 2958 C C . ASP B 1 144 ? -0.422 -3.164 15.875 1 96.38 144 ASP B C 1
ATOM 2960 O O . ASP B 1 144 ? 0.333 -2.193 15.781 1 96.38 144 ASP B O 1
ATOM 2964 N N . PHE B 1 145 ? -1.737 -3.1 15.805 1 97.12 145 PHE B N 1
ATOM 2965 C CA . PHE B 1 145 ? -2.416 -1.839 15.523 1 97.12 145 PHE B CA 1
ATOM 2966 C C . PHE B 1 145 ? -2.074 -0.796 16.578 1 97.12 145 PHE B C 1
ATOM 2968 O O . PHE B 1 145 ? -1.749 0.346 16.25 1 97.12 145 PHE B O 1
ATOM 2975 N N . ASN B 1 146 ? -2.094 -1.214 17.734 1 95.44 146 ASN B N 1
ATOM 2976 C CA . ASN B 1 146 ? -1.849 -0.286 18.828 1 95.44 146 ASN B CA 1
ATOM 2977 C C . ASN B 1 146 ? -0.413 0.233 18.812 1 95.44 146 ASN B C 1
ATOM 2979 O O . ASN B 1 146 ? -0.172 1.412 19.078 1 95.44 146 ASN B O 1
ATOM 2983 N N . GLN B 1 147 ? 0.428 -0.625 18.5 1 95 147 GLN B N 1
ATOM 2984 C CA . GLN B 1 147 ? 1.827 -0.215 18.438 1 95 147 GLN B CA 1
ATOM 2985 C C . GLN B 1 147 ? 2.07 0.729 17.266 1 95 147 GLN B C 1
ATOM 2987 O O . GLN B 1 147 ? 2.678 1.789 17.438 1 95 147 GLN B O 1
ATOM 2992 N N . TYR B 1 148 ? 1.581 0.368 16.141 1 97.25 148 TYR B N 1
ATOM 2993 C CA . TYR B 1 148 ? 1.703 1.225 14.969 1 97.25 148 TYR B CA 1
ATOM 2994 C C . TYR B 1 148 ? 1.069 2.588 15.219 1 97.25 148 TYR B C 1
ATOM 2996 O O . TYR B 1 148 ? 1.658 3.623 14.898 1 97.25 148 TYR B O 1
ATOM 3004 N N . TRP B 1 149 ? -0.102 2.51 15.82 1 97.25 149 TRP B N 1
ATOM 3005 C CA . TRP B 1 149 ? -0.851 3.744 16.031 1 97.25 149 TRP B CA 1
ATOM 3006 C C . TRP B 1 149 ? -0.067 4.711 16.922 1 97.25 149 TRP B C 1
ATOM 3008 O O . TRP B 1 149 ? 0.042 5.898 16.609 1 97.25 149 TRP B O 1
ATOM 3018 N N . ALA B 1 150 ? 0.46 4.199 17.969 1 95.94 150 ALA B N 1
ATOM 3019 C CA . ALA B 1 150 ? 1.199 5.031 18.906 1 95.94 150 ALA B CA 1
ATOM 3020 C C . ALA B 1 150 ? 2.432 5.645 18.25 1 95.94 150 ALA B C 1
ATOM 3022 O O . ALA B 1 150 ? 2.666 6.852 18.359 1 95.94 150 ALA B O 1
ATOM 3023 N N . ASP B 1 151 ? 3.15 4.859 17.547 1 97.12 151 ASP B N 1
ATOM 3024 C CA . ASP B 1 151 ? 4.398 5.316 16.953 1 97.12 151 ASP B CA 1
ATOM 3025 C C . ASP B 1 151 ? 4.137 6.309 15.828 1 97.12 151 ASP B C 1
ATOM 3027 O O . ASP B 1 151 ? 4.789 7.352 15.742 1 97.12 151 ASP B O 1
ATOM 3031 N N . ILE B 1 152 ? 3.203 6.004 15.016 1 98.12 152 ILE B N 1
ATOM 3032 C CA . ILE B 1 152 ? 2.92 6.84 13.859 1 98.12 152 ILE B CA 1
ATOM 3033 C C . ILE B 1 152 ? 2.293 8.156 14.312 1 98.12 152 ILE B C 1
ATOM 3035 O O . ILE B 1 152 ? 2.66 9.227 13.828 1 98.12 152 ILE B O 1
ATOM 3039 N N . SER B 1 153 ? 1.383 8.047 15.25 1 97.56 153 SER B N 1
ATOM 3040 C CA . SER B 1 153 ? 0.761 9.273 15.75 1 97.56 153 SER B CA 1
ATOM 3041 C C . SER B 1 153 ? 1.794 10.203 16.375 1 97.56 153 SER B C 1
ATOM 3043 O O . SER B 1 153 ? 1.764 11.414 16.156 1 97.56 153 SER B O 1
ATOM 3045 N N . ALA B 1 154 ? 2.672 9.641 17.109 1 97.19 154 ALA B N 1
ATOM 3046 C CA . ALA B 1 154 ? 3.721 10.445 17.719 1 97.19 154 ALA B CA 1
ATOM 3047 C C . ALA B 1 154 ? 4.582 11.133 16.656 1 97.19 154 ALA B C 1
ATOM 3049 O O . ALA B 1 154 ? 4.957 12.297 16.812 1 97.19 154 ALA B O 1
ATOM 3050 N N . ALA B 1 155 ? 4.918 10.406 15.648 1 98.31 155 ALA B N 1
ATOM 3051 C CA . ALA B 1 155 ? 5.727 10.953 14.562 1 98.31 155 ALA B CA 1
ATOM 3052 C C . ALA B 1 155 ? 5.008 12.109 13.875 1 98.31 155 ALA B C 1
ATOM 3054 O O . ALA B 1 155 ? 5.609 13.148 13.602 1 98.31 155 ALA B O 1
ATOM 3055 N N . LEU B 1 156 ? 3.711 11.961 13.664 1 98.38 156 LEU B N 1
ATOM 3056 C CA . LEU B 1 156 ? 2.928 12.984 12.977 1 98.38 156 LEU B CA 1
ATOM 3057 C C . LEU B 1 156 ? 2.848 14.258 13.82 1 98.38 156 LEU B C 1
ATOM 3059 O O . LEU B 1 156 ? 3.025 15.359 13.297 1 98.38 156 LEU B O 1
ATOM 3063 N N . LEU B 1 157 ? 2.633 14.078 15.039 1 97.38 157 LEU B N 1
ATOM 3064 C CA . LEU B 1 157 ? 2.492 15.227 15.922 1 97.38 157 LEU B CA 1
ATOM 3065 C C . LEU B 1 157 ? 3.816 15.969 16.062 1 97.38 157 LEU B C 1
ATOM 3067 O O . LEU B 1 157 ? 3.84 17.203 16.141 1 97.38 157 LEU B O 1
ATOM 3071 N N . SER B 1 158 ? 4.844 15.227 16.031 1 97.81 158 SER B N 1
ATOM 3072 C CA . SER B 1 158 ? 6.172 15.812 16.156 1 97.81 158 SER B CA 1
ATOM 3073 C C . SER B 1 158 ? 6.543 16.641 14.93 1 97.81 158 SER B C 1
ATOM 3075 O O . SER B 1 158 ? 7.105 17.719 15.055 1 97.81 158 SER B O 1
ATOM 3077 N N . LEU B 1 159 ? 6.262 16.156 13.781 1 98.06 159 LEU B N 1
ATOM 3078 C CA . LEU B 1 159 ? 6.648 16.797 12.531 1 98.06 159 LEU B CA 1
ATOM 3079 C C . LEU B 1 159 ? 5.68 17.922 12.164 1 98.06 159 LEU B C 1
ATOM 3081 O O . LEU B 1 159 ? 6.008 18.797 11.359 1 98.06 159 LEU B O 1
ATOM 3085 N N . GLY B 1 160 ? 4.457 17.812 12.688 1 95.62 160 GLY B N 1
ATOM 3086 C CA . GLY B 1 160 ? 3.48 18.859 12.469 1 95.62 160 GLY B CA 1
ATOM 3087 C C . GLY B 1 160 ? 2.607 18.609 11.25 1 95.62 160 GLY B C 1
ATOM 3088 O O . GLY B 1 160 ? 2.775 17.609 10.555 1 95.62 160 GLY B O 1
ATOM 3089 N N . GLY B 1 161 ? 1.545 19.422 11.102 1 93.31 161 GLY B N 1
ATOM 3090 C CA . GLY B 1 161 ? 0.613 19.312 9.992 1 93.31 161 GLY B CA 1
ATOM 3091 C C . GLY B 1 161 ? -0.668 18.594 10.352 1 93.31 161 GLY B C 1
ATOM 3092 O O . GLY B 1 161 ? -1.694 18.75 9.695 1 93.31 161 GLY B O 1
ATOM 3093 N N . ILE B 1 162 ? -0.506 17.75 11.336 1 96.69 162 ILE B N 1
ATOM 3094 C CA . ILE B 1 162 ? -1.658 17.016 11.836 1 96.69 162 ILE B CA 1
ATOM 3095 C C . ILE B 1 162 ? -1.858 17.312 13.32 1 96.69 162 ILE B C 1
ATOM 3097 O O . ILE B 1 162 ? -0.904 17.281 14.102 1 96.69 162 ILE B O 1
ATOM 3101 N N . SER B 1 163 ? -3.109 17.641 13.633 1 95.62 163 SER B N 1
ATOM 3102 C CA . SER B 1 163 ? -3.393 17.969 15.031 1 95.62 163 SER B CA 1
ATOM 3103 C C . SER B 1 163 ? -3.801 16.719 15.812 1 95.62 163 SER B C 1
ATOM 3105 O O . SER B 1 163 ? -4.207 15.711 15.227 1 95.62 163 SER B O 1
ATOM 3107 N N . GLN B 1 164 ? -3.652 16.844 17.141 1 94.81 164 GLN B N 1
ATOM 3108 C CA . GLN B 1 164 ? -4.102 15.766 18.016 1 94.81 164 GLN B CA 1
ATOM 3109 C C . GLN B 1 164 ? -5.586 15.477 17.812 1 94.81 164 GLN B C 1
ATOM 3111 O O . GLN B 1 164 ? -6.012 14.32 17.859 1 94.81 164 GLN B O 1
ATOM 3116 N N . VAL B 1 165 ? -6.312 16.469 17.562 1 92.06 165 VAL B N 1
ATOM 3117 C CA . VAL B 1 165 ? -7.754 16.328 17.375 1 92.06 165 VAL B CA 1
ATOM 3118 C C . VAL B 1 165 ? -8.039 15.477 16.156 1 92.06 165 VAL B C 1
ATOM 3120 O O . VAL B 1 165 ? -8.898 14.594 16.188 1 92.06 165 VAL B O 1
ATOM 3123 N N . GLU B 1 166 ? -7.305 15.711 15.102 1 93.75 166 GLU B N 1
ATOM 3124 C CA . GLU B 1 166 ? -7.473 14.93 13.883 1 93.75 166 GLU B CA 1
ATOM 3125 C C . GLU B 1 166 ? -7.133 13.461 14.117 1 93.75 166 GLU B C 1
ATOM 3127 O O . GLU B 1 166 ? -7.812 12.57 13.602 1 93.75 166 GLU B O 1
ATOM 3132 N N . VAL B 1 167 ? -6.094 13.234 14.883 1 95.31 167 VAL B N 1
ATOM 3133 C CA . VAL B 1 167 ? -5.668 11.867 15.195 1 95.31 167 VAL B CA 1
ATOM 3134 C C . VAL B 1 167 ? -6.734 11.172 16.031 1 95.31 167 VAL B C 1
ATOM 3136 O O . VAL B 1 167 ? -7.109 10.031 15.742 1 95.31 167 VAL B O 1
ATOM 3139 N N . ASP B 1 168 ? -7.254 11.883 17 1 89.81 168 ASP B N 1
ATOM 3140 C CA . ASP B 1 168 ? -8.266 11.32 17.891 1 89.81 168 ASP B CA 1
ATOM 3141 C C . ASP B 1 168 ? -9.555 11.016 17.125 1 89.81 168 ASP B C 1
ATOM 3143 O O . ASP B 1 168 ? -10.195 9.992 17.359 1 89.81 168 ASP B O 1
ATOM 3147 N N . ASP B 1 169 ? -9.906 11.867 16.297 1 87.44 169 ASP B N 1
ATOM 3148 C CA . ASP B 1 169 ? -11.117 11.688 15.508 1 87.44 169 ASP B CA 1
ATOM 3149 C C . ASP B 1 169 ? -11.023 10.445 14.625 1 87.44 169 ASP B C 1
ATOM 3151 O O . ASP B 1 169 ? -11.992 9.703 14.484 1 87.44 169 ASP B O 1
ATOM 3155 N N . LEU B 1 170 ? -9.914 10.234 14.07 1 91.94 170 LEU B N 1
ATOM 3156 C CA . LEU B 1 170 ? -9.727 9.055 13.234 1 91.94 170 LEU B CA 1
ATOM 3157 C C . LEU B 1 170 ? -9.734 7.785 14.07 1 91.94 170 LEU B C 1
ATOM 3159 O O . LEU B 1 170 ? -10.266 6.758 13.641 1 91.94 170 LEU B O 1
ATOM 3163 N N . TYR B 1 171 ? -9.156 7.895 15.203 1 89.31 171 TYR B N 1
ATOM 3164 C CA . TYR B 1 171 ? -9.07 6.727 16.062 1 89.31 171 TYR B CA 1
ATOM 3165 C C . TYR B 1 171 ? -10.461 6.195 16.422 1 89.31 171 TYR B C 1
ATOM 3167 O O . TYR B 1 171 ? -10.68 4.98 16.438 1 89.31 171 TYR B O 1
ATOM 3175 N N . VAL B 1 172 ? -11.398 7.035 16.562 1 82.06 172 VAL B N 1
ATOM 3176 C CA . VAL B 1 172 ? -12.719 6.625 17.047 1 82.06 172 VAL B CA 1
ATOM 3177 C C . VAL B 1 172 ? -13.68 6.52 15.859 1 82.06 172 VAL B C 1
ATOM 3179 O O . VAL B 1 172 ? -14.852 6.152 16.031 1 82.06 172 VAL B O 1
ATOM 3182 N N . ALA B 1 173 ? -13.195 6.871 14.727 1 79.25 173 ALA B N 1
ATOM 3183 C CA . ALA B 1 173 ? -14.062 6.824 13.547 1 79.25 173 ALA B CA 1
ATOM 3184 C C . ALA B 1 173 ? -14.555 5.406 13.281 1 79.25 173 ALA B C 1
ATOM 3186 O O . ALA B 1 173 ? -13.797 4.441 13.438 1 79.25 173 ALA B O 1
ATOM 3187 N N . ASP B 1 174 ? -15.742 5.309 12.969 1 69 174 ASP B N 1
ATOM 3188 C CA . ASP B 1 174 ? -16.297 4.008 12.617 1 69 174 ASP B CA 1
ATOM 3189 C C . ASP B 1 174 ? -16.156 3.732 11.125 1 69 174 ASP B C 1
ATOM 3191 O O . ASP B 1 174 ? -16.891 4.285 10.305 1 69 174 ASP B O 1
ATOM 3195 N N . LEU B 1 175 ? -15.195 2.965 10.789 1 67.12 175 LEU B N 1
ATOM 3196 C CA . LEU B 1 175 ? -14.906 2.709 9.383 1 67.12 175 LEU B CA 1
ATOM 3197 C C . LEU B 1 175 ? -15.438 1.344 8.961 1 67.12 175 LEU B C 1
ATOM 3199 O O . LEU B 1 175 ? -15.195 0.9 7.836 1 67.12 175 LEU B O 1
ATOM 3203 N N . GLY B 1 176 ? -16.016 0.576 9.867 1 59.84 176 GLY B N 1
ATOM 3204 C CA . GLY B 1 176 ? -16.375 -0.798 9.555 1 59.84 176 GLY B CA 1
ATOM 3205 C C . GLY B 1 176 ? -17.875 -1.011 9.43 1 59.84 176 GLY B C 1
ATOM 3206 O O . GLY B 1 176 ? -18.656 -0.136 9.797 1 59.84 176 GLY B O 1
ATOM 3207 N N . GLU B 1 177 ? -18.141 -2.049 8.625 1 55 177 GLU B N 1
ATOM 3208 C CA . GLU B 1 177 ? -19.453 -2.635 8.445 1 55 177 GLU B CA 1
ATOM 3209 C C . GLU B 1 177 ? -20.078 -3.02 9.781 1 55 177 GLU B C 1
ATOM 3211 O O . GLU B 1 177 ? -21.281 -2.865 9.984 1 55 177 GLU B O 1
ATOM 3216 N N . ILE B 1 178 ? -19.188 -3.578 10.594 1 48.66 178 ILE B N 1
ATOM 3217 C CA . ILE B 1 178 ? -19.75 -4.227 11.773 1 48.66 178 ILE B CA 1
ATOM 3218 C C . ILE B 1 178 ? -20.375 -3.174 12.695 1 48.66 178 ILE B C 1
ATOM 3220 O O . ILE B 1 178 ? -21.453 -3.383 13.25 1 48.66 178 ILE B O 1
ATOM 3224 N N . SER B 1 179 ? -19.578 -2.189 12.742 1 46.16 179 SER B N 1
ATOM 3225 C CA . SER B 1 179 ? -20.094 -1.285 13.766 1 46.16 179 SER B CA 1
ATOM 3226 C C . SER B 1 179 ? -21.453 -0.727 13.367 1 46.16 179 SER B C 1
ATOM 3228 O O . SER B 1 179 ? -22.375 -0.679 14.188 1 46.16 179 SER B O 1
ATOM 3230 N N . TYR B 1 180 ? -21.516 -0.431 12.227 1 47.66 180 TYR B N 1
ATOM 3231 C CA . TYR B 1 180 ? -22.797 0.179 11.844 1 47.66 180 TYR B CA 1
ATOM 3232 C C . TYR B 1 180 ? -23.906 -0.859 11.805 1 47.66 180 TYR B C 1
ATOM 3234 O O . TYR B 1 180 ? -25.047 -0.569 12.18 1 47.66 180 TYR B O 1
ATOM 3242 N N . GLY B 1 181 ? -23.438 -2.029 11.445 1 46.09 181 GLY B N 1
ATOM 3243 C CA . GLY B 1 181 ? -24.438 -3.094 11.523 1 46.09 181 GLY B CA 1
ATOM 3244 C C . GLY B 1 181 ? -24.938 -3.326 12.938 1 46.09 181 GLY B C 1
ATOM 3245 O O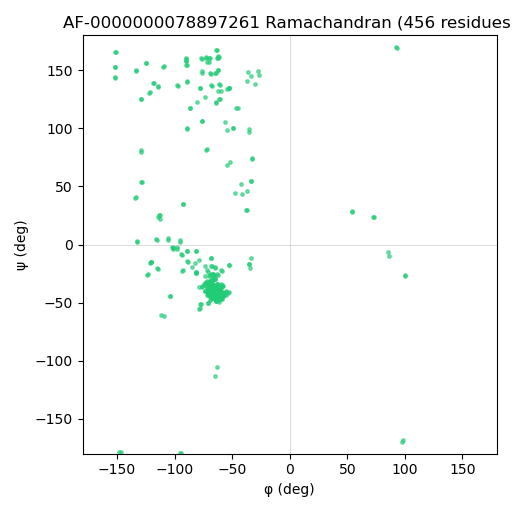 . GLY B 1 181 ? -26.141 -3.5 13.148 1 46.09 181 GLY B O 1
ATOM 3246 N N . LYS B 1 182 ? -23.984 -3.242 13.75 1 47.56 182 LYS B N 1
ATOM 3247 C CA . LYS B 1 182 ? -24.406 -3.393 15.141 1 47.56 182 LYS B CA 1
ATOM 3248 C C . LYS B 1 182 ? -25.312 -2.248 15.57 1 47.56 182 LYS B C 1
ATOM 3250 O O . LYS B 1 182 ? -26.312 -2.469 16.25 1 47.56 182 LYS B O 1
ATOM 3255 N N . LEU B 1 183 ? -24.828 -1.176 15.125 1 47.28 183 LEU B N 1
ATOM 3256 C CA . LEU B 1 183 ? -25.656 -0.024 15.492 1 47.28 183 LEU B CA 1
ATOM 3257 C C . LEU B 1 183 ? -27.047 -0.121 14.875 1 47.28 183 LEU B C 1
ATOM 3259 O O . LEU B 1 183 ? -28.047 0.157 15.547 1 47.28 183 LEU B O 1
ATOM 3263 N N . LEU B 1 184 ? -27.016 -0.538 13.711 1 48.84 184 LEU B N 1
ATOM 3264 C CA . LEU B 1 184 ? -28.297 -0.698 13.023 1 48.84 184 LEU B CA 1
ATOM 3265 C C . LEU B 1 184 ? -29.094 -1.845 13.633 1 48.84 184 LEU B C 1
ATOM 3267 O O . LEU B 1 184 ? -30.312 -1.736 13.797 1 48.84 184 LEU B O 1
ATOM 3271 N N . LYS B 1 185 ? -28.406 -2.85 13.953 1 49.75 185 LYS B N 1
ATOM 3272 C CA . LYS B 1 185 ? -29.094 -3.951 14.625 1 49.75 185 LYS B CA 1
ATOM 3273 C C . LYS B 1 185 ? -29.609 -3.521 15.992 1 49.75 185 LYS B C 1
ATOM 3275 O O . LYS B 1 185 ? -30.719 -3.867 16.375 1 49.75 185 LYS B O 1
ATOM 3280 N N . GLU B 1 186 ? -28.719 -2.883 16.656 1 50.62 186 GLU B N 1
ATOM 3281 C CA . GLU B 1 186 ? -29.141 -2.371 17.953 1 50.62 186 GLU B CA 1
ATOM 3282 C C . GLU B 1 186 ? -30.312 -1.402 17.812 1 50.62 186 GLU B C 1
ATOM 3284 O O . GLU B 1 186 ? -31.25 -1.426 18.625 1 50.62 186 GLU B O 1
ATOM 3289 N N . TRP B 1 187 ? -30.141 -0.695 16.844 1 50.12 187 TRP B N 1
ATOM 3290 C CA . TRP B 1 187 ? -31.219 0.239 16.562 1 50.12 187 TRP B CA 1
ATOM 3291 C C . TRP B 1 187 ? -32.469 -0.506 16.125 1 50.12 187 TRP B C 1
ATOM 3293 O O . TRP B 1 187 ? -33.594 -0.157 16.547 1 50.12 187 TRP B O 1
ATOM 3303 N N . TRP B 1 188 ? -32.25 -1.452 15.367 1 50.72 188 TRP B N 1
ATOM 3304 C CA . TRP B 1 188 ? -33.344 -2.322 14.953 1 50.72 188 TRP B CA 1
ATOM 3305 C C . TRP B 1 188 ? -33.969 -3.01 16.156 1 50.72 188 TRP B C 1
ATOM 3307 O O . TRP B 1 188 ? -35.188 -3.049 16.281 1 50.72 188 TRP B O 1
ATOM 3317 N N . LYS B 1 189 ? -33.156 -3.537 16.906 1 52.5 189 LYS B N 1
ATOM 3318 C CA . LYS B 1 189 ? -33.688 -4.168 18.125 1 52.5 189 LYS B CA 1
ATOM 3319 C C . LYS B 1 189 ? -34.438 -3.168 18.984 1 52.5 189 LYS B C 1
ATOM 3321 O O . LYS B 1 189 ? -35.469 -3.5 19.547 1 52.5 189 LYS B O 1
ATOM 3326 N N . GLN B 1 190 ? -33.844 -2.107 19.016 1 50.91 190 GLN B N 1
ATOM 3327 C CA . GLN B 1 190 ? -34.531 -1.062 19.781 1 50.91 190 GLN B CA 1
ATOM 3328 C C . GLN B 1 190 ? -35.875 -0.704 19.141 1 50.91 190 GLN B C 1
ATOM 3330 O O . GLN B 1 190 ? -36.844 -0.483 19.844 1 50.91 190 GLN B O 1
ATOM 3335 N N . ASP B 1 191 ? -35.844 -0.763 17.906 1 48.66 191 ASP B N 1
ATOM 3336 C CA . ASP B 1 191 ? -37.062 -0.479 17.203 1 48.66 191 ASP B CA 1
ATOM 3337 C C . ASP B 1 191 ? -38.094 -1.588 17.422 1 48.66 191 ASP B C 1
ATOM 3339 O O . ASP B 1 191 ? -39.281 -1.314 17.609 1 48.66 191 ASP B O 1
ATOM 3343 N N . ILE B 1 192 ? -37.562 -2.699 17.344 1 54.06 192 ILE B N 1
ATOM 3344 C CA . ILE B 1 192 ? -38.438 -3.838 17.594 1 54.06 192 ILE B CA 1
ATOM 3345 C C . ILE B 1 192 ? -38.969 -3.775 19.031 1 54.06 192 ILE B C 1
ATOM 3347 O O . ILE B 1 192 ? -40.125 -4.023 19.297 1 54.06 192 ILE B O 1
ATOM 3351 N N . ASP B 1 193 ? -38.125 -3.512 19.844 1 52.66 193 ASP B N 1
ATOM 3352 C CA . ASP B 1 193 ? -38.5 -3.4 21.25 1 52.66 193 ASP B CA 1
ATOM 3353 C C . ASP B 1 193 ? -39.531 -2.2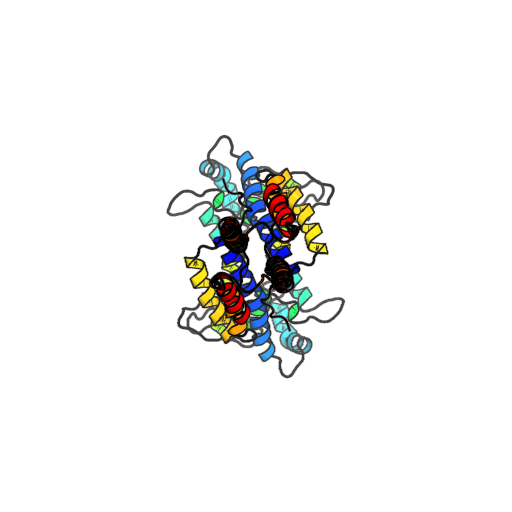97 21.453 1 52.66 193 ASP B C 1
ATOM 3355 O O . ASP B 1 193 ? -40.469 -2.465 22.219 1 52.66 193 ASP B O 1
ATOM 3359 N N . ILE B 1 194 ? -39.375 -1.341 20.75 1 48.97 194 ILE B N 1
ATOM 3360 C CA . ILE B 1 194 ? -40.312 -0.239 20.812 1 48.97 194 ILE B CA 1
ATOM 3361 C C . ILE B 1 194 ? -41.656 -0.662 20.172 1 48.97 194 ILE B C 1
ATOM 3363 O O . ILE B 1 194 ? -42.719 -0.374 20.703 1 48.97 194 ILE B O 1
ATOM 3367 N N . ALA B 1 195 ? -41.469 -1.297 19.109 1 47.34 195 ALA B N 1
ATOM 3368 C CA . ALA B 1 195 ? -42.656 -1.794 18.438 1 47.34 195 ALA B CA 1
ATOM 3369 C C . ALA B 1 195 ? -43.406 -2.781 19.328 1 47.34 195 ALA B C 1
ATOM 3371 O O . ALA B 1 195 ? -44.625 -2.736 19.406 1 47.34 195 ALA B O 1
ATOM 3372 N N . GLU B 1 196 ? -42.719 -3.645 19.875 1 50.03 196 GLU B N 1
ATOM 3373 C CA . GLU B 1 196 ? -43.344 -4.625 20.766 1 50.03 196 GLU B CA 1
ATOM 3374 C C . GLU B 1 196 ? -43.969 -3.947 21.984 1 50.03 196 GLU B C 1
ATOM 3376 O O . GLU B 1 196 ? -45.031 -4.352 22.438 1 50.03 196 GLU B O 1
ATOM 3381 N N . LYS B 1 197 ? -43.375 -2.979 22.375 1 45.91 197 LYS B N 1
ATOM 3382 C CA . LYS B 1 197 ? -43.906 -2.23 23.5 1 45.91 197 LYS B CA 1
ATOM 3383 C C . LYS B 1 197 ? -45.125 -1.431 23.094 1 45.91 197 LYS B C 1
ATOM 3385 O O . LYS B 1 197 ? -46.062 -1.273 23.875 1 45.91 197 LYS B O 1
ATOM 3390 N N . ILE B 1 198 ? -45.125 -1.129 21.906 1 42.88 198 ILE B N 1
ATOM 3391 C CA . ILE B 1 198 ? -46.281 -0.456 21.375 1 42.88 198 ILE B CA 1
ATOM 3392 C C . ILE B 1 198 ? -47.406 -1.476 21.125 1 42.88 198 ILE B C 1
ATOM 3394 O O . ILE B 1 198 ? -48.562 -1.198 21.391 1 42.88 198 ILE B O 1
ATOM 3398 N N . GLU B 1 199 ? -47.094 -2.633 20.703 1 44.12 199 GLU B N 1
ATOM 3399 C CA . GLU B 1 199 ? -48.125 -3.662 20.516 1 44.12 199 GLU B CA 1
ATOM 3400 C C . GLU B 1 199 ? -48.688 -4.125 21.844 1 44.12 199 GLU B C 1
ATOM 3402 O O . GLU B 1 199 ? -49.875 -4.457 21.922 1 44.12 199 GLU B O 1
ATOM 3407 N N . VAL B 1 200 ? -48 -4.16 22.875 1 37.62 200 VAL B N 1
ATOM 3408 C CA . VAL B 1 200 ? -48.531 -4.676 24.141 1 37.62 200 VAL B CA 1
ATOM 3409 C C . VAL B 1 200 ? -49.406 -3.627 24.797 1 37.62 200 VAL B C 1
ATOM 3411 O O . VAL B 1 200 ? -50.031 -3.887 25.844 1 37.62 200 VAL B O 1
ATOM 3414 N N . ARG B 1 201 ? -49.438 -2.414 24.438 1 33.5 201 ARG B N 1
ATOM 3415 C CA . ARG B 1 201 ? -50.5 -1.638 25.078 1 33.5 201 ARG B CA 1
ATOM 3416 C C . ARG B 1 201 ? -51.875 -2.004 24.516 1 33.5 201 ARG B C 1
ATOM 3418 O O . ARG B 1 201 ? -52.156 -1.704 23.359 1 33.5 201 ARG B O 1
ATOM 3425 N N . PRO B 1 202 ? -52.531 -3.139 24.984 1 31.05 202 PRO B N 1
ATOM 3426 C CA . PRO B 1 202 ? -53.906 -3.537 24.656 1 31.05 202 PRO B CA 1
ATOM 3427 C C . PRO B 1 202 ? -54.844 -2.348 24.547 1 31.05 202 PRO B C 1
ATOM 3429 O O . PRO B 1 202 ? -54.625 -1.311 25.172 1 31.05 202 PRO B O 1
ATOM 3432 N N . ILE B 1 203 ? -55.812 -2.318 23.562 1 32.91 203 ILE B N 1
ATOM 3433 C CA . ILE B 1 203 ? -57.094 -1.655 23.438 1 32.91 203 ILE B CA 1
ATOM 3434 C C . ILE B 1 203 ? -57.844 -1.757 24.766 1 32.91 203 ILE B C 1
ATOM 3436 O O . ILE B 1 203 ? -58.281 -2.844 25.156 1 32.91 203 ILE B O 1
ATOM 3440 N N . LEU B 1 204 ? -57.531 -1.486 25.891 1 31.12 204 LEU B N 1
ATOM 3441 C CA . LEU B 1 204 ? -58.562 -1.367 26.906 1 31.12 204 LEU B CA 1
ATOM 3442 C C . LEU B 1 204 ? -59.844 -0.81 26.297 1 31.12 204 LEU B C 1
ATOM 3444 O O . LEU B 1 204 ? -59.812 -0.087 25.297 1 31.12 204 LEU B O 1
ATOM 3448 N N . GLU B 1 205 ? -61.125 -1.277 26.797 1 33 205 GLU B N 1
ATOM 3449 C CA . GLU B 1 205 ? -62.562 -1.165 26.641 1 33 205 GLU B CA 1
ATOM 3450 C C . GLU B 1 205 ? -63 0.283 26.406 1 33 205 GLU B C 1
ATOM 3452 O O . GLU B 1 205 ? -63.188 1.043 27.359 1 33 205 GLU B O 1
ATOM 3457 N N . LEU B 1 206 ? -62.406 1.1 25.609 1 29.58 206 LEU B N 1
ATOM 3458 C CA . LEU B 1 206 ? -63.188 2.275 25.281 1 29.58 206 LEU B CA 1
ATOM 3459 C C . LEU B 1 206 ? -64.625 1.87 24.844 1 29.58 206 LEU B C 1
ATOM 3461 O O . LEU B 1 206 ? -64.75 0.906 24.094 1 29.58 206 LEU B O 1
ATOM 3465 N N . GLN B 1 207 ? -65.625 1.958 25.688 1 30.45 207 GLN B N 1
ATOM 3466 C CA . GLN B 1 207 ? -67 1.795 25.391 1 30.45 207 GLN B CA 1
ATOM 3467 C C . GLN B 1 207 ? -67.312 2.143 23.938 1 30.45 207 GLN B C 1
ATOM 3469 O O . GLN B 1 207 ? -66.625 2.916 23.312 1 30.45 207 GLN B O 1
ATOM 3474 N N . PRO B 1 208 ? -68.312 1.458 23.172 1 30.12 208 PRO B N 1
ATOM 3475 C CA . PRO B 1 208 ? -69 1.483 21.859 1 30.12 208 PRO B CA 1
ATOM 3476 C C . PRO B 1 208 ? -69.188 2.902 21.328 1 30.12 208 PRO B C 1
ATOM 3478 O O . PRO B 1 208 ? -69.812 3.09 20.281 1 30.12 208 PRO B O 1
ATOM 3481 N N . SER B 1 209 ? -69 4 22.016 1 28.62 209 SER B N 1
ATOM 3482 C CA . SER B 1 209 ? -69.75 4.992 21.234 1 28.62 209 SER B CA 1
ATOM 3483 C C . SER B 1 209 ? -69.125 5.188 19.859 1 28.62 209 SER B C 1
ATOM 3485 O O . SER B 1 209 ? -69.812 5.117 18.844 1 28.62 209 SER B O 1
ATOM 3487 N N . TRP B 1 210 ? -68.5 6.406 19.484 1 27.55 210 TRP B N 1
ATOM 3488 C CA . TRP B 1 210 ? -68.312 6.922 18.125 1 27.55 210 TRP B CA 1
ATOM 3489 C C . TRP B 1 210 ? -67.25 6.172 17.375 1 27.55 210 TRP B C 1
ATOM 3491 O O . TRP B 1 210 ? -66.312 5.656 17.969 1 27.55 210 TRP B O 1
ATOM 3501 N N . THR B 1 211 ? -67.375 5.562 16.109 1 27.77 211 THR B N 1
ATOM 3502 C CA . THR B 1 211 ? -66.75 4.867 15 1 27.77 211 THR B CA 1
ATOM 3503 C C . THR B 1 211 ? -65.375 5.426 14.75 1 27.77 211 THR B C 1
ATOM 3505 O O . THR B 1 211 ? -65.188 6.328 13.93 1 27.77 211 THR B O 1
ATOM 3508 N N . LEU B 1 212 ? -64.688 5.918 15.688 1 27.11 212 LEU B N 1
ATOM 3509 C CA . LEU B 1 212 ? -63.438 6.559 15.273 1 27.11 212 LEU B CA 1
ATOM 3510 C C . LEU B 1 212 ? -62.562 5.582 14.492 1 27.11 212 LEU B C 1
ATOM 3512 O O . LEU B 1 212 ? -62.375 4.441 14.914 1 27.11 212 LEU B O 1
ATOM 3516 N N . GLY B 1 213 ? -62.438 5.68 13.133 1 26.67 213 GLY B N 1
ATOM 3517 C CA . GLY B 1 213 ? -61.625 5.039 12.102 1 26.67 213 GLY B CA 1
ATOM 3518 C C . GLY B 1 213 ? -60.219 4.715 12.555 1 26.67 213 GLY B C 1
ATOM 3519 O O . GLY B 1 213 ? -59.562 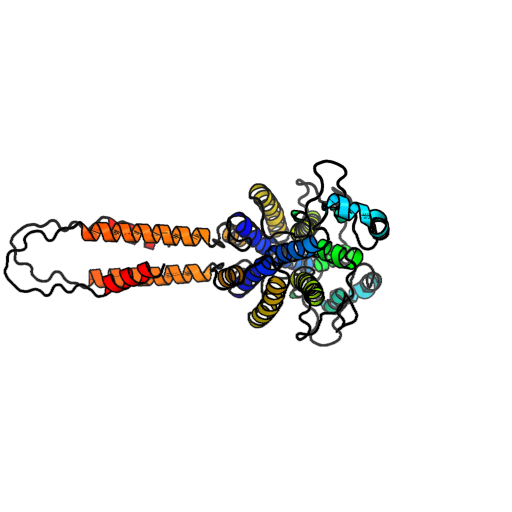5.555 13.156 1 26.67 213 GLY B O 1
ATOM 3520 N N . LEU B 1 214 ? -59.875 3.535 12.945 1 29.64 214 LEU B N 1
ATOM 3521 C CA . LEU B 1 214 ? -58.625 2.809 13.148 1 29.64 214 LEU B CA 1
ATOM 3522 C C . LEU B 1 214 ? -57.562 3.232 12.133 1 29.64 214 LEU B C 1
ATOM 3524 O O . LEU B 1 214 ? -57.656 2.877 10.953 1 29.64 214 LEU B O 1
ATOM 3528 N N . CYS B 1 215 ? -57.281 4.562 12.07 1 27.22 215 CYS B N 1
ATOM 3529 C CA . CYS B 1 215 ? -56.219 4.922 11.141 1 27.22 215 CYS B CA 1
ATOM 3530 C C . CYS B 1 215 ? -54.938 4.125 11.43 1 27.22 215 CYS B C 1
ATOM 3532 O O . CYS B 1 215 ? -54.312 4.316 12.469 1 27.22 215 CYS B O 1
ATOM 3534 N N . TYR B 1 216 ? -54.906 2.773 11.203 1 30.17 216 TYR B N 1
ATOM 3535 C CA . TYR B 1 216 ? -53.688 2.018 10.961 1 30.17 216 TYR B CA 1
ATOM 3536 C C . TYR B 1 216 ? -52.656 2.865 10.211 1 30.17 216 TYR B C 1
ATOM 3538 O O . TYR B 1 216 ? -52.906 3.299 9.078 1 30.17 216 TYR B O 1
ATOM 3546 N N . SER B 1 217 ? -52.062 3.77 10.898 1 31.67 217 SER B N 1
ATOM 3547 C CA . SER B 1 217 ? -51.125 4.656 10.211 1 31.67 217 SER B CA 1
ATOM 3548 C C . SER B 1 217 ? -50.188 3.867 9.312 1 31.67 217 SER B C 1
ATOM 3550 O O . SER B 1 217 ? -49.781 2.752 9.648 1 31.67 217 SER B O 1
ATOM 3552 N N . PRO B 1 218 ? -50.219 4.098 7.918 1 32.62 218 PRO B N 1
ATOM 3553 C CA . PRO B 1 218 ? -49.281 3.609 6.891 1 32.62 218 PRO B CA 1
ATOM 3554 C C . PRO B 1 218 ? -47.844 3.547 7.379 1 32.62 218 PRO B C 1
ATOM 3556 O O . PRO B 1 218 ? -47 2.908 6.746 1 32.62 218 PRO B O 1
ATOM 3559 N N . VAL B 1 219 ? -47.562 4.18 8.406 1 32.66 219 VAL B N 1
ATOM 3560 C CA . VAL B 1 219 ? -46.156 4.164 8.859 1 32.66 219 VAL B CA 1
ATOM 3561 C C . VAL B 1 219 ? -45.781 2.762 9.336 1 32.66 219 VAL B C 1
ATOM 3563 O O . VAL B 1 219 ? -44.656 2.322 9.148 1 32.66 219 VAL B O 1
ATOM 3566 N N . TYR B 1 220 ? -46.656 1.966 9.891 1 33.25 220 TYR B N 1
ATOM 3567 C CA . TYR B 1 220 ? -46.344 0.604 10.305 1 33.25 220 TYR B CA 1
ATOM 3568 C C . TYR B 1 220 ? -46.062 -0.289 9.102 1 33.25 220 TYR B C 1
ATOM 3570 O O . TYR B 1 220 ? -45.281 -1.238 9.188 1 33.25 220 TYR B O 1
ATOM 3578 N N . ARG B 1 221 ? -46.781 -0.128 8.07 1 31.66 221 ARG B N 1
ATOM 3579 C CA . ARG B 1 221 ? -46.562 -0.967 6.898 1 31.66 221 ARG B CA 1
ATOM 3580 C C . ARG B 1 221 ? -45.188 -0.7 6.293 1 31.66 221 ARG B C 1
ATOM 3582 O O . ARG B 1 221 ? -44.531 -1.625 5.828 1 31.66 221 ARG B O 1
ATOM 3589 N N . LYS B 1 222 ? -44.781 0.492 6.242 1 32.88 222 LYS B N 1
ATOM 3590 C CA . LYS B 1 222 ? -43.469 0.717 5.625 1 32.88 222 LYS B CA 1
ATOM 3591 C C . LYS B 1 222 ? -42.344 0.213 6.523 1 32.88 222 LYS B C 1
ATOM 3593 O O . LYS B 1 222 ? -41.344 -0.298 6.035 1 32.88 222 LYS B O 1
ATOM 3598 N N . MET B 1 223 ? -42.438 0.22 7.73 1 32.06 223 MET B N 1
ATOM 3599 C CA . MET B 1 223 ? -41.438 -0.397 8.578 1 32.06 223 MET B CA 1
ATOM 3600 C C . MET B 1 223 ? -41.469 -1.917 8.477 1 32.06 223 MET B C 1
ATOM 3602 O O . MET B 1 223 ? -40.438 -2.582 8.477 1 32.06 223 MET B O 1
ATOM 3606 N N . ALA B 1 224 ? -42.562 -2.578 8.383 1 34.91 224 ALA B N 1
ATOM 3607 C CA . ALA B 1 224 ? -42.688 -4.02 8.172 1 34.91 224 ALA B CA 1
ATOM 3608 C C . ALA B 1 224 ? -42.125 -4.422 6.812 1 34.91 224 ALA B C 1
ATOM 3610 O O . ALA B 1 224 ? -41.5 -5.48 6.676 1 34.91 224 ALA B O 1
ATOM 3611 N N . LEU B 1 225 ? -42.438 -3.799 5.703 1 31.84 225 LEU B N 1
ATOM 3612 C CA . LEU B 1 225 ? -41.938 -4.176 4.391 1 31.84 225 LEU B CA 1
ATOM 3613 C C . LEU B 1 225 ? -40.406 -4.051 4.336 1 31.84 225 LEU B C 1
ATOM 3615 O O . LEU B 1 225 ? -39.75 -4.863 3.695 1 31.84 225 LEU B O 1
ATOM 3619 N N . ARG B 1 226 ? -39.75 -3.129 4.914 1 32.81 226 ARG B N 1
ATOM 3620 C CA . ARG B 1 226 ? -38.312 -3.078 4.891 1 32.81 226 ARG B CA 1
ATOM 3621 C C . ARG B 1 226 ? -37.688 -4.164 5.773 1 32.81 226 ARG B C 1
ATOM 3623 O O . ARG B 1 226 ? -36.562 -4.605 5.543 1 32.81 226 ARG B O 1
ATOM 3630 N N . LEU B 1 227 ? -38.312 -4.688 6.688 1 32.5 227 LEU B N 1
ATOM 3631 C CA . LEU B 1 227 ? -37.875 -5.848 7.457 1 32.5 227 LEU B CA 1
ATOM 3632 C C . LEU B 1 227 ? -37.906 -7.109 6.598 1 32.5 227 LEU B C 1
ATOM 3634 O O . LEU B 1 227 ? -37.125 -8.039 6.828 1 32.5 227 LEU B O 1
ATOM 3638 N N . SER B 1 228 ? -38.844 -7.305 5.777 1 31.22 228 SER B N 1
ATOM 3639 C CA . SER B 1 228 ? -38.844 -8.5 4.941 1 31.22 228 SER B CA 1
ATOM 3640 C C . SER B 1 228 ? -37.719 -8.445 3.912 1 31.22 228 SER B C 1
ATOM 3642 O O . SER B 1 228 ? -37.438 -9.43 3.219 1 31.22 228 SER B O 1
ATOM 3644 N N . LEU B 1 229 ? -37.281 -7.332 3.561 1 29.08 229 LEU B N 1
ATOM 3645 C CA . LEU B 1 229 ? -36.188 -7.352 2.586 1 29.08 229 LEU B CA 1
ATOM 3646 C C . LEU B 1 229 ? -34.844 -7.527 3.279 1 29.08 229 LEU B C 1
ATOM 3648 O O . LEU B 1 229 ? -33.812 -7.695 2.615 1 29.08 229 LEU B O 1
ATOM 3652 N N . ALA B 1 230 ? -34.625 -7.293 4.52 1 28.19 230 ALA B N 1
ATOM 3653 C CA . ALA B 1 230 ? -33.344 -7.762 5.105 1 28.19 230 ALA B CA 1
ATOM 3654 C C . ALA B 1 230 ? -33.438 -9.242 5.469 1 28.19 230 ALA B C 1
ATOM 3656 O O . ALA B 1 230 ? -34.438 -9.703 5.992 1 28.19 230 ALA B O 1
#

Solvent-accessible surface area (backbone atoms only — not comparable to full-atom values): 26238 Å² total; per-residue (Å²): 130,82,56,83,65,53,81,44,72,32,34,35,43,32,51,48,48,44,34,48,48,38,32,40,37,28,46,9,49,46,45,45,55,47,66,76,37,69,92,52,48,69,68,57,52,50,58,74,42,40,69,63,51,58,70,32,51,76,74,76,37,46,68,71,55,46,43,51,68,55,49,88,65,81,71,78,59,54,74,85,74,42,21,51,68,58,49,50,50,45,44,58,70,72,60,81,50,70,54,30,79,89,59,69,31,76,86,48,80,56,58,88,82,56,78,47,65,54,28,30,54,39,40,53,50,49,48,48,44,70,63,47,72,70,44,48,53,58,59,30,57,68,73,57,41,52,53,50,48,53,55,50,51,51,32,26,52,68,41,25,81,46,54,72,65,57,53,51,51,48,71,69,48,61,50,39,47,61,57,51,45,46,49,48,45,52,47,44,48,49,46,47,50,49,49,51,54,58,61,64,61,65,82,70,84,71,74,86,71,83,83,71,77,78,71,72,58,69,65,59,55,55,56,52,54,59,53,67,72,101,127,83,58,83,66,53,81,43,75,32,34,35,43,30,51,48,47,43,34,48,48,37,30,41,38,29,46,6,50,45,46,44,55,47,66,76,38,70,92,54,49,69,67,57,51,50,58,76,41,41,68,63,51,57,69,30,51,79,75,76,38,47,70,71,55,46,42,50,68,56,48,92,66,82,71,78,57,54,72,86,75,44,21,52,68,55,49,51,50,46,44,59,69,72,62,82,50,70,52,31,80,89,58,70,30,78,85,48,81,55,58,89,82,57,77,46,65,56,29,29,54,39,41,52,48,49,50,50,45,69,62,48,70,70,43,47,54,58,59,30,57,68,72,58,41,54,53,51,49,54,54,51,52,52,33,27,52,68,41,25,82,46,53,71,65,57,53,53,52,48,69,70,50,63,50,39,45,60,58,50,46,44,49,47,45,51,48,44,48,49,45,47,51,48,47,52,56,55,63,64,60,68,83,70,82,70,75,85,70,85,84,72,76,80,73,73,59,69,66,59,56,56,58,52,57,58,52,72,72,102

Sequence (460 aa):
MASALSGSEKKDNFQKLSRLLIDGGTKSLRNYFSLFYLSTTLTTFLNLHISTLTGLKGKVLKPHQWDILFPQSGPPTTAEDYDITLLTCLLRNICGLAPPASTASWDKLPPAYDQTEVAQVVRLRHYRNDLYAHIKTTEVETADFNQYWADISAALLSLGGISQVEVDDLYVADLGEISYGKLLKEWWKQDIDIAEKIEVRPILELQPSWTLGLCYSPVYRKMALRLSLAMASALSGSEKKDNFQKLSRLLIDGGTKSLRNYFSLFYLSTTLTTFLNLHISTLTGLKGKVLKPHQWDILFPQSGPPTTAEDYDITLLTCLLRNICGLAPPASTASWDKLPPAYDQTEVAQVVRLRHYRNDLYAHIKTTEVETADFNQYWADISAALLSLGGISQVEVDDLYVADLGEISYGKLLKEWWKQDIDIAEKIEVRPILELQPSWTLGLCYSPVYRKMALRLSLA

InterPro domains:
  IPR041249 DZIP3-like HEPN domain [PF18738] (40-170)

Radius of gyration: 28.85 Å; Cα contacts (8 Å, |Δi|>4): 470; chains: 2; bounding box: 94×65×61 Å